Protein AF-A0A9D1UUI0-F1 (afdb_monomer_lite)

Organism: NCBI:txid2838701

Foldseek 3Di:
DDDPPPPQPDPDDDDDPVLLVLLCVLQQVLQLLLVLLQVPLVVLVCCLVVCVVVVPSLQSVLVSLLVLVVSLVVLQVSLVSSPGDFDDDDDPDADDDPVSSNVSVVDVLSVLSSCCSHPPSNVLSVVLNCCLVVLLCLLVVLQCCLPCVVVDDPPDCPPLNVVCCVVPPDDDPPDPVVSSVSSSVVSNVRSNVSVVCNSVSSVVSSVSSSVSSCVRSHDDPPVVPDDPPPPPDDDPPQDDRVCNPVSVPDPPLNVQLSVLLVLLVVLQVPQQCCCCPQLVQPNVLSNVLSNLLSVLSNCCSPPVVVSLVSLLVSLLSSLLRSLPGPNLVPAQPPDGPSSLVSLLSSLLSCLQPHDLVSSVCSNVRSLVSSVVSNVVSCVVDVDDDPVSVVSNVVSSVVSVVSNVVSNVVNVVVVVVVVVVVVVVVVVVVVVVVVVVVVVVVVVVVVLVVLLVVLVVLLVCLVCVPVVDPPDDPVVNVVSVVSNVVSVVVNVVVVVVVVVVVVVVQVPDDDDDPDDDPVCVVVVVVVVVVVVDDDDDDDFDDPPVGDGDDPPDDDDDDDDDDDDD

Secondary structure (DSSP, 8-state):
------TT---PPP--HHHHHHHHHHHHHHHHHHHHHHHHHHHHHHHHHHTGGGSHHHHHHHHHHHHHHHHHHHHHHHHHHHTPPPPP--PPPP-SSHHHHHGGGG-HHHHHHHHIIIIIHHHHHHHHHHHHHHHHHHHHHHHTHHHHGGGS-TT---HHHHHHHHHHTS---SSHHHHHHHHHHHHHHHHHHHHHHHHHHHHHHHHHHHHHHHHHHPPP-GGGSS-TT-TTS--------S-HHHHHS-TTHHHHHHHHHHHHHHHHHHHHHIIIIIS---HHHHHHHHHHHHHHHHHHHH-HHHHHHHHHHHHHHHHHHHTT-TTTTTS--SS-HHHHHHHHHHHHHHHHHS-HHHHHHHHHHHHHHHHHHHHHHHHH-TT--GGGGGHHHHHHHHHHHHHHHHHHHHHHHHHHHHHHHHHHHHHHHHHHHHHHHHHHHHHHHHHHHHHHHHHHHHHHHHHHHHHSTT--HHHHHHHHHHHHHHHHHHHHHHHHHHHHHHHHHTTS---SPPPPGGGHHHHHHHHHHTT--------PPPTT-PPP-------PPP------

Sequence (564 aa):
MVNMSLRGVRKVPRFGLARLGRDYAYVLPGLFISLFAFLVLVPMTVLSIGTFVVWIGVLLLPITLRIASGFAQVSRARLRGWGVQLPAASYEPFQSGVMGFIRPMSEPRRWLDLVFETLVAFPLRLFTFVVAVAWPAGAFGGITYWFWGIFVPDGDVGLTGLILEAFRGGSAPDTASRAFLLEAGFQFVVGLLLLVTLPMVMRGLAVLDAAATSAALGGRDDSAESSPRDATAGEPDAFAGPFPGLAQSQPGEGWAWILASFAAVVTIAVSWPVLAVLYGVPGTFAMCLALGSAAALVLVVRWPYVGVGVQTVTAVATTLLTAGSPSLWWLPWPWPVMTLIVHAMIVALVALRCSWPQAIVAWAVPLAGVQLASFLATAMSADLDPELRSSEIVSPAVTVGVLVAGLAVRQMIRNKGALREERRTSAQLSAQRQELEERNRIARELHDVVAHSMSVIGVQATTAKYRLPDMAPEVESEFESVAGSSRQALTEMRSLLALLRSAEEDRGAPLVPQPTLADIPALLEATRQSGARIGLRWTPRDEHGDPTWDAEDISVPAATGLTA

Radius of gyration: 41.25 Å; chains: 1; bounding box: 99×90×129 Å

InterPro domains:
  IPR011712 Signal transduction histidine kinase, subgroup 3, dimerisation and phosphoacceptor domain [PF07730] (438-504)
  IPR025828 Putative sensor domain [PF13796] (26-215)
  IPR050482 Sensor Histidine Kinase Two-Component System [PTHR24421] (256-538)

Structure (mmCIF, N/CA/C/O backbone):
data_AF-A0A9D1UUI0-F1
#
_entry.id   AF-A0A9D1UUI0-F1
#
loop_
_atom_site.group_PDB
_atom_site.id
_atom_site.type_symbol
_atom_site.label_atom_id
_atom_site.label_alt_id
_atom_site.label_comp_id
_atom_site.label_asym_id
_atom_site.label_entity_id
_atom_site.label_seq_id
_atom_site.pdbx_PDB_ins_code
_atom_site.Cartn_x
_atom_site.Cartn_y
_atom_site.Cartn_z
_atom_site.occupancy
_atom_site.B_iso_or_equiv
_atom_site.auth_seq_id
_atom_site.auth_comp_id
_atom_site.auth_asym_id
_atom_site.auth_atom_id
_atom_site.pdbx_PDB_model_num
ATOM 1 N N . MET A 1 1 ? -34.165 -14.601 -10.262 1.00 29.86 1 MET A N 1
ATOM 2 C CA . MET A 1 1 ? -34.421 -14.807 -8.820 1.00 29.86 1 MET A CA 1
ATOM 3 C C . MET A 1 1 ? -33.571 -15.975 -8.342 1.00 29.86 1 MET A C 1
ATOM 5 O O . MET A 1 1 ? -33.967 -17.113 -8.518 1.00 29.86 1 MET A O 1
ATOM 9 N N . VAL A 1 2 ? -32.387 -15.703 -7.794 1.00 26.06 2 VAL A N 1
ATOM 10 C CA . VAL A 1 2 ? -31.604 -16.671 -7.009 1.00 26.06 2 VAL A CA 1
ATOM 11 C C . VAL A 1 2 ? -31.207 -15.917 -5.748 1.00 26.06 2 VAL A C 1
ATOM 13 O O . VAL A 1 2 ? -30.451 -14.950 -5.796 1.00 26.06 2 VAL A O 1
ATOM 16 N N . ASN A 1 3 ? -31.861 -16.270 -4.646 1.00 25.88 3 ASN A N 1
ATOM 17 C CA . ASN A 1 3 ? -31.802 -15.574 -3.369 1.00 25.88 3 ASN A CA 1
ATOM 18 C C . ASN A 1 3 ? -30.601 -16.104 -2.573 1.00 25.88 3 ASN A C 1
ATOM 20 O O . ASN A 1 3 ? -30.735 -17.009 -1.753 1.00 25.88 3 ASN A O 1
ATOM 24 N N . MET A 1 4 ? -29.405 -15.585 -2.859 1.00 32.00 4 MET A N 1
ATOM 25 C CA . MET A 1 4 ? -28.205 -15.892 -2.081 1.00 32.00 4 MET A CA 1
ATOM 26 C C . MET A 1 4 ? -28.227 -15.025 -0.816 1.00 32.00 4 MET A C 1
ATOM 28 O O . MET A 1 4 ? -27.808 -13.868 -0.808 1.00 32.00 4 MET A O 1
ATOM 32 N N . SER A 1 5 ? -28.816 -15.574 0.246 1.00 29.80 5 SER A N 1
ATOM 33 C CA . SER A 1 5 ? -28.944 -14.948 1.563 1.00 29.80 5 SER A CA 1
ATOM 34 C C . SER A 1 5 ? -27.571 -14.804 2.237 1.00 29.80 5 SER A C 1
ATOM 36 O O . SER A 1 5 ? -27.207 -15.591 3.110 1.00 29.80 5 SER A O 1
ATOM 38 N N . LEU A 1 6 ? -26.822 -13.763 1.870 1.00 38.12 6 LEU A N 1
ATOM 39 C CA . LEU A 1 6 ? -25.695 -13.233 2.642 1.00 38.12 6 LEU A CA 1
ATOM 40 C C . LEU A 1 6 ? -26.227 -12.611 3.948 1.00 38.12 6 LEU A C 1
ATOM 42 O O . LEU A 1 6 ? -26.378 -11.391 4.061 1.00 38.12 6 LEU A O 1
ATOM 46 N N . ARG A 1 7 ? -26.549 -13.448 4.944 1.00 35.88 7 ARG A N 1
ATOM 47 C CA . ARG A 1 7 ? -26.825 -12.992 6.316 1.00 35.88 7 ARG A CA 1
ATOM 48 C C . ARG A 1 7 ? -25.546 -12.351 6.857 1.00 35.88 7 ARG A C 1
ATOM 50 O O . ARG A 1 7 ? -24.565 -13.038 7.088 1.00 35.88 7 ARG A O 1
ATOM 57 N N . GLY A 1 8 ? -25.548 -11.025 6.994 1.00 35.09 8 GLY A N 1
ATOM 58 C CA . GLY A 1 8 ? -24.443 -10.257 7.584 1.00 35.09 8 GLY A CA 1
ATOM 59 C C . GLY A 1 8 ? -24.035 -9.013 6.794 1.00 35.09 8 GLY A C 1
ATOM 60 O O . GLY A 1 8 ? -23.506 -8.062 7.370 1.00 35.09 8 GLY A O 1
ATOM 61 N N . VAL A 1 9 ? -24.349 -8.939 5.497 1.00 41.06 9 VAL A N 1
ATOM 62 C CA . VAL A 1 9 ? -24.089 -7.725 4.710 1.00 41.06 9 VAL A CA 1
ATOM 63 C C . VAL A 1 9 ? -25.246 -6.753 4.941 1.00 41.06 9 VAL A C 1
ATOM 65 O O . VAL A 1 9 ? -26.259 -6.799 4.243 1.00 41.06 9 VAL A O 1
ATOM 68 N N . ARG A 1 10 ? -25.128 -5.876 5.953 1.00 34.94 10 ARG A N 1
ATOM 69 C CA . ARG A 1 10 ? -26.050 -4.733 6.126 1.00 34.94 10 ARG A CA 1
ATOM 70 C C . ARG A 1 10 ? -26.244 -4.062 4.768 1.00 34.94 10 ARG A C 1
ATOM 72 O O . ARG A 1 10 ? -25.250 -3.804 4.094 1.00 34.94 10 ARG A O 1
ATOM 79 N N . LYS A 1 11 ? -27.498 -3.771 4.384 1.00 41.91 11 LYS A N 1
ATOM 80 C CA . LYS A 1 11 ? -27.848 -3.044 3.148 1.00 41.91 11 LYS A CA 1
ATOM 81 C C . LYS A 1 11 ? -26.908 -1.852 2.983 1.00 41.91 11 LYS A C 1
ATOM 83 O O . LYS A 1 11 ? -26.991 -0.872 3.717 1.00 41.91 11 LYS A O 1
ATOM 88 N N . VAL A 1 12 ? -25.967 -1.981 2.055 1.00 46.03 12 VAL A N 1
ATOM 89 C CA . VAL A 1 12 ? -24.895 -1.012 1.866 1.00 46.03 12 VAL A CA 1
ATOM 90 C C . VAL A 1 12 ? -25.478 0.182 1.094 1.00 46.03 12 VAL A C 1
ATOM 92 O O . VAL A 1 12 ? -25.930 -0.018 -0.032 1.00 46.03 12 VAL A O 1
ATOM 95 N N . PRO A 1 13 ? -25.514 1.413 1.651 1.00 42.72 13 PRO A N 1
ATOM 96 C CA . PRO A 1 13 ? -26.174 2.538 0.984 1.00 42.72 13 PRO A CA 1
ATOM 97 C C . PRO A 1 13 ? -25.477 2.950 -0.323 1.00 42.72 13 PRO A C 1
ATOM 99 O O . PRO A 1 13 ? -24.299 2.656 -0.527 1.00 42.72 13 PRO A O 1
ATOM 102 N N . ARG A 1 14 ? -26.240 3.595 -1.211 1.00 53.31 14 ARG A N 1
ATOM 103 C CA . ARG A 1 14 ? -25.897 3.948 -2.599 1.00 53.31 14 ARG A CA 1
ATOM 104 C C . ARG A 1 14 ? -24.748 4.969 -2.710 1.00 53.31 14 ARG A C 1
ATOM 106 O O . ARG A 1 14 ? -24.559 5.779 -1.814 1.00 53.31 14 ARG A O 1
ATOM 113 N N . PHE A 1 15 ? -24.004 4.841 -3.816 1.00 54.84 15 PHE A N 1
ATOM 114 C CA . PHE A 1 15 ? -23.035 5.740 -4.475 1.00 54.84 15 PHE A CA 1
ATOM 115 C C . PHE A 1 15 ? -22.454 6.946 -3.700 1.00 54.84 15 PHE A C 1
ATOM 117 O O . PHE A 1 15 ? -23.175 7.817 -3.231 1.00 54.84 15 PHE A O 1
ATOM 124 N N . GLY A 1 16 ? -21.116 7.053 -3.676 1.00 59.81 16 GLY A N 1
ATOM 125 C CA . GLY A 1 16 ? -20.399 8.263 -3.247 1.00 59.81 16 GLY A CA 1
ATOM 126 C C . GLY A 1 16 ? -18.888 8.198 -3.515 1.00 59.81 16 GLY A C 1
ATOM 127 O O . GLY A 1 16 ? -18.269 7.153 -3.313 1.00 59.81 16 GLY A O 1
ATOM 128 N N . LEU A 1 17 ? -18.278 9.318 -3.925 1.00 64.31 17 LEU A N 1
ATOM 129 C CA . LEU A 1 17 ? -16.835 9.449 -4.226 1.00 64.31 17 LEU A CA 1
ATOM 130 C C . LEU A 1 17 ? -15.926 8.980 -3.073 1.00 64.31 17 LEU A C 1
ATOM 132 O O . LEU A 1 17 ? -14.896 8.349 -3.296 1.00 64.31 17 LEU A O 1
ATOM 136 N N . ALA A 1 18 ? -16.348 9.195 -1.823 1.00 65.88 18 ALA A N 1
ATOM 137 C CA . ALA A 1 18 ? -15.621 8.737 -0.637 1.00 65.88 18 ALA A CA 1
ATOM 138 C C . ALA A 1 18 ? -15.535 7.199 -0.514 1.00 65.88 18 ALA A C 1
ATOM 140 O O . ALA A 1 18 ? -14.650 6.681 0.169 1.00 65.88 18 ALA A O 1
ATOM 141 N N . ARG A 1 19 ? -16.442 6.454 -1.160 1.00 76.44 19 ARG A N 1
ATOM 142 C CA . ARG A 1 19 ? -16.416 4.983 -1.201 1.00 76.44 19 ARG A CA 1
ATOM 143 C C . ARG A 1 19 ? -15.591 4.434 -2.345 1.00 76.44 19 ARG A C 1
ATOM 145 O O . ARG A 1 19 ? -14.939 3.420 -2.136 1.00 76.44 19 ARG A O 1
ATOM 152 N N . LEU A 1 20 ? -15.555 5.130 -3.481 1.00 83.94 20 LEU A N 1
ATOM 153 C CA . LEU A 1 20 ? -14.678 4.779 -4.597 1.00 83.94 20 LEU A CA 1
ATOM 154 C C . LEU A 1 20 ? -13.231 4.615 -4.106 1.00 83.94 20 LEU A C 1
ATOM 156 O O . LEU A 1 20 ? -12.607 3.587 -4.339 1.00 83.94 20 LEU A O 1
ATOM 160 N N . GLY A 1 21 ? -12.741 5.577 -3.316 1.00 82.88 21 GLY A N 1
ATOM 161 C CA . GLY A 1 21 ? -11.404 5.503 -2.722 1.00 82.88 21 GLY A CA 1
ATOM 162 C C . GLY A 1 21 ? -11.199 4.306 -1.783 1.00 82.88 21 GLY A C 1
ATOM 163 O O . GLY A 1 21 ? -10.096 3.774 -1.706 1.00 82.88 21 GLY A O 1
ATOM 164 N N . ARG A 1 22 ? -12.250 3.840 -1.093 1.00 84.62 22 ARG A N 1
ATOM 165 C CA . ARG A 1 22 ? -12.187 2.653 -0.225 1.00 84.62 22 ARG A CA 1
ATOM 166 C C . ARG A 1 22 ? -12.160 1.355 -1.032 1.00 84.62 22 ARG A C 1
ATOM 168 O O . ARG A 1 22 ? -11.418 0.449 -0.669 1.00 84.62 22 ARG A O 1
ATOM 175 N N . ASP A 1 23 ? -12.941 1.276 -2.106 1.00 86.88 23 ASP A N 1
ATOM 176 C CA . ASP A 1 23 ? -12.961 0.116 -3.001 1.00 86.88 23 ASP A CA 1
ATOM 177 C C . ASP A 1 23 ? -11.605 -0.016 -3.730 1.00 86.88 23 ASP A C 1
ATOM 179 O O . ASP A 1 23 ? -11.028 -1.100 -3.763 1.00 86.88 23 ASP A O 1
ATOM 183 N N . TYR A 1 24 ? -11.007 1.098 -4.171 1.00 88.12 24 TYR A N 1
ATOM 184 C CA . TYR A 1 24 ? -9.636 1.123 -4.705 1.00 88.12 24 TYR A CA 1
ATOM 185 C C . TYR A 1 24 ? -8.575 0.701 -3.688 1.00 88.12 24 TYR A C 1
ATOM 187 O O . TYR A 1 24 ? -7.716 -0.125 -4.000 1.00 88.12 24 TYR A O 1
ATOM 195 N N . ALA A 1 25 ? -8.643 1.241 -2.467 1.00 85.62 25 ALA A N 1
ATOM 196 C CA . ALA A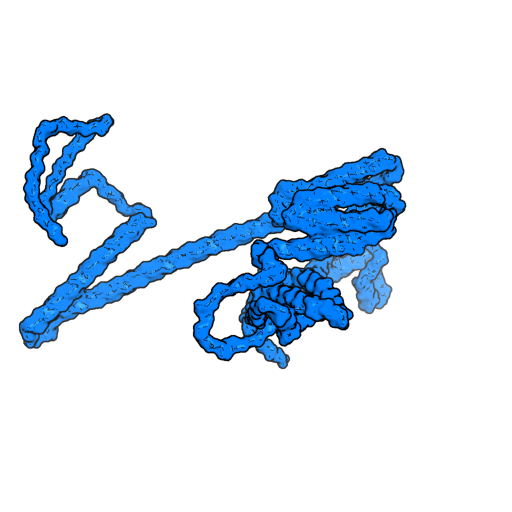 1 25 ? -7.713 0.890 -1.395 1.00 85.62 25 ALA A CA 1
ATOM 197 C C . ALA A 1 25 ? -7.788 -0.597 -1.011 1.00 85.62 25 ALA A C 1
ATOM 199 O O . ALA A 1 25 ? -6.822 -1.140 -0.481 1.00 85.62 25 ALA A O 1
ATOM 200 N N . TYR A 1 26 ? -8.917 -1.258 -1.278 1.00 89.31 26 TYR A N 1
ATOM 201 C CA . TYR A 1 26 ? -9.083 -2.689 -1.062 1.00 89.31 26 TYR A CA 1
ATOM 202 C C . TYR A 1 26 ? -8.574 -3.538 -2.238 1.00 89.31 26 TYR A C 1
ATOM 204 O O . TYR A 1 26 ? -7.864 -4.516 -1.993 1.00 89.31 26 TYR A O 1
ATOM 212 N N . VAL A 1 27 ? -8.904 -3.180 -3.487 1.00 90.19 27 VAL A N 1
ATOM 213 C CA . VAL A 1 27 ? -8.603 -3.988 -4.688 1.00 90.19 27 VAL A CA 1
ATOM 214 C C . VAL A 1 27 ? -7.133 -3.892 -5.110 1.00 90.19 27 VAL A C 1
ATOM 216 O O . VAL A 1 27 ? -6.502 -4.922 -5.337 1.00 90.19 27 VAL A O 1
ATOM 219 N N . LEU A 1 28 ? -6.552 -2.685 -5.171 1.00 90.50 28 LEU A N 1
ATOM 220 C CA . LEU A 1 28 ? -5.203 -2.484 -5.731 1.00 90.50 28 LEU A CA 1
ATOM 221 C C . LEU A 1 28 ? -4.092 -3.265 -5.007 1.00 90.50 28 LEU A C 1
ATOM 223 O O . LEU A 1 28 ? -3.273 -3.881 -5.688 1.00 90.50 28 LEU A O 1
ATOM 227 N N . PRO A 1 29 ? -4.046 -3.315 -3.660 1.00 89.94 29 PRO A N 1
ATOM 228 C CA . PRO A 1 29 ? -3.023 -4.094 -2.964 1.00 89.94 29 PRO A CA 1
ATOM 229 C C . PRO A 1 29 ? -3.180 -5.604 -3.168 1.00 89.94 29 PRO A C 1
ATOM 231 O O . PRO A 1 29 ? -2.232 -6.350 -2.933 1.00 89.94 29 PRO A O 1
ATOM 234 N N . GLY A 1 30 ? -4.370 -6.062 -3.577 1.00 88.31 30 GLY A N 1
ATOM 235 C CA . GLY A 1 30 ? -4.701 -7.476 -3.701 1.00 88.31 30 GLY A CA 1
ATOM 236 C C . GLY A 1 30 ? -3.729 -8.223 -4.602 1.00 88.31 30 GLY A C 1
ATOM 237 O O . GLY A 1 30 ? -3.164 -9.222 -4.156 1.00 88.31 30 GLY A O 1
ATOM 238 N N . LEU A 1 31 ? -3.482 -7.711 -5.814 1.00 92.62 31 LEU A N 1
ATOM 239 C CA . LEU A 1 31 ? -2.587 -8.357 -6.777 1.00 92.62 31 LEU A CA 1
ATOM 240 C C . LEU A 1 31 ? -1.195 -8.577 -6.191 1.00 92.62 31 LEU A C 1
ATOM 242 O O . LEU A 1 31 ? -0.689 -9.690 -6.257 1.00 92.62 31 LEU A O 1
ATOM 246 N N . PHE A 1 32 ? -0.591 -7.550 -5.595 1.00 91.19 32 PHE A N 1
ATOM 247 C CA . PHE A 1 32 ? 0.775 -7.643 -5.078 1.00 91.19 32 PHE A CA 1
ATOM 248 C C . PHE A 1 32 ? 0.900 -8.690 -3.971 1.00 91.19 32 PHE A C 1
ATOM 250 O O . PHE A 1 32 ? 1.860 -9.457 -3.949 1.00 91.19 32 PHE A O 1
ATOM 257 N N . ILE A 1 33 ? -0.103 -8.777 -3.095 1.00 86.00 33 ILE A N 1
ATOM 258 C CA . ILE A 1 33 ? -0.140 -9.782 -2.027 1.00 86.00 33 ILE A CA 1
ATOM 259 C C . ILE A 1 33 ? -0.269 -11.177 -2.620 1.00 86.00 33 ILE A C 1
ATOM 261 O O . ILE A 1 33 ? 0.495 -12.058 -2.247 1.00 86.00 33 ILE A O 1
ATOM 265 N N . SER A 1 34 ? -1.209 -11.386 -3.546 1.00 89.00 34 SER A N 1
ATOM 266 C CA . SER A 1 34 ? -1.398 -12.706 -4.151 1.00 89.00 34 SER A CA 1
ATOM 267 C C . SER A 1 34 ? -0.258 -13.111 -5.066 1.00 89.00 34 SER A C 1
ATOM 269 O O . SER A 1 34 ? 0.048 -14.287 -5.146 1.00 89.00 34 SER A O 1
ATOM 271 N N . LEU A 1 35 ? 0.383 -12.164 -5.749 1.00 89.81 35 LEU A N 1
ATOM 272 C CA . LEU A 1 35 ? 1.549 -12.432 -6.580 1.00 89.81 35 LEU A CA 1
ATOM 273 C C . LEU A 1 35 ? 2.723 -12.865 -5.702 1.00 89.81 35 LEU A C 1
ATOM 275 O O . LEU A 1 35 ? 3.383 -13.849 -6.011 1.00 89.81 35 LEU A O 1
ATOM 279 N N . PHE A 1 36 ? 2.953 -12.179 -4.580 1.00 87.06 36 PHE A N 1
ATOM 280 C CA . PHE A 1 36 ? 3.985 -12.576 -3.627 1.00 87.06 36 PHE A CA 1
ATOM 281 C C . PHE A 1 36 ? 3.660 -13.922 -2.964 1.00 87.06 36 PHE A C 1
ATOM 283 O O . PHE A 1 36 ? 4.523 -14.794 -2.896 1.00 87.06 36 PHE A O 1
ATOM 290 N N . ALA A 1 37 ? 2.406 -14.129 -2.550 1.00 85.06 37 ALA A N 1
ATOM 291 C CA . ALA A 1 37 ? 1.940 -15.416 -2.048 1.00 85.06 37 ALA A CA 1
ATOM 292 C C . ALA A 1 37 ? 2.158 -16.521 -3.089 1.00 85.06 37 ALA A C 1
ATOM 294 O O . ALA A 1 37 ? 2.726 -17.551 -2.758 1.00 85.06 37 ALA A O 1
ATOM 295 N N . PHE A 1 38 ? 1.809 -16.291 -4.355 1.00 87.44 38 PHE A N 1
ATOM 296 C CA . PHE A 1 38 ? 2.015 -17.233 -5.453 1.00 87.44 38 PHE A CA 1
ATOM 297 C C . PHE A 1 38 ? 3.500 -17.559 -5.662 1.00 87.44 38 PHE A C 1
ATOM 299 O O . PHE A 1 38 ? 3.877 -18.729 -5.672 1.00 87.44 38 PHE A O 1
ATOM 306 N N . LEU A 1 39 ? 4.357 -16.537 -5.753 1.00 89.50 39 LEU A N 1
ATOM 307 C CA . LEU A 1 39 ? 5.802 -16.688 -5.957 1.00 89.50 39 LEU A CA 1
ATOM 308 C C . LEU A 1 39 ? 6.510 -17.407 -4.804 1.00 89.50 39 LEU A C 1
ATOM 310 O O . LEU A 1 39 ? 7.542 -18.028 -5.030 1.00 89.50 39 LEU A O 1
ATOM 314 N N . VAL A 1 40 ? 5.988 -17.335 -3.579 1.00 85.75 40 VAL A N 1
ATOM 315 C CA . VAL A 1 40 ? 6.554 -18.047 -2.423 1.00 85.75 40 VAL A CA 1
ATOM 316 C C . VAL A 1 40 ? 5.939 -19.437 -2.281 1.00 85.75 40 VAL A C 1
ATOM 318 O O . VAL A 1 40 ? 6.652 -20.436 -2.175 1.00 85.75 40 VAL A O 1
ATOM 321 N N . LEU A 1 41 ? 4.610 -19.518 -2.277 1.00 90.50 41 LEU A N 1
ATOM 322 C CA . LEU A 1 41 ? 3.875 -20.738 -1.969 1.00 90.50 41 LEU A CA 1
ATOM 323 C C . LEU A 1 41 ? 3.979 -21.765 -3.084 1.00 90.50 41 LEU A C 1
ATOM 325 O O . LEU A 1 41 ? 4.129 -22.938 -2.764 1.00 90.50 41 LEU A O 1
ATOM 329 N N . VAL A 1 42 ? 3.937 -21.377 -4.363 1.00 89.19 42 VAL A N 1
ATOM 330 C CA . VAL A 1 42 ? 4.006 -22.355 -5.459 1.00 89.19 42 VAL A CA 1
ATOM 331 C C . VAL A 1 42 ? 5.363 -23.064 -5.473 1.00 89.19 42 VAL A C 1
ATOM 333 O O . VAL A 1 42 ? 5.360 -24.292 -5.368 1.00 89.19 42 VAL A O 1
ATOM 336 N N . PRO A 1 43 ? 6.521 -22.371 -5.485 1.00 87.50 43 PRO A N 1
ATOM 337 C CA . PRO A 1 43 ? 7.813 -23.050 -5.430 1.00 87.50 43 PRO A CA 1
ATOM 338 C C . PRO A 1 43 ? 8.007 -23.849 -4.146 1.00 87.50 43 PRO A C 1
ATOM 340 O O . PRO A 1 43 ? 8.487 -24.974 -4.215 1.00 87.50 43 PRO A O 1
ATOM 343 N N . MET A 1 44 ? 7.598 -23.325 -2.982 1.00 84.75 44 MET A N 1
ATOM 344 C CA . MET A 1 44 ? 7.698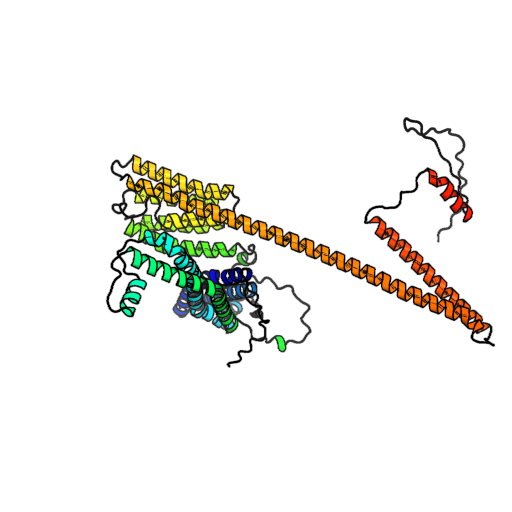 -24.083 -1.731 1.00 84.75 44 MET A CA 1
ATOM 345 C C . MET A 1 44 ? 6.818 -25.333 -1.731 1.00 84.75 44 MET A C 1
ATOM 347 O O . MET A 1 44 ? 7.249 -26.365 -1.231 1.00 84.75 44 MET A O 1
ATOM 351 N N . THR A 1 45 ? 5.616 -25.267 -2.301 1.00 88.31 45 THR A N 1
ATOM 352 C CA . THR A 1 45 ? 4.709 -26.419 -2.399 1.00 88.31 45 THR A CA 1
ATOM 353 C C . THR A 1 45 ? 5.277 -27.460 -3.353 1.00 88.31 45 THR A C 1
ATOM 355 O O . THR A 1 45 ? 5.352 -28.633 -2.998 1.00 88.31 45 THR A O 1
ATOM 358 N N . VAL A 1 46 ? 5.755 -27.040 -4.528 1.00 87.94 46 VAL A N 1
ATOM 359 C CA . VAL A 1 46 ? 6.402 -27.933 -5.500 1.00 87.94 46 VAL A CA 1
ATOM 360 C C . VAL A 1 46 ? 7.658 -28.567 -4.902 1.00 87.94 46 VAL A C 1
ATOM 362 O O . VAL A 1 46 ? 7.829 -29.779 -4.998 1.00 87.94 46 VAL A O 1
ATOM 365 N N . LEU A 1 47 ? 8.505 -27.783 -4.230 1.00 85.56 47 LEU A N 1
ATOM 366 C CA . LEU A 1 47 ? 9.710 -28.273 -3.562 1.00 85.56 47 LEU A CA 1
ATOM 367 C C . LEU A 1 47 ? 9.363 -29.239 -2.426 1.00 85.56 47 LEU A C 1
ATOM 369 O O . LEU A 1 47 ? 9.989 -30.287 -2.299 1.00 85.56 47 LEU A O 1
ATOM 373 N N . SER A 1 48 ? 8.357 -28.913 -1.617 1.00 87.69 48 SER A N 1
ATOM 374 C CA . SER A 1 48 ? 7.906 -29.747 -0.506 1.00 87.69 48 SER A CA 1
ATOM 375 C C . SER A 1 48 ? 7.363 -31.092 -0.988 1.00 87.69 48 SER A C 1
ATOM 377 O O . SER A 1 48 ? 7.769 -32.130 -0.470 1.00 87.69 48 SER A O 1
ATOM 379 N N . ILE A 1 49 ? 6.503 -31.094 -2.007 1.00 82.69 49 ILE A N 1
ATOM 380 C CA . ILE A 1 49 ? 5.946 -32.322 -2.584 1.00 82.69 49 ILE A CA 1
ATOM 381 C C . ILE A 1 49 ? 7.047 -33.115 -3.303 1.00 82.69 49 ILE A C 1
ATOM 383 O O . ILE A 1 49 ? 7.175 -34.320 -3.101 1.00 82.69 49 ILE A O 1
ATOM 387 N N . GLY A 1 50 ? 7.890 -32.445 -4.093 1.00 84.38 50 GLY A N 1
ATOM 388 C CA . GLY A 1 50 ? 8.957 -33.082 -4.868 1.00 84.38 50 GLY A CA 1
ATOM 389 C C . GLY A 1 50 ? 10.062 -33.701 -4.008 1.00 84.38 50 GLY A C 1
ATOM 390 O O . GLY A 1 50 ? 10.618 -34.734 -4.367 1.00 84.38 50 GLY A O 1
ATOM 391 N N . THR A 1 51 ? 10.354 -33.119 -2.842 1.00 87.81 51 THR A N 1
ATOM 392 C CA . THR A 1 51 ? 11.374 -33.628 -1.904 1.00 87.81 51 THR A CA 1
ATOM 393 C C . THR A 1 51 ? 10.790 -34.480 -0.777 1.00 87.81 51 THR A C 1
ATOM 395 O O . THR A 1 51 ? 11.494 -34.820 0.177 1.00 87.81 51 THR A O 1
ATOM 398 N N . PHE A 1 52 ? 9.515 -34.869 -0.873 1.00 85.12 52 PHE A N 1
ATOM 399 C CA . PHE A 1 52 ? 8.859 -35.702 0.135 1.00 85.12 52 PHE A CA 1
ATOM 400 C C . PHE A 1 52 ? 9.532 -37.077 0.275 1.00 85.12 52 PHE A C 1
ATOM 402 O O . PHE A 1 52 ? 9.716 -37.561 1.388 1.00 85.12 52 PHE A O 1
ATOM 409 N N . VAL A 1 53 ? 9.996 -37.653 -0.843 1.00 79.19 53 VAL A N 1
ATOM 410 C CA . VAL A 1 53 ? 10.674 -38.965 -0.904 1.00 79.19 53 VAL A CA 1
ATOM 411 C C . VAL A 1 53 ? 11.964 -39.002 -0.075 1.00 79.19 53 VAL A C 1
ATOM 413 O O . VAL A 1 53 ? 12.285 -40.021 0.528 1.00 79.19 53 VAL A O 1
ATOM 416 N N . VAL A 1 54 ? 12.690 -37.883 -0.006 1.00 84.88 54 VAL A N 1
ATOM 417 C CA . VAL A 1 54 ? 13.949 -37.755 0.751 1.00 84.88 54 VAL A CA 1
ATOM 418 C C . VAL A 1 54 ? 13.736 -37.173 2.153 1.00 84.88 54 VAL A C 1
ATOM 420 O O . VAL A 1 54 ? 14.679 -36.677 2.760 1.00 84.88 54 VAL A O 1
ATOM 423 N N . TRP A 1 55 ? 12.501 -37.198 2.669 1.00 82.62 55 TRP A N 1
ATOM 424 C CA . TRP A 1 55 ? 12.087 -36.677 3.983 1.00 82.62 55 TRP A CA 1
ATOM 425 C C . TRP A 1 55 ? 12.270 -35.164 4.209 1.00 82.62 55 TRP A C 1
ATOM 427 O O . TRP A 1 55 ? 11.657 -34.608 5.120 1.00 82.62 55 TRP A O 1
ATOM 437 N N . ILE A 1 56 ? 13.008 -34.458 3.347 1.00 78.44 56 ILE A N 1
ATOM 438 C CA . ILE A 1 56 ? 13.122 -32.989 3.354 1.00 78.44 56 ILE A CA 1
ATOM 439 C C . ILE A 1 56 ? 11.735 -32.353 3.193 1.00 78.44 56 ILE A C 1
ATOM 441 O O . ILE A 1 56 ? 11.382 -31.423 3.920 1.00 78.44 56 ILE A O 1
ATOM 445 N N . GLY A 1 57 ? 10.911 -32.903 2.301 1.00 77.56 57 GLY A N 1
ATOM 446 C CA . GLY A 1 57 ? 9.558 -32.421 2.049 1.00 77.56 57 GLY A CA 1
ATOM 447 C C . GLY A 1 57 ? 8.635 -32.505 3.264 1.00 77.56 57 GLY A C 1
ATOM 448 O O . GLY A 1 57 ? 7.819 -31.606 3.459 1.00 77.56 57 GLY A O 1
ATOM 449 N N . VAL A 1 58 ? 8.819 -33.516 4.125 1.00 84.88 58 VAL A N 1
ATOM 450 C CA . VAL A 1 58 ? 8.064 -33.691 5.382 1.00 84.88 58 VAL A CA 1
ATOM 451 C C . VAL A 1 58 ? 8.380 -32.569 6.374 1.00 84.88 58 VAL A C 1
ATOM 453 O O . VAL A 1 58 ? 7.501 -32.130 7.112 1.00 84.88 58 VAL A O 1
ATOM 456 N N . LEU A 1 59 ? 9.609 -32.047 6.367 1.00 84.38 59 LEU A N 1
ATOM 457 C CA . LEU A 1 59 ? 9.981 -30.899 7.194 1.00 84.38 59 LEU A CA 1
ATOM 458 C C . LEU A 1 59 ? 9.543 -29.562 6.572 1.00 84.38 59 LEU A C 1
ATOM 460 O O . LEU A 1 59 ? 9.246 -28.604 7.286 1.00 84.38 59 LEU A O 1
ATOM 464 N N . LEU A 1 60 ? 9.494 -29.493 5.241 1.00 84.19 60 LEU A N 1
ATOM 465 C CA . LEU A 1 60 ? 9.205 -28.268 4.493 1.00 84.19 60 LEU A CA 1
ATOM 466 C C . LEU A 1 60 ? 7.696 -27.979 4.405 1.00 84.19 60 LEU A C 1
ATOM 468 O O . LEU A 1 60 ? 7.286 -26.827 4.533 1.00 84.19 60 LEU A O 1
ATOM 472 N N . LEU A 1 61 ? 6.856 -29.014 4.293 1.00 86.00 61 LEU A N 1
ATOM 473 C CA . LEU A 1 61 ? 5.401 -28.885 4.136 1.00 86.00 61 LEU A CA 1
ATOM 474 C C . LEU A 1 61 ? 4.710 -28.125 5.290 1.00 86.00 61 LEU A C 1
ATOM 476 O O . LEU A 1 61 ? 3.901 -27.238 5.010 1.00 86.00 61 LEU A O 1
ATOM 480 N N . PRO A 1 62 ? 5.019 -28.368 6.585 1.00 85.00 62 PRO A N 1
ATOM 481 C CA . PRO A 1 62 ? 4.418 -27.614 7.684 1.00 85.00 62 PRO A CA 1
ATOM 482 C C . PRO A 1 62 ? 4.810 -26.137 7.648 1.00 85.00 62 PRO A C 1
ATOM 484 O O . PRO A 1 62 ? 4.015 -25.281 8.034 1.00 85.00 62 PRO A O 1
ATOM 487 N N . ILE A 1 63 ? 6.021 -25.824 7.170 1.00 82.75 63 ILE A N 1
ATOM 488 C CA . ILE A 1 63 ? 6.497 -24.448 6.988 1.00 82.75 63 ILE A CA 1
ATOM 489 C C . ILE A 1 63 ? 5.704 -23.780 5.861 1.00 82.75 63 ILE A C 1
ATOM 491 O O . ILE A 1 63 ? 5.193 -22.677 6.054 1.00 82.75 63 ILE A O 1
ATOM 495 N N . THR A 1 64 ? 5.515 -24.462 4.729 1.00 85.50 64 THR A N 1
ATOM 496 C CA . THR A 1 64 ? 4.691 -23.971 3.614 1.00 85.50 64 THR A CA 1
ATOM 497 C C . THR A 1 64 ? 3.253 -23.695 4.053 1.00 85.50 64 THR A C 1
ATOM 499 O O . THR A 1 64 ? 2.736 -22.607 3.803 1.00 85.50 64 THR A O 1
ATOM 502 N N . LEU A 1 65 ? 2.627 -24.620 4.789 1.00 85.06 65 LEU A N 1
ATOM 503 C CA . LEU A 1 65 ? 1.268 -24.451 5.317 1.00 85.06 65 LEU A CA 1
ATOM 504 C C . LEU A 1 65 ? 1.167 -23.294 6.328 1.00 85.06 65 LEU A C 1
ATOM 506 O O . LEU A 1 65 ? 0.158 -22.585 6.356 1.00 85.06 65 LEU A O 1
ATOM 510 N N . ARG A 1 66 ? 2.209 -23.050 7.138 1.00 84.62 66 ARG A N 1
ATOM 511 C CA . ARG A 1 66 ? 2.279 -21.876 8.034 1.00 84.62 66 ARG A CA 1
ATOM 512 C C . ARG A 1 66 ? 2.335 -20.572 7.250 1.00 84.62 66 ARG A C 1
ATOM 514 O O . ARG A 1 66 ? 1.608 -19.638 7.578 1.00 84.62 66 ARG A O 1
ATOM 521 N N . ILE A 1 67 ? 3.184 -20.512 6.227 1.00 79.69 67 ILE A N 1
ATOM 522 C CA . ILE A 1 67 ? 3.318 -19.329 5.373 1.00 79.69 67 ILE A CA 1
ATOM 523 C C . ILE A 1 67 ? 1.993 -19.063 4.643 1.00 79.69 67 ILE A C 1
ATOM 525 O O . ILE A 1 67 ? 1.524 -17.926 4.633 1.00 79.69 67 ILE A O 1
ATOM 529 N N . ALA A 1 68 ? 1.335 -20.109 4.132 1.00 84.38 68 ALA A N 1
ATOM 530 C CA . ALA A 1 68 ? 0.023 -20.009 3.492 1.00 84.38 68 ALA A CA 1
ATOM 531 C C . ALA A 1 68 ? -1.051 -19.460 4.438 1.00 84.38 68 ALA A C 1
ATOM 533 O O . ALA A 1 68 ? -1.763 -18.518 4.093 1.00 84.38 68 ALA A O 1
ATOM 534 N N . SER A 1 69 ? -1.109 -19.983 5.666 1.00 85.44 69 SER A N 1
ATOM 535 C CA . SER A 1 69 ? -2.036 -19.502 6.699 1.00 85.44 69 SER A CA 1
ATOM 536 C C . SER A 1 69 ? -1.780 -18.026 7.043 1.00 85.44 69 SER A C 1
ATOM 538 O O . SER A 1 69 ? -2.719 -17.263 7.269 1.00 85.44 69 SER A O 1
ATOM 540 N N . GLY A 1 70 ? -0.515 -17.591 7.035 1.00 81.25 70 GLY A N 1
ATOM 541 C CA . GLY A 1 70 ? -0.138 -16.185 7.199 1.00 81.25 70 GLY A CA 1
ATOM 542 C C . GLY A 1 70 ? -0.694 -15.291 6.085 1.00 81.25 70 GLY A C 1
ATOM 543 O O . GLY A 1 70 ? -1.300 -14.258 6.372 1.00 81.25 70 GLY A O 1
ATOM 544 N N . PHE A 1 71 ? -0.570 -15.704 4.820 1.00 84.06 71 PHE A N 1
ATOM 545 C CA . PHE A 1 71 ? -1.164 -14.977 3.691 1.00 84.06 71 PHE A CA 1
ATOM 546 C C . PHE A 1 71 ? -2.691 -14.925 3.763 1.00 84.06 71 PHE A C 1
ATOM 548 O O . PHE A 1 71 ? -3.274 -13.851 3.593 1.00 84.06 71 PHE A O 1
ATOM 555 N N . ALA A 1 72 ? -3.334 -16.032 4.136 1.00 82.94 72 ALA A N 1
ATOM 556 C CA . ALA A 1 72 ? -4.776 -16.070 4.355 1.00 82.94 72 ALA A CA 1
ATOM 557 C C . ALA A 1 72 ? -5.219 -15.086 5.456 1.00 82.94 72 ALA A C 1
ATOM 559 O O . ALA A 1 72 ? -6.236 -14.400 5.314 1.00 82.94 72 ALA A O 1
ATOM 560 N N . GLN A 1 73 ? -4.445 -14.932 6.535 1.00 84.38 73 GLN A N 1
ATOM 561 C CA . GLN A 1 73 ? -4.721 -13.923 7.565 1.00 84.38 73 GLN A CA 1
ATOM 562 C C . GLN A 1 73 ? -4.603 -12.490 7.033 1.00 84.38 73 GLN A C 1
ATOM 564 O O . GLN A 1 73 ? -5.453 -11.658 7.365 1.00 84.38 73 GLN A O 1
ATOM 569 N N . VAL A 1 74 ? -3.613 -12.203 6.183 1.00 83.56 74 VAL A N 1
ATOM 570 C CA . VAL A 1 74 ? -3.473 -10.901 5.505 1.00 83.56 74 VAL A CA 1
ATOM 571 C C . VAL A 1 74 ? -4.683 -10.628 4.603 1.00 83.56 74 VAL A C 1
ATOM 573 O O . VAL A 1 74 ? -5.256 -9.535 4.649 1.00 83.56 74 VAL A O 1
ATOM 576 N N . SER A 1 75 ? -5.143 -11.630 3.851 1.00 83.69 75 SER A N 1
ATOM 577 C CA . SER A 1 75 ? -6.359 -11.558 3.031 1.00 83.69 75 SER A CA 1
ATOM 578 C C . SER A 1 75 ? -7.616 -11.279 3.871 1.00 83.69 75 SER A C 1
ATOM 580 O O . SER A 1 75 ? -8.401 -10.385 3.538 1.00 83.69 75 SER A O 1
ATOM 582 N N . ARG A 1 76 ? -7.777 -11.946 5.023 1.00 81.88 76 ARG A N 1
ATOM 583 C CA . ARG A 1 76 ? -8.868 -11.669 5.980 1.00 81.88 76 ARG A CA 1
ATOM 584 C C . ARG A 1 76 ? -8.747 -10.281 6.619 1.00 81.88 76 ARG A C 1
ATOM 586 O O . ARG A 1 76 ? -9.758 -9.625 6.860 1.00 81.88 76 ARG A O 1
ATOM 593 N N . ALA A 1 77 ? -7.535 -9.818 6.924 1.00 82.31 77 ALA A N 1
ATOM 594 C CA . ALA A 1 77 ? -7.294 -8.491 7.497 1.00 82.31 77 ALA A CA 1
ATOM 595 C C . ALA A 1 77 ? -7.662 -7.372 6.510 1.00 82.31 77 ALA A C 1
ATOM 597 O O . ALA A 1 77 ? -8.315 -6.403 6.900 1.00 82.31 77 ALA A O 1
ATOM 598 N N . ARG A 1 78 ? -7.341 -7.543 5.220 1.00 87.38 78 ARG A N 1
ATOM 599 C CA . ARG A 1 78 ? -7.810 -6.649 4.149 1.00 87.38 78 ARG A CA 1
ATOM 600 C C . ARG A 1 78 ? -9.328 -6.562 4.104 1.00 87.38 78 ARG A C 1
ATOM 602 O O . ARG A 1 78 ? -9.880 -5.465 4.038 1.00 87.38 78 ARG A O 1
ATOM 609 N N . LEU A 1 79 ? -9.998 -7.710 4.168 1.00 81.19 79 LEU A N 1
ATOM 610 C CA . LEU A 1 79 ? -11.454 -7.765 4.122 1.00 81.19 79 LEU A CA 1
ATOM 611 C C . LEU A 1 79 ? -12.101 -7.080 5.344 1.00 81.19 79 LEU A C 1
ATOM 613 O O . LEU A 1 79 ? -13.057 -6.314 5.190 1.00 81.19 79 LEU A O 1
ATOM 617 N N . ARG A 1 80 ? -11.510 -7.251 6.536 1.00 81.00 80 ARG A N 1
ATOM 618 C CA . ARG A 1 80 ? -11.884 -6.509 7.755 1.00 81.00 80 ARG A CA 1
ATOM 619 C C . ARG A 1 80 ? -11.715 -5.000 7.581 1.00 81.00 80 ARG A C 1
ATOM 621 O O . ARG A 1 80 ? -12.621 -4.246 7.928 1.00 81.00 80 ARG A O 1
ATOM 628 N N . GLY A 1 81 ? -10.605 -4.562 6.983 1.00 75.44 81 GLY A N 1
ATOM 629 C CA . GLY A 1 81 ? -10.350 -3.153 6.664 1.00 75.44 81 GLY A CA 1
ATOM 630 C C . GLY A 1 81 ? -11.361 -2.540 5.684 1.00 75.44 81 GLY A C 1
ATOM 631 O O . GLY A 1 81 ? -11.650 -1.346 5.765 1.00 75.44 81 GLY A O 1
ATOM 632 N N . TRP A 1 82 ? -11.949 -3.346 4.796 1.00 80.31 82 TRP A N 1
ATOM 633 C CA . TRP A 1 82 ? -13.014 -2.910 3.884 1.00 80.31 82 TRP A CA 1
ATOM 634 C C . TRP A 1 82 ? -14.394 -2.806 4.563 1.00 80.31 82 TRP A C 1
ATOM 636 O O . TRP A 1 82 ? -15.248 -2.034 4.114 1.00 80.31 82 TRP A O 1
ATOM 646 N N . GLY A 1 83 ? -14.591 -3.506 5.686 1.00 72.12 83 GLY A N 1
ATOM 647 C CA . GLY A 1 83 ? -15.795 -3.431 6.521 1.00 72.12 83 GLY A CA 1
ATOM 648 C C . GLY A 1 83 ? -16.601 -4.728 6.615 1.00 72.12 83 GLY A C 1
ATOM 649 O O . GLY A 1 83 ? -17.725 -4.692 7.113 1.00 72.12 83 GLY A O 1
ATOM 650 N N . VAL A 1 84 ? -16.060 -5.859 6.149 1.00 71.00 84 VAL A N 1
ATOM 651 C CA . VAL A 1 84 ? -16.667 -7.186 6.328 1.00 71.00 84 VAL A CA 1
ATOM 652 C C . VAL A 1 84 ? -15.943 -7.907 7.461 1.00 71.00 84 VAL A C 1
ATOM 654 O O . VAL A 1 84 ? -14.745 -8.177 7.381 1.00 71.00 84 VAL A O 1
ATOM 657 N N . GLN A 1 85 ? -16.671 -8.205 8.535 1.00 70.81 85 GLN A N 1
ATOM 658 C CA . GLN A 1 85 ? -16.165 -9.021 9.633 1.00 70.81 85 GLN A CA 1
ATOM 659 C C . GLN A 1 85 ? -16.369 -10.495 9.278 1.00 70.81 85 GLN A C 1
ATOM 661 O O . GLN A 1 85 ? -17.491 -10.921 9.024 1.00 70.81 85 GLN A O 1
ATOM 666 N N . LEU A 1 86 ? -15.274 -11.253 9.226 1.00 62.66 86 LEU A N 1
ATOM 667 C CA . LEU A 1 86 ? -15.305 -12.712 9.166 1.00 62.66 86 LEU A CA 1
ATOM 668 C C . LEU A 1 86 ? -15.053 -13.258 10.576 1.00 62.66 86 LEU A C 1
ATOM 670 O O . LEU A 1 86 ? -14.161 -12.720 11.245 1.00 62.66 86 LEU A O 1
ATOM 674 N N . PRO A 1 87 ? -15.756 -14.322 11.007 1.00 57.28 87 PRO A N 1
ATOM 675 C CA . PRO A 1 87 ? -15.382 -15.077 12.197 1.00 57.28 87 PRO A CA 1
ATOM 676 C C . PRO A 1 87 ? -13.905 -15.470 12.110 1.00 57.28 87 PRO A C 1
ATOM 678 O O . PRO A 1 87 ? -13.435 -15.924 11.058 1.00 57.28 87 PRO A O 1
ATOM 681 N N . ALA A 1 88 ? -13.150 -15.235 13.185 1.00 56.56 88 ALA A N 1
ATOM 682 C CA . ALA A 1 88 ? -11.744 -15.603 13.223 1.00 56.56 88 ALA A CA 1
ATOM 683 C C . ALA A 1 88 ? -11.621 -17.115 13.002 1.00 56.56 88 ALA A C 1
ATOM 685 O O . ALA A 1 88 ? -12.355 -17.905 13.591 1.00 56.56 88 ALA A O 1
ATOM 686 N N . ALA A 1 89 ? -10.706 -17.526 12.126 1.00 58.03 89 ALA A N 1
ATOM 687 C CA . ALA A 1 89 ? -10.385 -18.933 12.012 1.00 58.03 89 ALA A CA 1
ATOM 688 C C . ALA A 1 89 ? -9.707 -19.380 13.308 1.00 58.03 89 ALA A C 1
ATOM 690 O O . ALA A 1 89 ? -8.589 -18.947 13.582 1.00 58.03 89 ALA A O 1
ATOM 691 N N . SER A 1 90 ? -10.384 -20.207 14.106 1.00 53.72 90 SER A N 1
ATOM 692 C CA . SER A 1 90 ? -9.745 -20.940 15.190 1.00 53.72 90 SER A CA 1
ATOM 693 C C . SER A 1 90 ? -8.739 -21.904 14.567 1.00 53.72 90 SER A C 1
ATOM 695 O O . SER A 1 90 ? -9.114 -22.812 13.823 1.00 53.72 90 SER A O 1
ATOM 697 N N . TYR A 1 91 ? -7.462 -21.652 14.827 1.00 64.19 91 TYR A N 1
ATOM 698 C CA . TYR A 1 91 ? -6.394 -22.621 14.629 1.00 64.19 91 TYR A CA 1
ATOM 699 C C . TYR A 1 91 ? -6.089 -23.212 16.000 1.00 64.19 91 TYR A C 1
ATOM 701 O O . TYR A 1 91 ? -6.043 -22.465 16.981 1.00 64.19 91 TYR A O 1
ATOM 709 N N . GLU A 1 92 ? -5.873 -24.521 16.096 1.00 55.66 92 GLU A N 1
ATOM 710 C CA . GLU A 1 92 ? -5.434 -25.084 17.373 1.00 55.66 92 GLU A CA 1
ATOM 711 C C . GLU A 1 92 ? -4.078 -24.471 17.786 1.00 55.66 92 GLU A C 1
ATOM 713 O O . GLU A 1 92 ? -3.158 -24.388 16.955 1.00 55.66 92 GLU A O 1
ATOM 718 N N . PRO A 1 93 ? -3.937 -24.020 19.049 1.00 54.09 93 PRO A N 1
ATOM 719 C CA . PRO A 1 93 ? -2.705 -23.419 19.537 1.00 54.09 93 PRO A CA 1
ATOM 720 C C . PRO A 1 93 ? -1.550 -24.425 19.501 1.00 54.09 93 PRO A C 1
ATOM 722 O O . PRO A 1 93 ? -1.719 -25.635 19.665 1.00 54.09 93 PRO A O 1
ATOM 725 N N . PHE A 1 94 ? -0.348 -23.909 19.253 1.00 54.62 94 PHE A N 1
ATOM 726 C CA . PHE A 1 94 ? 0.844 -24.728 19.069 1.00 54.62 94 PHE A CA 1
ATOM 727 C C . PHE A 1 94 ? 1.244 -25.450 20.362 1.00 54.62 94 PHE A C 1
ATOM 729 O O . PHE A 1 94 ? 1.298 -24.845 21.429 1.00 54.62 94 PHE A O 1
ATOM 736 N N . GLN A 1 95 ? 1.606 -26.728 20.241 1.00 55.66 95 GLN A N 1
ATOM 737 C CA . GLN A 1 95 ? 2.265 -27.490 21.302 1.00 55.66 95 GLN A CA 1
ATOM 738 C C . GLN A 1 95 ? 3.746 -27.662 20.945 1.00 55.66 95 GLN A C 1
ATOM 740 O O . GLN A 1 95 ? 4.077 -27.970 19.799 1.00 55.66 95 GLN A O 1
ATOM 745 N N . SER A 1 96 ? 4.647 -27.454 21.906 1.00 51.53 96 SER A N 1
ATOM 746 C CA . SER A 1 96 ? 6.082 -27.677 21.716 1.00 51.53 96 SER A CA 1
ATOM 747 C C . SER A 1 96 ? 6.387 -29.170 21.505 1.00 51.53 96 SER A C 1
ATOM 749 O O . SER A 1 96 ? 5.826 -30.034 22.173 1.00 51.53 96 SER A O 1
ATOM 751 N N . GLY A 1 97 ? 7.273 -29.483 20.549 1.00 64.56 97 GLY A N 1
ATOM 752 C CA . GLY A 1 97 ? 7.723 -30.850 20.248 1.00 64.56 97 GLY A CA 1
ATOM 753 C C . GLY A 1 97 ? 7.639 -31.237 18.765 1.00 64.56 97 GLY A C 1
ATOM 754 O O . GLY A 1 97 ? 7.028 -30.544 17.951 1.00 64.56 97 GLY A O 1
ATOM 755 N N . VAL A 1 98 ? 8.248 -32.377 18.412 1.00 61.69 98 VAL A N 1
ATOM 756 C CA . VAL A 1 98 ? 8.277 -32.917 17.034 1.00 61.69 98 VAL A CA 1
ATOM 757 C C . VAL A 1 98 ? 6.860 -33.180 16.511 1.00 61.69 98 VAL A C 1
ATOM 759 O O . VAL A 1 98 ? 6.539 -32.834 15.375 1.00 61.69 98 VAL A O 1
ATOM 762 N N . MET A 1 99 ? 5.974 -33.700 17.366 1.00 62.91 99 MET A N 1
ATOM 763 C CA . MET A 1 99 ? 4.582 -33.974 16.996 1.00 62.91 99 MET A CA 1
ATOM 764 C C . MET A 1 99 ? 3.775 -32.688 16.755 1.00 62.91 99 MET A C 1
ATOM 766 O O . MET A 1 99 ? 2.956 -32.628 15.839 1.00 62.91 99 MET A O 1
ATOM 770 N N . GLY A 1 100 ? 4.068 -31.617 17.502 1.00 66.38 100 GLY A N 1
ATOM 771 C CA . GLY A 1 100 ? 3.480 -30.294 17.281 1.00 66.38 100 GLY A CA 1
ATOM 772 C C . GLY A 1 100 ? 3.925 -29.640 15.968 1.00 66.38 100 GLY A C 1
ATOM 773 O O . GLY A 1 100 ? 3.174 -28.864 15.376 1.00 66.38 100 GLY A O 1
ATOM 774 N N . PHE A 1 101 ? 5.114 -29.983 15.459 1.00 67.69 101 PHE A N 1
ATOM 775 C CA . PHE A 1 101 ? 5.608 -29.491 14.171 1.00 67.69 101 PHE A CA 1
ATOM 776 C C . PHE A 1 101 ? 4.893 -30.124 12.967 1.00 67.69 101 PHE A C 1
ATOM 778 O O . PHE A 1 101 ? 4.685 -29.429 11.975 1.00 67.69 101 PHE A O 1
ATOM 785 N N . ILE A 1 102 ? 4.484 -31.395 13.060 1.00 72.62 102 ILE A N 1
ATOM 786 C CA . ILE A 1 102 ? 3.831 -32.148 11.969 1.00 72.62 102 ILE A CA 1
ATOM 787 C C . ILE A 1 102 ? 2.306 -31.945 11.957 1.00 72.62 102 ILE A C 1
ATOM 789 O O . ILE A 1 102 ? 1.688 -31.945 10.893 1.00 72.62 102 ILE A O 1
ATOM 793 N N . ARG A 1 103 ? 1.697 -31.665 13.115 1.00 73.06 103 ARG A N 1
ATOM 794 C CA . ARG A 1 103 ? 0.250 -31.422 13.286 1.00 73.06 103 ARG A CA 1
ATOM 795 C C . ARG A 1 103 ? -0.398 -30.418 12.302 1.00 73.06 103 ARG A C 1
ATOM 797 O O . ARG A 1 103 ? -1.540 -30.647 11.923 1.00 73.06 103 ARG A O 1
ATOM 804 N N . PRO A 1 104 ? 0.270 -29.356 11.797 1.00 70.81 104 PRO A N 1
ATOM 805 C CA . PRO A 1 104 ? -0.286 -28.503 10.740 1.00 70.81 104 PRO A CA 1
ATOM 806 C C . PRO A 1 104 ? -0.722 -29.252 9.473 1.00 70.81 104 PRO A C 1
ATOM 808 O O . PRO A 1 104 ? -1.604 -28.771 8.770 1.00 70.81 104 PRO A O 1
ATOM 811 N N . MET A 1 105 ? -0.124 -30.410 9.174 1.00 74.94 105 MET A N 1
ATOM 812 C CA . MET A 1 105 ? -0.502 -31.229 8.019 1.00 74.94 105 MET A CA 1
ATOM 813 C C . MET A 1 105 ? -1.874 -31.884 8.175 1.00 74.94 105 MET A C 1
ATOM 815 O O . MET A 1 105 ? -2.539 -32.120 7.169 1.00 74.94 105 MET A O 1
ATOM 819 N N . SER A 1 106 ? -2.298 -32.181 9.408 1.00 72.81 106 SER A N 1
ATOM 820 C CA . SER A 1 106 ? -3.572 -32.851 9.682 1.00 72.81 106 SER A CA 1
ATOM 821 C C . SER A 1 106 ? -4.756 -31.888 9.754 1.00 72.81 106 SER A C 1
ATOM 823 O O . SER A 1 106 ? -5.881 -32.339 9.927 1.00 72.81 106 SER A O 1
ATOM 825 N N . GLU A 1 107 ? -4.529 -30.577 9.637 1.00 74.38 107 GLU A N 1
ATOM 826 C CA . GLU A 1 107 ? -5.570 -29.555 9.743 1.00 74.38 107 GLU A CA 1
ATOM 827 C C . GLU A 1 107 ? -6.109 -29.186 8.343 1.00 74.38 107 GLU A C 1
ATOM 829 O O . GLU A 1 107 ? -5.426 -28.477 7.592 1.00 74.38 107 GLU A O 1
ATOM 834 N N . PRO A 1 108 ? -7.338 -29.605 7.963 1.00 71.56 108 PRO A N 1
ATOM 835 C CA . PRO A 1 108 ? -7.870 -29.399 6.607 1.00 71.56 108 PRO A CA 1
ATOM 836 C C . PRO A 1 108 ? -7.956 -27.922 6.208 1.00 71.56 108 PRO A C 1
ATOM 838 O O . PRO A 1 108 ? -7.870 -27.560 5.036 1.00 71.56 108 PRO A O 1
ATOM 841 N N . ARG A 1 109 ? -8.091 -27.040 7.201 1.00 73.94 109 ARG A N 1
ATOM 842 C CA . ARG A 1 109 ? -8.232 -25.600 6.998 1.00 73.94 109 ARG A CA 1
ATOM 843 C C . ARG A 1 109 ? -6.966 -24.942 6.450 1.00 73.94 109 ARG A C 1
ATOM 845 O O . ARG A 1 109 ? -7.067 -24.053 5.611 1.00 73.94 109 ARG A O 1
ATOM 852 N N . ARG A 1 110 ? -5.779 -25.406 6.855 1.00 78.19 110 ARG A N 1
ATOM 853 C CA . ARG A 1 110 ? -4.500 -24.873 6.345 1.00 78.19 110 ARG A CA 1
ATOM 854 C C . ARG A 1 110 ? -4.256 -25.258 4.889 1.00 78.19 110 ARG A C 1
ATOM 856 O O . ARG A 1 110 ? -3.647 -24.495 4.145 1.00 78.19 110 ARG A O 1
ATOM 863 N N . TRP A 1 111 ? -4.759 -26.421 4.476 1.00 76.38 111 TRP A N 1
ATOM 864 C CA . TRP A 1 111 ? -4.753 -26.838 3.075 1.00 76.38 111 TRP A CA 1
ATOM 865 C C . TRP A 1 111 ? -5.668 -25.962 2.222 1.00 76.38 111 TRP A C 1
ATOM 867 O O . TRP A 1 111 ? -5.282 -25.576 1.123 1.00 76.38 111 TRP A O 1
ATOM 877 N N . LEU A 1 112 ? -6.840 -25.588 2.742 1.00 75.56 112 LEU A N 1
ATOM 878 C CA . LEU A 1 112 ? -7.738 -24.650 2.068 1.00 75.56 112 LEU A CA 1
ATOM 879 C C . LEU A 1 112 ? -7.073 -23.273 1.907 1.00 75.56 112 LEU A C 1
ATOM 881 O O . LEU A 1 112 ? -7.064 -22.733 0.802 1.00 75.56 112 LEU A O 1
ATOM 885 N N . ASP A 1 113 ? -6.441 -22.752 2.964 1.00 82.12 113 ASP A N 1
ATOM 886 C CA . ASP A 1 113 ? -5.679 -21.495 2.914 1.00 82.12 113 ASP A CA 1
ATOM 887 C C . ASP A 1 113 ? -4.596 -21.538 1.810 1.00 82.12 113 ASP A C 1
ATOM 889 O O . ASP A 1 113 ? -4.475 -20.602 1.016 1.00 82.12 113 ASP A O 1
ATOM 893 N N . LEU A 1 114 ? -3.852 -22.648 1.705 1.00 82.56 114 LEU A N 1
ATOM 894 C CA . LEU A 1 114 ? -2.846 -22.862 0.658 1.00 82.56 114 LEU A CA 1
ATOM 895 C C . LEU A 1 114 ? -3.457 -22.891 -0.748 1.00 82.56 114 LEU A C 1
ATOM 897 O O . LEU A 1 114 ? -2.969 -22.199 -1.643 1.00 82.56 114 LEU A O 1
ATOM 901 N N . VAL A 1 115 ? -4.514 -23.678 -0.950 1.00 75.00 115 VAL A N 1
ATOM 902 C CA . VAL A 1 115 ? -5.192 -23.826 -2.248 1.00 75.00 115 VAL A CA 1
ATOM 903 C C . VAL A 1 115 ? -5.779 -22.497 -2.711 1.00 75.00 115 VAL A C 1
ATOM 905 O O . VAL A 1 115 ? -5.620 -22.122 -3.872 1.00 75.00 115 VAL A O 1
ATOM 908 N N . PHE A 1 116 ? -6.422 -21.755 -1.811 1.00 79.56 116 PHE A N 1
ATOM 909 C CA . PHE A 1 116 ? -6.990 -20.456 -2.141 1.00 79.56 116 PHE A CA 1
ATOM 910 C C . PHE A 1 116 ? -5.905 -19.459 -2.554 1.00 79.56 116 PHE A C 1
ATOM 912 O O . PHE A 1 116 ? -6.014 -18.868 -3.628 1.00 79.56 116 PHE A O 1
ATOM 919 N N . GLU A 1 117 ? -4.853 -19.285 -1.749 1.00 87.19 117 GLU A N 1
ATOM 920 C CA . GLU A 1 117 ? -3.814 -18.286 -2.040 1.00 87.19 117 GLU A CA 1
ATOM 921 C C . GLU A 1 117 ? -2.987 -18.632 -3.291 1.00 87.19 117 GLU A C 1
ATOM 923 O O . GLU A 1 117 ? -2.548 -17.727 -4.000 1.00 87.19 117 GLU A O 1
ATOM 928 N N . THR A 1 118 ? -2.811 -19.919 -3.611 1.00 81.31 118 THR A N 1
ATOM 929 C CA . THR A 1 118 ? -2.043 -20.355 -4.793 1.00 81.31 118 THR A CA 1
ATOM 930 C C . THR A 1 118 ? -2.866 -20.414 -6.078 1.00 81.31 118 THR A C 1
ATOM 932 O O . THR A 1 118 ? -2.402 -19.937 -7.111 1.00 81.31 118 THR A O 1
ATOM 935 N N . LEU A 1 119 ? -4.073 -20.985 -6.053 1.00 73.94 119 LEU A N 1
ATOM 936 C CA . LEU A 1 119 ? -4.842 -21.258 -7.275 1.00 73.94 119 LEU A CA 1
ATOM 937 C C . LEU A 1 119 ? -5.903 -20.201 -7.576 1.00 73.94 119 LEU A C 1
ATOM 939 O O . LEU A 1 119 ? -6.189 -19.939 -8.742 1.00 73.94 119 LEU A O 1
ATOM 943 N N . VAL A 1 120 ? -6.499 -19.594 -6.548 1.00 75.94 120 VAL A N 1
ATOM 944 C CA . VAL A 1 120 ? -7.681 -18.733 -6.715 1.00 75.94 120 VAL A CA 1
ATOM 945 C C . VAL A 1 120 ? -7.321 -17.260 -6.584 1.00 75.94 120 VAL A C 1
ATOM 947 O O . VAL A 1 120 ? -7.696 -16.455 -7.435 1.00 75.94 120 VAL A O 1
ATOM 950 N N . ALA A 1 121 ? -6.573 -16.893 -5.544 1.00 84.56 121 ALA A N 1
ATOM 951 C CA . ALA A 1 121 ? -6.309 -15.504 -5.200 1.00 84.56 121 ALA A CA 1
ATOM 952 C C . ALA A 1 121 ? -5.527 -14.775 -6.296 1.00 84.56 121 ALA A C 1
ATOM 954 O O . ALA A 1 121 ? -5.876 -13.646 -6.628 1.00 84.56 121 ALA A O 1
ATOM 955 N N . PHE A 1 122 ? -4.499 -15.403 -6.874 1.00 88.50 122 PHE A N 1
ATOM 956 C CA . PHE A 1 122 ? -3.661 -14.754 -7.883 1.00 88.50 122 PHE A CA 1
ATOM 957 C C . PHE A 1 122 ? -4.411 -14.437 -9.189 1.00 88.50 122 PHE A C 1
ATOM 959 O O . PHE A 1 122 ? -4.466 -13.254 -9.533 1.00 88.50 122 PHE A O 1
ATOM 966 N N . PRO A 1 123 ? -5.055 -15.397 -9.887 1.00 79.56 123 PRO A N 1
ATOM 967 C CA . PRO A 1 123 ? -5.804 -15.087 -11.108 1.00 79.56 123 PRO A CA 1
ATOM 968 C C . PRO A 1 123 ? -6.950 -14.105 -10.860 1.00 79.56 123 PRO A C 1
ATOM 970 O O . PRO A 1 123 ? -7.147 -13.166 -11.631 1.00 79.56 123 PRO A O 1
ATOM 973 N N . LEU A 1 124 ? -7.671 -14.284 -9.747 1.00 83.50 124 LEU A N 1
ATOM 974 C CA . LEU A 1 124 ? -8.763 -13.402 -9.352 1.00 83.50 124 LEU A CA 1
ATOM 975 C C . LEU A 1 124 ? -8.274 -11.966 -9.175 1.00 83.50 124 LEU A C 1
ATOM 977 O O . LEU A 1 124 ? -8.832 -11.031 -9.749 1.00 83.50 124 LEU A O 1
ATOM 981 N N . ARG A 1 125 ? -7.211 -11.779 -8.392 1.00 92.94 125 ARG A N 1
ATOM 982 C CA . ARG A 1 125 ? -6.717 -10.445 -8.058 1.00 92.94 125 ARG A CA 1
ATOM 983 C C . ARG A 1 125 ? -5.983 -9.801 -9.222 1.00 92.94 125 ARG A C 1
ATOM 985 O O . ARG A 1 125 ? -6.099 -8.590 -9.374 1.00 92.94 125 ARG A O 1
ATOM 992 N N . LEU A 1 126 ? -5.335 -10.583 -10.085 1.00 91.31 126 LEU A N 1
ATOM 993 C CA . LEU A 1 126 ? -4.821 -10.123 -11.376 1.00 91.31 126 LEU A CA 1
ATOM 994 C C . LEU A 1 126 ? -5.943 -9.562 -12.243 1.00 91.31 126 LEU A C 1
ATOM 996 O O . LEU A 1 126 ? -5.851 -8.415 -12.673 1.00 91.31 126 LEU A O 1
ATOM 1000 N N . PHE A 1 127 ? -7.031 -10.312 -12.421 1.00 85.62 127 PHE A N 1
ATOM 1001 C CA . PHE A 1 127 ? -8.197 -9.835 -13.158 1.00 85.62 127 PHE A CA 1
ATOM 1002 C C . PHE A 1 127 ? -8.760 -8.546 -12.546 1.00 85.62 127 PHE A C 1
ATOM 1004 O O . PHE A 1 127 ? -8.904 -7.540 -13.241 1.00 85.62 127 PHE A O 1
ATOM 1011 N N . THR A 1 128 ? -9.014 -8.527 -11.232 1.00 87.56 128 THR A N 1
ATOM 1012 C CA . THR A 1 128 ? -9.566 -7.326 -10.584 1.00 87.56 128 THR A CA 1
ATOM 1013 C C . THR A 1 128 ? -8.627 -6.124 -10.659 1.00 87.56 128 THR A C 1
ATOM 1015 O O . THR A 1 128 ? -9.100 -5.003 -10.815 1.00 87.56 128 THR A O 1
ATOM 1018 N N . PHE A 1 129 ? -7.312 -6.332 -10.592 1.00 94.88 129 PHE A N 1
ATOM 1019 C CA . PHE A 1 129 ? -6.322 -5.267 -10.699 1.00 94.88 129 PHE A CA 1
ATOM 1020 C C . PHE A 1 129 ? -6.268 -4.694 -12.111 1.00 94.88 129 PHE A C 1
ATOM 1022 O O . PHE A 1 129 ? -6.326 -3.476 -12.270 1.00 94.88 129 PHE A O 1
ATOM 1029 N N . VAL A 1 130 ? -6.206 -5.559 -13.129 1.00 89.88 130 VAL A N 1
ATOM 1030 C CA . VAL A 1 130 ? -6.189 -5.140 -14.535 1.00 89.88 130 VAL A CA 1
ATOM 1031 C C . VAL A 1 130 ? -7.416 -4.288 -14.834 1.00 89.88 130 VAL A C 1
ATOM 1033 O O . VAL A 1 130 ? -7.269 -3.182 -15.342 1.00 89.88 130 VAL A O 1
ATOM 1036 N N . VAL A 1 131 ? -8.611 -4.736 -14.437 1.00 85.75 131 VAL A N 1
ATOM 1037 C CA . VAL A 1 131 ? -9.840 -3.955 -14.645 1.00 85.75 131 VAL A CA 1
ATOM 1038 C C . VAL A 1 131 ? -9.813 -2.657 -13.829 1.00 85.75 131 VAL A C 1
ATOM 1040 O O . VAL A 1 131 ? -10.153 -1.603 -14.361 1.00 85.75 131 VAL A O 1
ATOM 1043 N N . ALA A 1 132 ? -9.358 -2.691 -12.572 1.00 92.81 132 ALA A N 1
ATOM 1044 C CA . ALA A 1 132 ? -9.292 -1.507 -11.713 1.00 92.81 132 ALA A CA 1
ATOM 1045 C C . ALA A 1 132 ? -8.353 -0.410 -12.238 1.00 92.81 132 ALA A C 1
ATOM 1047 O O . ALA A 1 132 ? -8.617 0.770 -11.996 1.00 92.81 132 ALA A O 1
ATOM 1048 N N . VAL A 1 133 ? -7.277 -0.785 -12.938 1.00 93.06 133 VAL A N 1
ATOM 1049 C CA . VAL A 1 133 ? -6.327 0.143 -13.574 1.00 93.06 133 VAL A CA 1
ATOM 1050 C C . VAL A 1 133 ? -6.805 0.564 -14.964 1.00 93.06 133 VAL A C 1
ATOM 1052 O O . VAL A 1 133 ? -6.751 1.748 -15.292 1.00 93.06 133 VAL A O 1
ATOM 1055 N N . ALA A 1 134 ? -7.322 -0.372 -15.762 1.00 85.62 134 ALA A N 1
ATOM 1056 C CA . ALA A 1 134 ? -7.771 -0.107 -17.125 1.00 85.62 134 ALA A CA 1
ATOM 1057 C C . ALA A 1 134 ? -8.973 0.845 -17.173 1.00 85.62 134 ALA A C 1
ATOM 1059 O O . ALA A 1 134 ? -9.030 1.705 -18.045 1.00 85.62 134 ALA A O 1
ATOM 1060 N N . TRP A 1 135 ? -9.911 0.741 -16.225 1.00 92.38 135 TRP A N 1
ATOM 1061 C CA . TRP A 1 135 ? -11.107 1.589 -16.209 1.00 92.38 135 TRP A CA 1
ATOM 1062 C C . TRP A 1 135 ? -10.805 3.090 -16.094 1.00 92.38 135 TRP A C 1
ATOM 1064 O O . TRP A 1 135 ? -11.233 3.843 -16.968 1.00 92.38 135 TRP A O 1
ATOM 1074 N N . PRO A 1 136 ? -10.065 3.569 -15.073 1.00 92.56 136 PRO A N 1
ATOM 1075 C CA . PRO A 1 136 ? -9.717 4.980 -14.978 1.00 92.56 136 PRO A CA 1
ATOM 1076 C C . PRO A 1 136 ? -8.759 5.394 -16.099 1.00 92.56 136 PRO A C 1
ATOM 1078 O O . PRO A 1 136 ? -8.925 6.482 -16.639 1.00 92.56 136 PRO A O 1
ATOM 1081 N N . ALA A 1 137 ? -7.807 4.538 -16.493 1.00 88.00 137 ALA A N 1
ATOM 1082 C CA . ALA A 1 137 ? -6.894 4.836 -17.595 1.00 88.00 137 ALA A CA 1
ATOM 1083 C C . ALA A 1 137 ? -7.646 5.061 -18.915 1.00 88.00 137 ALA A C 1
ATOM 1085 O O . ALA A 1 137 ? -7.372 6.037 -19.601 1.00 88.00 137 ALA A O 1
ATOM 1086 N N . GLY A 1 138 ? -8.636 4.223 -19.235 1.00 82.38 138 GLY A N 1
ATOM 1087 C CA . GLY A 1 138 ? -9.496 4.388 -20.407 1.00 82.38 138 GLY A CA 1
ATOM 1088 C C . GLY A 1 138 ? -10.479 5.553 -20.273 1.00 82.38 138 GLY A C 1
ATOM 1089 O O . GLY A 1 138 ? -10.736 6.243 -21.253 1.00 82.38 138 GLY A O 1
ATOM 1090 N N . ALA A 1 139 ? -10.989 5.822 -19.067 1.00 90.19 139 ALA A N 1
ATOM 1091 C CA . ALA A 1 139 ? -11.870 6.960 -18.812 1.00 90.19 139 ALA A CA 1
ATOM 1092 C C . ALA A 1 139 ? -11.159 8.297 -19.062 1.00 90.19 139 ALA A C 1
ATOM 1094 O O . ALA A 1 139 ? -11.612 9.096 -19.879 1.00 90.19 139 ALA A O 1
ATOM 1095 N N . PHE A 1 140 ? -10.023 8.524 -18.395 1.00 88.88 140 PHE A N 1
ATOM 1096 C CA . PHE A 1 140 ? -9.209 9.718 -18.624 1.00 88.88 140 PHE A CA 1
ATOM 1097 C C . PHE A 1 140 ? -8.653 9.715 -20.047 1.00 88.88 140 PHE A C 1
ATOM 1099 O O . PHE A 1 140 ? -8.800 10.711 -20.741 1.00 88.88 140 PHE A O 1
ATOM 1106 N N . GLY A 1 141 ? -8.155 8.558 -20.492 1.00 83.19 141 GLY A N 1
ATOM 1107 C CA . GLY A 1 141 ? -7.713 8.257 -21.850 1.00 83.19 141 GLY A CA 1
ATOM 1108 C C . GLY A 1 141 ? -8.617 8.818 -22.936 1.00 83.19 141 GLY A C 1
ATOM 1109 O O . GLY A 1 141 ? -8.213 9.656 -23.736 1.00 83.19 141 GLY A O 1
ATOM 1110 N N . GLY A 1 142 ? -9.865 8.362 -22.935 1.00 84.94 142 GLY A N 1
ATOM 1111 C CA . GLY A 1 142 ? -10.853 8.755 -23.927 1.00 84.94 142 GLY A CA 1
ATOM 1112 C C . GLY A 1 142 ? -11.277 10.218 -23.801 1.00 84.94 142 GLY A C 1
ATOM 1113 O O . GLY A 1 142 ? -11.390 10.914 -24.807 1.00 84.94 142 GLY A O 1
ATOM 1114 N N . ILE A 1 143 ? -11.450 10.724 -22.572 1.00 90.56 143 ILE A N 1
ATOM 1115 C CA . ILE A 1 143 ? -11.888 12.110 -22.331 1.00 90.56 143 ILE A CA 1
ATOM 1116 C C . ILE A 1 143 ? -10.846 13.129 -22.805 1.00 90.56 143 ILE A C 1
ATOM 1118 O O . ILE A 1 143 ? -11.222 14.197 -23.283 1.00 90.56 143 ILE A O 1
ATOM 1122 N N . THR A 1 144 ? -9.553 12.828 -22.683 1.00 89.50 144 THR A N 1
ATOM 1123 C CA . THR A 1 144 ? -8.464 13.732 -23.091 1.00 89.50 144 THR A CA 1
ATOM 1124 C C . THR A 1 144 ? -7.863 13.389 -24.452 1.00 89.50 144 THR A C 1
ATOM 1126 O O . THR A 1 144 ? -6.918 14.050 -24.881 1.00 89.50 144 THR A O 1
ATOM 1129 N N . TYR A 1 145 ? -8.420 12.409 -25.169 1.00 83.06 145 TYR A N 1
ATOM 1130 C CA . TYR A 1 145 ? -7.912 11.991 -26.476 1.00 83.06 145 TYR A CA 1
ATOM 1131 C C . TYR A 1 145 ? -7.917 13.130 -27.506 1.00 83.06 145 TYR A C 1
ATOM 1133 O O . TYR A 1 145 ? -6.968 13.266 -28.269 1.00 83.06 145 TYR A O 1
ATOM 1141 N N . TRP A 1 146 ? -8.928 14.005 -27.490 1.00 82.06 146 TRP A N 1
ATOM 1142 C CA . TRP A 1 146 ? -8.997 15.172 -28.385 1.00 82.06 146 TRP A CA 1
ATOM 1143 C C . TRP A 1 146 ? -7.778 16.104 -28.276 1.00 82.06 146 TRP A C 1
ATOM 1145 O O . TRP A 1 146 ? -7.486 16.835 -29.218 1.00 82.06 146 TRP A O 1
ATOM 1155 N N . PHE A 1 147 ? -7.084 16.087 -27.133 1.00 82.94 147 PHE A N 1
ATOM 1156 C CA . PHE A 1 147 ? -5.919 16.921 -26.868 1.00 82.94 147 PHE A CA 1
ATOM 1157 C C . PHE A 1 147 ? -4.614 16.250 -27.307 1.00 82.94 147 PHE A C 1
ATOM 1159 O O . PHE A 1 147 ? -3.812 16.884 -27.983 1.00 82.94 147 PHE A O 1
ATOM 1166 N N . TRP A 1 148 ? -4.383 14.982 -26.940 1.00 77.31 148 TRP A N 1
ATOM 1167 C CA . TRP A 1 148 ? -3.113 14.317 -27.268 1.00 77.31 148 TRP A CA 1
ATOM 1168 C C . TRP A 1 148 ? -3.129 13.533 -28.577 1.00 77.31 148 TRP A C 1
ATOM 1170 O O . TRP A 1 148 ? -2.066 13.199 -29.091 1.00 77.31 148 TRP A O 1
ATOM 1180 N N . GLY A 1 149 ? -4.310 13.210 -29.109 1.00 72.12 149 GLY A N 1
ATOM 1181 C CA . GLY A 1 149 ? -4.456 12.401 -30.319 1.00 72.12 149 GLY A CA 1
ATOM 1182 C C . GLY A 1 149 ? -3.799 13.059 -31.530 1.00 72.12 149 GLY A C 1
ATOM 1183 O O . GLY A 1 149 ? -3.334 12.364 -32.419 1.00 72.12 149 GLY A O 1
ATOM 1184 N N . ILE A 1 150 ? -3.671 14.389 -31.513 1.00 74.62 150 ILE A N 1
ATOM 1185 C CA . ILE A 1 150 ? -2.990 15.178 -32.547 1.00 74.62 150 ILE A CA 1
ATOM 1186 C C . ILE A 1 150 ? -1.482 14.895 -32.648 1.00 74.62 150 ILE A C 1
ATOM 1188 O O . ILE A 1 150 ? -0.863 15.215 -33.657 1.00 74.62 150 ILE A O 1
ATOM 1192 N N . PHE A 1 151 ? -0.878 14.322 -31.605 1.00 76.44 151 PHE A N 1
ATOM 1193 C CA . PHE A 1 151 ? 0.546 13.979 -31.576 1.00 76.44 151 PHE A CA 1
ATOM 1194 C C . PHE A 1 151 ? 0.805 12.510 -31.931 1.00 76.44 151 PHE A C 1
ATOM 1196 O O . PHE A 1 151 ? 1.959 12.083 -31.936 1.00 76.44 151 PHE A O 1
ATOM 1203 N N . VAL A 1 152 ? -0.248 11.728 -32.190 1.00 69.19 152 VAL A N 1
ATOM 1204 C CA . VAL A 1 152 ? -0.131 10.327 -32.602 1.00 69.19 152 VAL A CA 1
ATOM 1205 C C . VAL A 1 152 ? 0.103 10.300 -34.118 1.00 69.19 152 VAL A C 1
ATOM 1207 O O . VAL A 1 152 ? -0.722 10.841 -34.847 1.00 69.19 152 VAL A O 1
ATOM 1210 N N . PRO A 1 153 ? 1.214 9.720 -34.613 1.00 64.69 153 PRO A N 1
ATOM 1211 C CA . PRO A 1 153 ? 1.492 9.661 -36.048 1.00 64.69 153 PRO A CA 1
ATOM 1212 C C . PRO A 1 153 ? 0.390 8.912 -36.814 1.00 64.69 153 PRO A C 1
ATOM 1214 O O . PRO A 1 153 ? -0.042 7.851 -36.366 1.00 64.69 153 PRO A O 1
ATOM 1217 N N . ASP A 1 154 ? -0.005 9.423 -37.986 1.00 59.59 154 ASP A N 1
ATOM 1218 C CA . ASP A 1 154 ? -1.107 8.937 -38.850 1.00 59.59 154 ASP A CA 1
ATOM 1219 C C . ASP A 1 154 ? -0.876 7.540 -39.499 1.00 59.59 154 ASP A C 1
ATOM 1221 O O . ASP A 1 154 ? -1.306 7.280 -40.622 1.00 59.59 154 ASP A O 1
ATOM 1225 N N . GLY A 1 155 ? -0.162 6.626 -38.835 1.00 51.94 155 GLY A N 1
ATOM 1226 C CA . GLY A 1 155 ? 0.236 5.322 -39.382 1.00 51.94 155 GLY A CA 1
ATOM 1227 C C . GLY A 1 155 ? -0.640 4.134 -38.979 1.00 51.94 155 GLY A C 1
ATOM 1228 O O . GLY A 1 155 ? -0.709 3.162 -39.727 1.00 51.94 155 GLY A O 1
ATOM 1229 N N . ASP A 1 156 ? -1.326 4.204 -37.838 1.00 49.97 156 ASP A N 1
ATOM 1230 C CA . ASP A 1 156 ? -2.154 3.103 -37.347 1.00 49.97 156 ASP A CA 1
ATOM 1231 C C . ASP A 1 156 ? -3.631 3.460 -37.508 1.00 49.97 156 ASP A C 1
ATOM 1233 O O . ASP A 1 156 ? -4.181 4.277 -36.769 1.00 49.97 156 ASP A O 1
ATOM 1237 N N . VAL A 1 157 ? -4.302 2.814 -38.464 1.00 53.38 157 VAL A N 1
ATOM 1238 C CA . VAL A 1 157 ? -5.767 2.733 -38.481 1.00 53.38 157 VAL A CA 1
ATOM 1239 C C . VAL A 1 157 ? -6.207 2.063 -37.181 1.00 53.38 157 VAL A C 1
ATOM 1241 O O . VAL A 1 157 ? -6.218 0.839 -37.052 1.00 53.38 157 VAL A O 1
ATOM 1244 N N . GLY A 1 158 ? -6.531 2.884 -36.183 1.00 55.88 158 GLY A N 1
ATOM 1245 C CA . GLY A 1 158 ? -7.043 2.428 -34.902 1.00 55.88 158 GLY A CA 1
ATOM 1246 C C . GLY A 1 158 ? -8.337 1.627 -35.066 1.00 55.88 158 GLY A C 1
ATOM 1247 O O . GLY A 1 158 ? -8.994 1.640 -36.109 1.00 55.88 158 GLY A O 1
ATOM 1248 N N . LEU A 1 159 ? -8.753 0.955 -33.992 1.00 52.62 159 LEU A N 1
ATOM 1249 C CA . LEU A 1 159 ? -9.988 0.156 -33.912 1.00 52.62 159 LEU A CA 1
ATOM 1250 C C . LEU A 1 159 ? -11.229 0.934 -34.420 1.00 52.62 159 LEU A C 1
ATOM 1252 O O . LEU A 1 159 ? -12.162 0.359 -34.976 1.00 52.62 159 LEU A O 1
ATOM 1256 N N . THR A 1 160 ? -11.198 2.261 -34.296 1.00 54.25 160 THR A N 1
ATOM 1257 C CA . THR A 1 160 ? -12.185 3.220 -34.798 1.00 54.25 160 THR A CA 1
ATOM 1258 C C . THR A 1 160 ? -12.281 3.252 -36.327 1.00 54.25 160 THR A C 1
ATOM 1260 O O . THR A 1 160 ? -13.394 3.265 -36.851 1.00 54.25 160 THR A O 1
ATOM 1263 N N . GLY A 1 161 ? -11.151 3.198 -37.042 1.00 55.94 161 GLY A N 1
ATOM 1264 C CA . GLY A 1 161 ? -11.096 3.115 -38.506 1.00 55.94 161 GLY A CA 1
ATOM 1265 C C . GLY A 1 161 ? -11.721 1.822 -39.028 1.00 55.94 161 GLY A C 1
ATOM 1266 O O . GLY A 1 161 ? -12.591 1.874 -39.891 1.00 55.94 161 GLY A O 1
ATOM 1267 N N . LEU A 1 162 ? -11.395 0.687 -38.399 1.00 57.75 162 LEU A N 1
ATOM 1268 C CA . LEU A 1 162 ? -11.976 -0.630 -38.700 1.00 57.75 162 LEU A CA 1
ATOM 1269 C C . LEU A 1 162 ? -13.495 -0.691 -38.460 1.00 57.75 162 LEU A C 1
ATOM 1271 O O . LEU A 1 162 ? -14.230 -1.264 -39.263 1.00 57.75 162 LEU A O 1
ATOM 1275 N N . ILE A 1 163 ? -13.994 -0.092 -37.371 1.00 57.66 163 ILE A N 1
ATOM 1276 C CA . ILE A 1 163 ? -15.438 -0.042 -37.076 1.00 57.66 163 ILE A CA 1
ATOM 1277 C C . ILE A 1 163 ? -16.172 0.884 -38.057 1.00 57.66 163 ILE A C 1
ATOM 1279 O O . ILE A 1 163 ? -17.263 0.542 -38.515 1.00 57.66 163 ILE A O 1
ATOM 1283 N N . LEU A 1 164 ? -15.596 2.042 -38.396 1.00 56.38 164 LEU A N 1
ATOM 1284 C CA . LEU A 1 164 ? -16.164 2.970 -39.382 1.00 56.38 164 LEU A CA 1
ATOM 1285 C C . LEU A 1 164 ? -16.201 2.356 -40.786 1.00 56.38 164 LEU A C 1
ATOM 1287 O O . LEU A 1 164 ? -17.201 2.511 -41.487 1.00 56.38 164 LEU A O 1
ATOM 1291 N N . GLU A 1 165 ? -15.161 1.622 -41.171 1.00 58.53 165 GLU A N 1
ATOM 1292 C CA . GLU A 1 165 ? -15.069 0.912 -42.448 1.00 58.53 165 GLU A CA 1
ATOM 1293 C C . GLU A 1 165 ? -16.084 -0.242 -42.529 1.00 58.53 165 GLU A C 1
ATOM 1295 O O . GLU A 1 165 ? -16.784 -0.382 -43.536 1.00 58.53 165 GLU A O 1
ATOM 1300 N N . ALA A 1 166 ? -16.274 -0.978 -41.426 1.00 61.06 166 ALA A N 1
ATOM 1301 C CA . ALA A 1 166 ? -17.272 -2.043 -41.311 1.00 61.06 166 ALA A CA 1
ATOM 1302 C C . ALA A 1 166 ? -18.729 -1.537 -41.303 1.00 61.06 166 ALA A C 1
ATOM 1304 O O . ALA A 1 166 ? -19.611 -2.213 -41.831 1.00 61.06 166 ALA A O 1
ATOM 1305 N N . PHE A 1 167 ? -19.007 -0.358 -40.729 1.00 56.66 167 PHE A N 1
ATOM 1306 C CA . PHE A 1 167 ? -20.367 0.201 -40.667 1.00 56.66 167 PHE A CA 1
ATOM 1307 C C . PHE A 1 167 ? -20.780 1.014 -41.901 1.00 56.66 167 PHE A C 1
ATOM 1309 O O . PHE A 1 167 ? -21.981 1.192 -42.113 1.00 56.66 167 PHE A O 1
ATOM 1316 N N . ARG A 1 168 ? -19.839 1.547 -42.695 1.00 52.66 168 ARG A N 1
ATOM 1317 C CA . ARG A 1 168 ? -20.165 2.473 -43.802 1.00 52.66 168 ARG A CA 1
ATOM 1318 C C . ARG A 1 168 ? -19.842 2.004 -45.212 1.00 52.66 168 ARG A C 1
ATOM 1320 O O . ARG A 1 168 ? -20.127 2.758 -46.134 1.00 52.66 168 ARG A O 1
ATOM 1327 N N . GLY A 1 169 ? -19.326 0.794 -45.416 1.00 48.06 169 GLY A N 1
ATOM 1328 C CA . GLY A 1 169 ? -19.174 0.264 -46.774 1.00 48.06 169 GLY A CA 1
ATOM 1329 C C . GLY A 1 169 ? -18.324 1.168 -47.680 1.00 48.06 169 GLY A C 1
ATOM 1330 O O . GLY A 1 169 ? -18.774 1.572 -48.747 1.00 48.06 169 GLY A O 1
ATOM 1331 N N . GLY A 1 170 ? -17.098 1.484 -47.252 1.00 47.81 170 GLY A N 1
ATOM 1332 C CA . GLY A 1 170 ? -16.026 1.875 -48.177 1.00 47.81 170 GLY A CA 1
ATOM 1333 C C . GLY A 1 170 ? -15.828 3.357 -48.522 1.00 47.81 170 GLY A C 1
ATOM 1334 O O . GLY A 1 170 ? -15.044 3.632 -49.423 1.00 47.81 170 GLY A O 1
ATOM 1335 N N . SER A 1 171 ? -16.441 4.329 -47.840 1.00 50.47 171 SER A N 1
ATOM 1336 C CA . SER A 1 171 ? -16.081 5.749 -48.040 1.00 50.47 171 SER A CA 1
ATOM 1337 C C . SER A 1 171 ? -15.296 6.305 -46.847 1.00 50.47 171 SER A C 1
ATOM 1339 O O . SER A 1 171 ? -15.888 6.719 -45.842 1.00 50.47 171 SER A O 1
ATOM 1341 N N . ALA A 1 172 ? -13.964 6.311 -46.957 1.00 53.53 172 ALA A N 1
ATOM 1342 C CA . ALA A 1 172 ? -13.085 7.043 -46.048 1.00 53.53 172 ALA A CA 1
ATOM 1343 C C . ALA A 1 172 ? -13.413 8.554 -46.097 1.00 53.53 172 ALA A C 1
ATOM 1345 O O . ALA A 1 172 ? -13.804 9.057 -47.151 1.00 53.53 172 ALA A O 1
ATOM 1346 N N . PRO A 1 173 ? -13.302 9.310 -44.991 1.00 52.25 173 PRO A N 1
ATOM 1347 C CA . PRO A 1 173 ? -13.528 10.751 -45.025 1.00 52.25 173 PRO A CA 1
ATOM 1348 C C . PRO A 1 173 ? -12.464 11.427 -45.903 1.00 52.25 173 PRO A C 1
ATOM 1350 O O . PRO A 1 173 ? -11.283 11.339 -45.586 1.00 52.25 173 PRO A O 1
ATOM 1353 N N . ASP A 1 174 ? -12.870 12.169 -46.939 1.00 54.81 174 ASP A N 1
ATOM 1354 C CA . ASP A 1 174 ? -11.984 12.894 -47.881 1.00 54.81 174 ASP A CA 1
ATOM 1355 C C . ASP A 1 174 ? -11.089 13.988 -47.239 1.00 54.81 174 ASP A C 1
ATOM 1357 O O . ASP A 1 174 ? -10.464 14.793 -47.922 1.00 54.81 174 ASP A O 1
ATOM 1361 N N . THR A 1 175 ? -11.035 14.085 -45.908 1.00 59.62 175 THR A N 1
ATOM 1362 C CA . THR A 1 175 ? -10.221 15.054 -45.158 1.00 59.62 175 THR A CA 1
ATOM 1363 C C . THR A 1 175 ? -9.802 14.450 -43.816 1.00 59.62 175 THR A C 1
ATOM 1365 O O . THR A 1 175 ? -10.657 14.151 -42.980 1.00 59.62 175 THR A O 1
ATOM 1368 N N . ALA A 1 176 ? -8.490 14.318 -43.578 1.00 61.50 176 ALA A N 1
ATOM 1369 C CA . ALA A 1 176 ? -7.898 13.769 -42.346 1.00 61.50 176 ALA A CA 1
ATOM 1370 C C . ALA A 1 176 ? -8.463 14.403 -41.055 1.00 61.50 176 ALA A C 1
ATOM 1372 O O . ALA A 1 176 ? -8.689 13.729 -40.053 1.00 61.50 176 ALA A O 1
ATOM 1373 N N . SER A 1 177 ? -8.818 15.689 -41.111 1.00 64.69 177 SER A N 1
ATOM 1374 C CA . SER A 1 177 ? -9.440 16.419 -40.002 1.00 64.69 177 SER A CA 1
ATOM 1375 C C . SER A 1 177 ? -10.824 15.892 -39.599 1.00 64.69 177 SER A C 1
ATOM 1377 O O . SER A 1 177 ? -11.161 15.898 -38.416 1.00 64.69 177 SER A O 1
ATOM 1379 N N . ARG A 1 178 ? -11.641 15.405 -40.544 1.00 64.81 178 ARG A N 1
ATOM 1380 C CA . ARG A 1 178 ? -12.969 14.837 -40.242 1.00 64.81 178 ARG A CA 1
ATOM 1381 C C . ARG A 1 178 ? -12.868 13.444 -39.624 1.00 64.81 178 ARG A C 1
ATOM 1383 O O . ARG A 1 178 ? -13.676 13.124 -38.756 1.00 64.81 178 ARG A O 1
ATOM 1390 N N . ALA A 1 179 ? -11.889 12.644 -40.046 1.00 67.56 179 ALA A N 1
ATOM 1391 C CA . ALA A 1 179 ? -11.608 11.338 -39.450 1.00 67.56 179 ALA A CA 1
ATOM 1392 C C . ALA A 1 179 ? -11.173 11.488 -37.983 1.00 67.56 179 ALA A C 1
ATOM 1394 O O . ALA A 1 179 ? -11.772 10.873 -37.100 1.00 67.56 179 ALA A O 1
ATOM 1395 N N . PHE A 1 180 ? -10.240 12.409 -37.722 1.00 72.75 180 PHE A N 1
ATOM 1396 C CA . PHE A 1 180 ? -9.771 12.722 -36.373 1.00 72.75 180 PHE A CA 1
ATOM 1397 C C . PHE A 1 180 ? -10.900 13.185 -35.440 1.00 72.75 180 PHE A C 1
ATOM 1399 O O . PHE A 1 180 ? -11.025 12.696 -34.320 1.00 72.75 180 PHE A O 1
ATOM 1406 N N . LEU A 1 181 ? -11.771 14.095 -35.895 1.00 77.19 181 LEU A N 1
ATOM 1407 C CA . LEU A 1 181 ? -12.889 14.588 -35.078 1.00 77.19 181 LEU A CA 1
ATOM 1408 C C . LEU A 1 181 ? -13.897 13.485 -34.716 1.00 77.19 181 LEU A C 1
ATOM 1410 O O . LEU A 1 181 ? -14.438 13.493 -33.609 1.00 77.19 181 LEU A O 1
ATOM 1414 N N . LEU A 1 182 ? -14.151 12.538 -35.624 1.00 76.06 182 LEU A N 1
ATOM 1415 C CA . LEU A 1 182 ? -15.032 11.397 -35.357 1.00 76.06 182 LEU A CA 1
ATOM 1416 C C . LEU A 1 182 ? -14.414 10.434 -34.341 1.00 76.06 182 LEU A C 1
ATOM 1418 O O . LEU A 1 182 ? -15.111 9.983 -33.431 1.00 76.06 182 LEU A O 1
ATOM 1422 N N . GLU A 1 183 ? -13.119 10.153 -34.461 1.00 73.56 183 GLU A N 1
ATOM 1423 C CA . GLU A 1 183 ? -12.400 9.307 -33.511 1.00 73.56 183 GLU A CA 1
ATOM 1424 C C . GLU A 1 183 ? -12.301 9.952 -32.129 1.00 73.56 183 GLU A C 1
ATOM 1426 O O . GLU A 1 183 ? -12.632 9.316 -31.128 1.00 73.56 183 GLU A O 1
ATOM 1431 N N . ALA A 1 184 ? -11.962 11.239 -32.066 1.00 80.19 184 ALA A N 1
ATOM 1432 C CA . ALA A 1 184 ? -11.942 11.991 -30.820 1.00 80.19 184 ALA A CA 1
ATOM 1433 C C . ALA A 1 184 ? -13.325 12.056 -30.160 1.00 80.19 184 ALA A C 1
ATOM 1435 O O . ALA A 1 184 ? -13.434 11.871 -28.948 1.00 80.19 184 ALA A O 1
ATOM 1436 N N . GLY A 1 185 ? -14.390 12.251 -30.944 1.00 81.50 185 GLY A N 1
ATOM 1437 C CA . GLY A 1 185 ? -15.766 12.203 -30.449 1.00 81.50 185 GLY A CA 1
ATOM 1438 C C . GLY A 1 185 ? -16.147 10.825 -29.902 1.00 81.50 185 GLY A C 1
ATOM 1439 O O . GLY A 1 185 ? -16.722 10.727 -28.817 1.00 81.50 185 GLY A O 1
ATOM 1440 N N . PHE A 1 186 ? -15.787 9.751 -30.607 1.00 80.12 186 PHE A N 1
ATOM 1441 C CA . PHE A 1 186 ? -16.021 8.380 -30.155 1.00 80.12 186 PHE A CA 1
ATOM 1442 C C . PHE A 1 186 ? -15.262 8.066 -28.858 1.00 80.12 186 PHE A C 1
ATOM 1444 O O . PHE A 1 186 ? -15.871 7.614 -27.886 1.00 80.12 186 PHE A O 1
ATOM 1451 N N . GLN A 1 187 ? -13.962 8.365 -28.808 1.00 81.00 187 GLN A N 1
ATOM 1452 C CA . GLN A 1 187 ? -13.124 8.165 -27.624 1.00 81.00 187 GLN A CA 1
ATOM 1453 C C . GLN A 1 187 ? -13.627 8.977 -26.429 1.00 81.00 187 GLN A C 1
ATOM 1455 O O . GLN A 1 187 ? -13.667 8.463 -25.312 1.00 81.00 187 GLN A O 1
ATOM 1460 N N . PHE A 1 188 ? -14.106 10.201 -26.655 1.00 88.38 188 PHE A N 1
ATOM 1461 C CA . PHE A 1 188 ? -14.721 11.014 -25.609 1.00 88.38 188 PHE A CA 1
ATOM 1462 C C . PHE A 1 188 ? -15.979 10.351 -25.028 1.00 88.38 188 PHE A C 1
ATOM 1464 O O . PHE A 1 188 ? -16.127 10.273 -23.807 1.00 88.38 188 PHE A O 1
ATOM 1471 N N . VAL A 1 189 ? -16.867 9.821 -25.879 1.00 86.31 189 VAL A N 1
ATOM 1472 C CA . VAL A 1 189 ? -18.083 9.111 -25.440 1.00 86.31 189 VAL A CA 1
ATOM 1473 C C . VAL A 1 189 ? -17.734 7.832 -24.677 1.00 86.31 189 VAL A C 1
ATOM 1475 O O . VAL A 1 189 ? -18.309 7.578 -23.616 1.00 86.31 189 VAL A O 1
ATOM 1478 N N . VAL A 1 190 ? -16.774 7.046 -25.170 1.00 83.62 190 VAL A N 1
ATOM 1479 C CA . VAL A 1 190 ? -16.289 5.834 -24.489 1.00 83.62 190 VAL A CA 1
ATOM 1480 C C . VAL A 1 190 ? -15.659 6.186 -23.140 1.00 83.62 190 VAL A C 1
ATOM 1482 O O . VAL A 1 190 ? -15.994 5.568 -22.129 1.00 83.62 190 VAL A O 1
ATOM 1485 N N . GLY A 1 191 ? -14.810 7.213 -23.091 1.00 87.06 191 GLY A N 1
ATOM 1486 C CA . GLY A 1 191 ? -14.185 7.696 -21.862 1.00 87.06 191 GLY A CA 1
ATOM 1487 C C . GLY A 1 191 ? -15.214 8.167 -20.831 1.00 87.06 191 GLY A C 1
ATOM 1488 O O . GLY A 1 191 ? -15.130 7.803 -19.656 1.00 87.06 191 GLY A O 1
ATOM 1489 N N . LEU A 1 192 ? -16.250 8.892 -21.269 1.00 92.56 192 LEU A N 1
ATOM 1490 C CA . LEU A 1 192 ? -17.363 9.311 -20.415 1.00 92.56 192 LEU A CA 1
ATOM 1491 C C . LEU A 1 192 ? -18.155 8.108 -19.883 1.00 92.56 192 LEU A C 1
ATOM 1493 O O . LEU A 1 192 ? -18.474 8.058 -18.694 1.00 92.56 192 LEU A O 1
ATOM 1497 N N . LEU A 1 193 ? -18.440 7.114 -20.728 1.00 89.12 193 LEU A N 1
ATOM 1498 C CA . LEU A 1 193 ? -19.124 5.884 -20.326 1.00 89.12 193 LEU A CA 1
ATOM 1499 C C . LEU A 1 193 ? -18.304 5.090 -19.297 1.00 89.12 193 LEU A C 1
ATOM 1501 O O . LEU A 1 193 ? -18.852 4.632 -18.289 1.00 89.12 193 LEU A O 1
ATOM 1505 N N . LEU A 1 194 ? -16.989 4.969 -19.493 1.00 89.06 194 LEU A N 1
ATOM 1506 C CA . LEU A 1 194 ? -16.082 4.352 -18.522 1.00 89.06 194 LEU A CA 1
ATOM 1507 C C . LEU A 1 194 ? -16.056 5.133 -17.203 1.00 89.06 194 LEU A C 1
ATOM 1509 O O . LEU A 1 194 ? -16.120 4.521 -16.137 1.00 89.06 194 LEU A O 1
ATOM 1513 N N . LEU A 1 195 ? -16.056 6.468 -17.247 1.00 92.06 195 LEU A N 1
ATOM 1514 C CA . LEU A 1 195 ? -16.090 7.312 -16.050 1.00 92.06 195 LEU A CA 1
ATOM 1515 C C . LEU A 1 195 ? -17.399 7.149 -15.260 1.00 92.06 195 LEU A C 1
ATOM 1517 O O . LEU A 1 195 ? -17.372 7.028 -14.035 1.00 92.06 195 LEU A O 1
ATOM 1521 N N . VAL A 1 196 ? -18.542 7.106 -15.951 1.00 91.25 196 VAL A N 1
ATOM 1522 C CA . VAL A 1 196 ? -19.866 6.918 -15.332 1.00 91.25 196 VAL A CA 1
ATOM 1523 C C . VAL A 1 196 ? -20.004 5.516 -14.733 1.00 91.25 196 VAL A C 1
ATOM 1525 O O . VAL A 1 196 ? -20.571 5.354 -13.651 1.00 91.25 196 VAL A O 1
ATOM 1528 N N . THR A 1 197 ? -19.461 4.496 -15.399 1.00 89.75 197 THR A N 1
ATOM 1529 C CA . THR A 1 197 ? -19.516 3.100 -14.930 1.00 89.75 197 THR A CA 1
ATOM 1530 C C . THR A 1 197 ? -18.456 2.768 -13.877 1.00 89.75 197 THR A C 1
ATOM 1532 O O . THR A 1 197 ? -18.634 1.804 -13.128 1.00 89.75 197 THR A O 1
ATOM 1535 N N . LEU A 1 198 ? -17.406 3.585 -13.742 1.00 91.31 198 LEU A N 1
ATOM 1536 C CA . LEU A 1 198 ? -16.284 3.396 -12.815 1.00 91.31 198 LEU A CA 1
ATOM 1537 C C . LEU A 1 198 ? -16.713 3.015 -11.387 1.00 91.31 198 LEU A C 1
ATOM 1539 O O . LEU A 1 198 ? -16.215 2.010 -10.872 1.00 91.31 198 LEU A O 1
ATOM 1543 N N . PRO A 1 199 ? -17.651 3.725 -10.724 1.00 88.75 199 PRO A N 1
ATOM 1544 C CA . PRO A 1 199 ? -18.012 3.397 -9.348 1.00 88.75 199 PRO A CA 1
ATOM 1545 C C . PRO A 1 199 ? -18.736 2.056 -9.231 1.00 88.75 199 PRO A C 1
ATOM 1547 O O . PRO A 1 199 ? -18.581 1.357 -8.231 1.00 88.75 199 PRO A O 1
ATOM 1550 N N . MET A 1 200 ? -19.522 1.686 -10.245 1.00 85.69 200 MET A N 1
ATOM 1551 C CA . MET A 1 200 ? -20.239 0.414 -10.284 1.00 85.69 200 MET A CA 1
ATOM 1552 C C . MET A 1 200 ? -19.277 -0.751 -10.519 1.00 85.69 200 MET A C 1
ATOM 1554 O O . MET A 1 200 ? -19.345 -1.747 -9.799 1.00 85.69 200 MET A O 1
ATOM 1558 N N . VAL A 1 201 ? -18.364 -0.613 -11.481 1.00 85.50 201 VAL A N 1
ATOM 1559 C CA . VAL A 1 201 ? -17.381 -1.650 -11.816 1.00 85.50 201 VAL A CA 1
ATOM 1560 C C . VAL A 1 201 ? -16.442 -1.885 -10.642 1.00 85.50 201 VAL A C 1
ATOM 1562 O O . VAL A 1 201 ? -16.328 -3.017 -10.180 1.00 85.50 201 VAL A O 1
ATOM 1565 N N . MET A 1 202 ? -15.873 -0.825 -10.062 1.00 89.25 202 MET A N 1
ATOM 1566 C CA . MET A 1 202 ? -15.001 -0.944 -8.888 1.00 89.25 202 MET A CA 1
ATOM 1567 C C . MET A 1 202 ? -15.698 -1.607 -7.703 1.00 89.25 202 MET A C 1
ATOM 1569 O O . MET A 1 202 ? -15.103 -2.435 -7.009 1.00 89.25 202 MET A O 1
ATOM 1573 N N . ARG A 1 203 ? -16.982 -1.299 -7.497 1.00 84.69 203 ARG A N 1
ATOM 1574 C CA . ARG A 1 203 ? -17.777 -1.953 -6.462 1.00 84.69 203 ARG A CA 1
ATOM 1575 C C . ARG A 1 203 ? -17.989 -3.434 -6.757 1.00 84.69 203 ARG A C 1
ATOM 1577 O O . ARG A 1 203 ? -17.882 -4.245 -5.841 1.00 84.69 203 ARG A O 1
ATOM 1584 N N . GLY A 1 204 ? -18.288 -3.777 -8.008 1.00 74.88 204 GLY A N 1
ATOM 1585 C CA . GLY A 1 204 ? -18.427 -5.158 -8.464 1.00 74.88 204 GLY A CA 1
ATOM 1586 C C . GLY A 1 204 ? -17.156 -5.967 -8.219 1.00 74.88 204 GLY A C 1
ATOM 1587 O O . GLY A 1 204 ? -17.230 -7.034 -7.619 1.00 74.88 204 GLY A O 1
ATOM 1588 N N . LEU A 1 205 ? -15.991 -5.419 -8.578 1.00 84.12 205 LEU A N 1
ATOM 1589 C CA . LEU A 1 205 ? -14.687 -6.052 -8.350 1.00 84.12 205 LEU A CA 1
ATOM 1590 C C . LEU A 1 205 ? -14.397 -6.262 -6.858 1.00 84.12 205 LEU A C 1
ATOM 1592 O O . LEU A 1 205 ? -13.982 -7.347 -6.459 1.00 84.12 205 LEU A O 1
ATOM 1596 N N . ALA A 1 206 ? -14.658 -5.251 -6.022 1.00 85.56 206 ALA A N 1
ATOM 1597 C CA . ALA A 1 206 ? -14.465 -5.357 -4.577 1.00 85.56 206 ALA A CA 1
ATOM 1598 C C . ALA A 1 206 ? -15.402 -6.401 -3.945 1.00 85.56 206 ALA A C 1
ATOM 1600 O O . ALA A 1 206 ? -14.971 -7.184 -3.104 1.00 85.56 206 ALA A O 1
ATOM 1601 N N . VAL A 1 207 ? -16.672 -6.447 -4.363 1.00 78.56 207 VAL A N 1
ATOM 1602 C CA . VAL A 1 207 ? -17.634 -7.464 -3.906 1.00 78.56 207 VAL A CA 1
ATOM 1603 C C . VAL A 1 207 ? -17.223 -8.860 -4.369 1.00 78.56 207 VAL A C 1
ATOM 1605 O O . VAL A 1 207 ? -17.378 -9.808 -3.607 1.00 78.56 207 VAL A O 1
ATOM 1608 N N . LEU A 1 208 ? -16.684 -8.990 -5.578 1.00 74.88 208 LEU A N 1
ATOM 1609 C CA . LEU A 1 208 ? -16.220 -10.253 -6.143 1.00 74.88 208 LEU A CA 1
ATOM 1610 C C . LEU A 1 208 ? -15.001 -10.811 -5.384 1.00 74.88 208 LEU A C 1
ATOM 1612 O O . LEU A 1 208 ? -15.050 -11.965 -4.957 1.00 74.88 208 LEU A O 1
ATOM 1616 N N . ASP A 1 209 ? -13.967 -9.999 -5.116 1.00 82.25 209 ASP A N 1
ATOM 1617 C CA . ASP A 1 209 ? -12.824 -10.408 -4.268 1.00 82.25 209 ASP A CA 1
ATOM 1618 C C . ASP A 1 209 ? -13.284 -10.714 -2.833 1.00 82.25 209 ASP A C 1
ATOM 1620 O O . ASP A 1 209 ? -12.887 -11.724 -2.246 1.00 82.25 209 ASP A O 1
ATOM 1624 N N . ALA A 1 210 ? -14.196 -9.905 -2.284 1.00 80.25 210 ALA A N 1
ATOM 1625 C CA . ALA A 1 210 ? -14.746 -10.115 -0.949 1.00 80.25 210 ALA A CA 1
ATOM 1626 C C . ALA A 1 210 ? -15.562 -11.408 -0.832 1.00 80.25 210 ALA A C 1
ATOM 1628 O O . ALA A 1 210 ? -15.422 -12.111 0.165 1.00 80.25 210 ALA A O 1
ATOM 1629 N N . ALA A 1 211 ? -16.389 -11.728 -1.830 1.00 71.06 211 ALA A N 1
ATOM 1630 C CA . ALA A 1 211 ? -17.206 -12.938 -1.867 1.00 71.06 211 ALA A CA 1
ATOM 1631 C C . ALA A 1 211 ? -16.348 -14.196 -2.031 1.00 71.06 211 ALA A C 1
ATOM 1633 O O . ALA A 1 211 ? -16.582 -15.188 -1.348 1.00 71.06 211 ALA A O 1
ATOM 1634 N N . ALA A 1 212 ? -15.326 -14.153 -2.889 1.00 70.31 212 ALA A N 1
ATOM 1635 C CA . ALA A 1 212 ? -14.385 -15.260 -3.033 1.00 70.31 212 ALA A CA 1
ATOM 1636 C C . ALA A 1 212 ? -13.578 -15.477 -1.742 1.00 70.31 212 ALA A C 1
ATOM 1638 O O . ALA A 1 212 ? -13.457 -16.603 -1.262 1.00 70.31 212 ALA 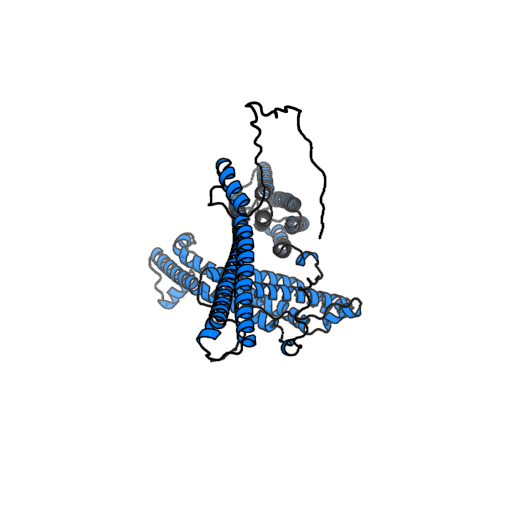A O 1
ATOM 1639 N N . THR A 1 213 ? -13.086 -14.390 -1.139 1.00 79.06 213 THR A N 1
ATOM 1640 C CA . THR A 1 213 ? -12.327 -14.434 0.117 1.00 79.06 213 THR A CA 1
ATOM 1641 C C . THR A 1 213 ? -13.197 -14.918 1.279 1.00 79.06 213 THR A C 1
ATOM 1643 O O . THR A 1 213 ? -12.727 -15.701 2.097 1.00 79.06 213 THR A O 1
ATOM 1646 N N . SER A 1 214 ? -14.461 -14.498 1.371 1.00 72.75 214 SER A N 1
ATOM 1647 C CA . SER A 1 214 ? -15.368 -14.951 2.432 1.00 72.75 214 SER A CA 1
ATOM 1648 C C . SER A 1 214 ? -15.828 -16.395 2.244 1.00 72.75 214 SER A C 1
ATOM 1650 O O . SER A 1 214 ? -15.923 -17.118 3.230 1.00 72.75 214 SER A O 1
ATOM 1652 N N . ALA A 1 215 ? -16.071 -16.832 1.006 1.00 69.00 215 ALA A N 1
ATOM 1653 C CA . ALA A 1 215 ? -16.465 -18.207 0.707 1.00 69.00 215 ALA A CA 1
ATOM 1654 C C . ALA A 1 215 ? -15.331 -19.204 0.975 1.00 69.00 215 ALA A C 1
ATOM 1656 O O . ALA A 1 215 ? -15.583 -20.290 1.487 1.00 69.00 215 ALA A O 1
ATOM 1657 N N . ALA A 1 216 ? -14.090 -18.834 0.650 1.00 70.19 216 ALA A N 1
ATOM 1658 C CA . ALA A 1 216 ? -12.934 -19.697 0.859 1.00 70.19 216 ALA A CA 1
ATOM 1659 C C . ALA A 1 216 ? -12.388 -19.612 2.292 1.00 70.19 216 ALA A C 1
ATOM 1661 O O . ALA A 1 216 ? -12.115 -20.628 2.918 1.00 70.19 216 ALA A O 1
ATOM 1662 N N . LEU A 1 217 ? -12.229 -18.402 2.836 1.00 70.00 217 LEU A N 1
ATOM 1663 C CA . LEU A 1 217 ? -11.525 -18.180 4.105 1.00 70.00 217 LEU A CA 1
ATOM 1664 C C . LEU A 1 217 ? -12.455 -17.916 5.299 1.00 70.00 217 LEU A C 1
ATOM 1666 O O . LEU A 1 217 ? -11.953 -17.664 6.401 1.00 70.00 217 LEU A O 1
ATOM 1670 N N . GLY A 1 218 ? -13.775 -17.934 5.100 1.00 64.38 218 GLY A N 1
ATOM 1671 C CA . GLY A 1 218 ? -14.769 -17.797 6.163 1.00 64.38 218 GLY A CA 1
ATOM 1672 C C . GLY A 1 218 ? -14.840 -19.038 7.050 1.00 64.38 218 GLY A C 1
ATOM 1673 O O . GLY A 1 218 ? -14.753 -20.168 6.577 1.00 64.38 218 GLY A O 1
ATOM 1674 N N . GLY A 1 219 ? -14.955 -18.833 8.364 1.00 57.19 219 GLY A N 1
ATOM 1675 C CA . GLY A 1 219 ? -15.262 -19.916 9.298 1.00 57.19 219 GLY A CA 1
ATOM 1676 C C . GLY A 1 219 ? -16.734 -20.287 9.271 1.00 57.19 219 GLY A C 1
ATOM 1677 O O . GLY A 1 219 ? -17.585 -19.420 9.086 1.00 57.19 219 GLY A O 1
ATOM 1678 N N . ARG A 1 220 ? -17.022 -21.574 9.471 1.00 46.34 220 ARG A N 1
ATOM 1679 C CA . ARG A 1 220 ? -18.343 -22.019 9.910 1.00 46.34 220 ARG A CA 1
ATOM 1680 C C . ARG A 1 220 ? -18.489 -21.567 11.369 1.00 46.34 220 ARG A C 1
ATOM 1682 O O . ARG A 1 220 ? -17.552 -21.753 12.143 1.00 46.34 220 ARG A O 1
ATOM 1689 N N . ASP A 1 221 ? -19.586 -20.893 11.708 1.00 42.88 221 ASP A N 1
ATOM 1690 C CA . ASP A 1 221 ? -19.893 -20.506 13.091 1.00 42.88 221 ASP A CA 1
ATOM 1691 C C . ASP A 1 221 ? -20.214 -21.771 13.903 1.00 42.88 221 ASP A C 1
ATOM 1693 O O . ASP A 1 221 ? -21.377 -22.114 14.096 1.00 42.88 221 ASP A O 1
ATOM 1697 N N . ASP A 1 222 ? -19.189 -22.472 14.382 1.00 41.84 222 ASP A N 1
ATOM 1698 C CA . ASP A 1 222 ? -19.366 -23.549 15.368 1.00 41.84 222 ASP A CA 1
ATOM 1699 C C . ASP A 1 222 ? -19.602 -22.960 16.783 1.00 41.84 222 ASP A C 1
ATOM 1701 O O . ASP A 1 222 ? -20.033 -23.645 17.707 1.00 41.84 222 ASP A O 1
ATOM 1705 N N . SER A 1 223 ? -19.425 -21.640 16.950 1.00 41.25 223 SER A N 1
ATOM 1706 C CA . SER A 1 223 ? -19.691 -20.892 18.189 1.00 41.25 223 SER A CA 1
ATOM 1707 C C . SER A 1 223 ? -21.174 -20.807 18.572 1.00 41.25 223 SER A C 1
ATOM 1709 O O . SER A 1 223 ? -21.494 -20.314 19.651 1.00 41.25 223 SER A O 1
ATOM 1711 N N . ALA A 1 224 ? -22.093 -21.263 17.714 1.00 38.75 224 ALA A N 1
ATOM 1712 C CA . ALA A 1 224 ? -23.504 -21.385 18.078 1.00 38.75 224 ALA A CA 1
ATOM 1713 C C . ALA A 1 224 ? -23.764 -22.536 19.077 1.00 38.75 224 ALA A C 1
ATOM 1715 O O . ALA A 1 224 ? -24.836 -22.571 19.677 1.00 38.75 224 ALA A O 1
ATOM 1716 N N . GLU A 1 225 ? -22.793 -23.436 19.293 1.00 39.62 225 GLU A N 1
ATOM 1717 C CA . GLU A 1 225 ? -22.876 -24.532 20.274 1.00 39.62 225 GLU A CA 1
ATOM 1718 C C . GLU A 1 225 ? -22.035 -24.311 21.546 1.00 39.62 225 GLU A C 1
ATOM 1720 O O . GLU A 1 225 ? -22.211 -25.034 22.529 1.00 39.62 225 GLU A O 1
ATOM 1725 N N . SER A 1 226 ? -21.161 -23.298 21.602 1.00 34.75 226 SER A N 1
ATOM 1726 C CA . SER A 1 226 ? -20.372 -23.016 22.809 1.00 34.75 226 SER A CA 1
ATOM 1727 C C . SER A 1 226 ? -21.152 -22.147 23.803 1.00 34.75 226 SER A C 1
ATOM 1729 O O . SER A 1 226 ? -21.457 -20.985 23.544 1.00 34.75 226 SER A O 1
ATOM 1731 N N . SER A 1 227 ? -21.462 -22.756 24.947 1.00 34.25 227 SER A N 1
ATOM 1732 C CA . SER A 1 227 ? -22.204 -22.230 26.099 1.00 34.25 227 SER A CA 1
ATOM 1733 C C . SER A 1 227 ? -21.797 -20.800 26.540 1.00 34.25 227 SER A C 1
ATOM 1735 O O . SER A 1 227 ? -20.620 -20.454 26.444 1.00 34.25 227 SER A O 1
ATOM 1737 N N . PRO A 1 228 ? -22.703 -19.973 27.115 1.00 40.50 228 PRO A N 1
ATOM 1738 C CA . PRO A 1 228 ? -22.477 -18.544 27.414 1.00 40.50 228 PRO A CA 1
ATOM 1739 C C . PRO A 1 228 ? -21.432 -18.201 28.499 1.00 40.50 228 PRO A C 1
ATOM 1741 O O . PRO A 1 228 ? -21.451 -17.087 29.018 1.00 40.50 228 PRO A O 1
ATOM 1744 N N . ARG A 1 229 ? -20.563 -19.131 28.914 1.00 39.78 229 ARG A N 1
ATOM 1745 C CA . ARG A 1 229 ? -19.704 -18.963 30.102 1.00 39.78 229 ARG A CA 1
ATOM 1746 C C . ARG A 1 229 ? -18.301 -18.401 29.849 1.00 39.78 229 ARG A C 1
ATOM 1748 O O . ARG A 1 229 ? -17.703 -17.938 30.810 1.00 39.78 229 ARG A O 1
ATOM 1755 N N . ASP A 1 230 ? -17.826 -18.332 28.606 1.00 37.22 230 ASP A N 1
ATOM 1756 C CA . ASP A 1 230 ? -16.437 -17.916 28.315 1.00 37.22 230 ASP A CA 1
ATOM 1757 C C . ASP A 1 230 ? -16.283 -16.481 27.774 1.00 37.22 230 ASP A C 1
ATOM 1759 O O . ASP A 1 230 ? -15.198 -16.069 27.369 1.00 37.22 230 ASP A O 1
ATOM 1763 N N . ALA A 1 231 ? -17.336 -15.659 27.804 1.00 39.72 231 ALA A N 1
ATOM 1764 C CA . ALA A 1 231 ? -17.304 -14.299 27.249 1.00 39.72 231 ALA A CA 1
ATOM 1765 C C . ALA A 1 231 ? -16.513 -13.259 28.084 1.00 39.72 231 ALA A C 1
ATOM 1767 O O . ALA A 1 231 ? -16.555 -12.072 27.764 1.00 39.72 231 ALA A O 1
ATOM 1768 N N . THR A 1 232 ? -15.798 -13.662 29.142 1.00 35.25 232 THR A N 1
ATOM 1769 C CA . THR A 1 232 ? -15.088 -12.737 30.050 1.00 35.25 232 THR A CA 1
ATOM 1770 C C . THR A 1 232 ? -13.581 -12.969 30.178 1.00 35.25 232 THR A C 1
ATOM 1772 O O . THR A 1 232 ? -12.971 -12.402 31.081 1.00 35.25 232 THR A O 1
ATOM 1775 N N . ALA A 1 233 ? -12.941 -13.743 29.299 1.00 36.34 233 ALA A N 1
ATOM 1776 C CA . ALA A 1 233 ? -11.495 -13.961 29.379 1.00 36.34 233 ALA A CA 1
ATOM 1777 C C . ALA A 1 233 ? -10.779 -13.693 28.047 1.00 36.34 233 ALA A C 1
ATOM 1779 O O . ALA A 1 233 ? -10.997 -14.388 27.061 1.00 36.34 233 ALA A O 1
ATOM 1780 N N . GLY A 1 234 ? -9.869 -12.715 28.073 1.00 28.00 234 GLY A N 1
ATOM 1781 C CA . GLY A 1 234 ? -8.759 -12.605 27.129 1.00 28.00 234 GLY A CA 1
ATOM 1782 C C . GLY A 1 234 ? -8.905 -11.505 26.086 1.00 28.00 234 GLY A C 1
ATOM 1783 O O . GLY A 1 234 ? -9.631 -11.643 25.103 1.00 28.00 234 GLY A O 1
ATOM 1784 N N . GLU A 1 235 ? -8.126 -10.433 26.254 1.00 36.72 235 GLU A N 1
ATOM 1785 C CA . GLU A 1 235 ? -7.606 -9.674 25.114 1.00 36.72 235 GLU A CA 1
ATOM 1786 C C . GLU A 1 235 ? -7.088 -10.650 24.039 1.00 36.72 235 GLU A C 1
ATOM 1788 O O . GLU A 1 235 ? -6.556 -11.707 24.385 1.00 36.72 235 GLU A O 1
ATOM 1793 N N . PRO A 1 236 ? -7.238 -10.350 22.737 1.00 38.59 236 PRO A N 1
ATOM 1794 C CA . PRO A 1 236 ? -6.753 -11.243 21.698 1.00 38.59 236 PRO A CA 1
ATOM 1795 C C . PRO A 1 236 ? -5.228 -11.324 21.779 1.00 38.59 236 PRO A C 1
ATOM 1797 O O . PRO A 1 236 ? -4.533 -10.408 21.335 1.00 38.59 236 PRO A O 1
ATOM 1800 N N . ASP A 1 237 ? -4.732 -12.432 22.333 1.00 32.16 237 ASP A N 1
ATOM 1801 C CA . ASP A 1 237 ? -3.322 -12.795 22.346 1.00 32.16 237 ASP A CA 1
ATOM 1802 C C . ASP A 1 237 ? -2.746 -12.610 20.940 1.00 32.16 237 ASP A C 1
ATOM 1804 O O . ASP A 1 237 ? -3.120 -13.280 19.969 1.00 32.16 237 ASP A O 1
ATOM 1808 N N . ALA A 1 238 ? -1.832 -11.649 20.838 1.00 36.75 238 ALA A N 1
ATOM 1809 C CA . ALA A 1 238 ? -1.030 -11.381 19.664 1.00 36.75 238 ALA A CA 1
ATOM 1810 C C . ALA A 1 238 ? -0.132 -12.597 19.394 1.00 36.75 238 ALA A C 1
ATOM 1812 O O . ALA A 1 238 ? 1.008 -12.672 19.849 1.00 36.75 238 ALA A O 1
ATOM 1813 N N . PHE A 1 239 ? -0.656 -13.581 18.664 1.00 37.59 239 PHE A N 1
ATOM 1814 C CA . PHE A 1 239 ? 0.087 -14.792 18.344 1.00 37.59 239 PHE A CA 1
ATOM 1815 C C . PHE A 1 239 ? 1.255 -14.489 17.397 1.00 37.59 239 PHE A C 1
ATOM 1817 O O . PHE A 1 239 ? 1.087 -14.063 16.251 1.00 37.59 239 PHE A O 1
ATOM 1824 N N . ALA A 1 240 ? 2.454 -14.758 17.907 1.00 37.41 240 ALA A N 1
ATOM 1825 C CA . ALA A 1 240 ? 3.720 -14.736 17.201 1.00 37.41 240 ALA A CA 1
ATOM 1826 C C . ALA A 1 240 ? 3.737 -15.783 16.073 1.00 37.41 240 ALA A C 1
ATOM 1828 O O . ALA A 1 240 ? 3.896 -16.983 16.299 1.00 37.41 240 ALA A O 1
ATOM 1829 N N . GLY A 1 241 ? 3.588 -15.320 14.831 1.00 37.84 241 GLY A N 1
ATOM 1830 C CA . GLY A 1 241 ? 3.998 -16.082 13.653 1.00 37.84 241 GLY A CA 1
ATOM 1831 C C . GLY A 1 241 ? 5.531 -16.223 13.568 1.00 37.84 241 GLY A C 1
ATOM 1832 O O . GLY A 1 241 ? 6.250 -15.642 14.382 1.00 37.84 241 GLY A O 1
ATOM 1833 N N . PRO A 1 242 ? 6.070 -16.916 12.542 1.00 39.72 242 PRO A N 1
ATOM 1834 C CA . PRO A 1 242 ? 7.516 -17.131 12.351 1.00 39.72 242 PRO A CA 1
ATOM 1835 C C . PRO A 1 242 ? 8.328 -15.833 12.199 1.00 39.72 242 PRO A C 1
ATOM 1837 O O . PRO A 1 242 ? 9.554 -15.854 12.223 1.00 39.72 242 PRO A O 1
ATOM 1840 N N . PHE A 1 243 ? 7.632 -14.705 12.048 1.00 39.38 243 PHE A N 1
ATOM 1841 C CA . PHE A 1 243 ? 8.174 -13.359 12.003 1.00 39.38 243 PHE A CA 1
ATOM 1842 C C . PHE A 1 243 ? 7.598 -12.538 13.172 1.00 39.38 243 PHE A C 1
ATOM 1844 O O . PHE A 1 243 ? 6.679 -11.741 12.961 1.00 39.38 243 PHE A O 1
ATOM 1851 N N . PRO A 1 244 ? 8.125 -12.696 14.403 1.00 37.34 244 PRO A N 1
ATOM 1852 C CA . PRO A 1 244 ? 7.658 -11.957 15.582 1.00 37.34 244 PRO A CA 1
ATOM 1853 C C . PRO A 1 244 ? 7.708 -10.433 15.379 1.00 37.34 244 PRO A C 1
ATOM 1855 O O . PRO A 1 244 ? 6.882 -9.694 15.907 1.00 37.34 244 PRO A O 1
ATOM 1858 N N . GLY A 1 245 ? 8.637 -9.964 14.537 1.00 34.81 245 GLY A N 1
ATOM 1859 C CA . GLY A 1 245 ? 8.817 -8.550 14.212 1.00 34.81 245 GLY A CA 1
ATOM 1860 C C . GLY A 1 245 ? 7.826 -7.965 13.200 1.00 34.81 245 GLY A C 1
ATOM 1861 O O . GLY A 1 245 ? 7.703 -6.749 13.145 1.00 34.81 245 GLY A O 1
ATOM 1862 N N . LEU A 1 246 ? 7.094 -8.768 12.413 1.00 35.28 246 LEU A N 1
ATOM 1863 C CA . LEU A 1 246 ? 6.118 -8.221 11.451 1.00 35.28 246 LEU A CA 1
ATOM 1864 C C . LEU A 1 246 ? 4.782 -7.874 12.117 1.00 35.28 246 LEU A C 1
ATOM 1866 O O . LEU A 1 246 ? 4.135 -6.913 11.706 1.00 35.28 246 LEU A O 1
ATOM 1870 N N . ALA A 1 247 ? 4.400 -8.604 13.169 1.00 35.84 247 ALA A N 1
ATOM 1871 C CA . ALA A 1 247 ? 3.187 -8.333 13.944 1.00 35.84 247 ALA A CA 1
ATOM 1872 C C . ALA A 1 247 ? 3.353 -7.152 14.921 1.00 35.84 247 ALA A C 1
ATOM 1874 O O . ALA A 1 247 ? 2.378 -6.466 15.211 1.00 35.84 247 ALA A O 1
ATOM 1875 N N . GLN A 1 248 ? 4.584 -6.895 15.387 1.00 35.59 248 GLN A N 1
ATOM 1876 C CA . GLN A 1 248 ? 4.933 -5.733 16.221 1.00 35.59 248 GLN A CA 1
ATOM 1877 C C . GLN A 1 248 ? 5.452 -4.532 15.416 1.00 35.59 248 GLN A C 1
ATOM 1879 O O . GLN A 1 248 ? 5.626 -3.450 15.976 1.00 35.59 248 GLN A O 1
ATOM 1884 N N . SER A 1 249 ? 5.692 -4.690 14.109 1.00 34.50 249 SER A N 1
ATOM 1885 C CA . SER A 1 249 ? 5.985 -3.543 13.252 1.00 34.50 249 SER A CA 1
ATOM 1886 C C . SER A 1 249 ? 4.775 -2.615 13.246 1.00 34.50 249 SER A C 1
ATOM 1888 O O . SER A 1 249 ? 3.634 -3.075 13.139 1.00 34.50 249 SER A O 1
ATOM 1890 N N . GLN A 1 250 ? 5.009 -1.305 13.380 1.00 38.53 250 GLN A N 1
ATOM 1891 C CA . GLN A 1 250 ? 3.939 -0.322 13.225 1.00 38.53 250 GLN A CA 1
ATOM 1892 C C . GLN A 1 250 ? 3.160 -0.663 11.940 1.00 38.53 250 GLN A C 1
ATOM 1894 O O . GLN A 1 250 ? 3.804 -1.000 10.945 1.00 38.53 250 GLN A O 1
ATOM 1899 N N . PRO A 1 251 ? 1.816 -0.587 11.905 1.00 39.53 251 PRO A N 1
ATOM 1900 C CA . PRO A 1 251 ? 0.967 -1.167 10.847 1.00 39.53 251 PRO A CA 1
ATOM 1901 C C . PRO A 1 251 ? 1.237 -0.715 9.386 1.00 39.53 251 PRO A C 1
ATOM 1903 O O . PRO A 1 251 ? 0.526 -1.131 8.472 1.00 39.53 251 PRO A O 1
ATOM 1906 N N . GLY A 1 252 ? 2.262 0.107 9.130 1.00 43.59 252 GLY A N 1
ATOM 1907 C CA . GLY A 1 252 ? 2.784 0.481 7.811 1.00 43.59 252 GLY A CA 1
ATOM 1908 C C . GLY A 1 252 ? 4.184 -0.055 7.446 1.00 43.59 252 GLY A C 1
ATOM 1909 O O . GLY A 1 252 ? 4.654 0.224 6.340 1.00 43.59 252 GLY A O 1
ATOM 1910 N N . GLU A 1 253 ? 4.885 -0.797 8.313 1.00 46.78 253 GLU A N 1
ATOM 1911 C CA . GLU A 1 253 ? 6.272 -1.218 8.042 1.00 46.78 253 GLU A CA 1
ATOM 1912 C C . GLU A 1 253 ? 6.382 -2.482 7.179 1.00 46.78 253 GLU A C 1
ATOM 1914 O O . GLU A 1 253 ? 7.161 -2.491 6.218 1.00 46.78 253 GLU A O 1
ATOM 1919 N N . GLY A 1 254 ? 5.541 -3.489 7.445 1.00 48.31 254 GLY A N 1
ATOM 1920 C CA . GLY A 1 254 ? 5.524 -4.760 6.708 1.00 48.31 254 GLY A CA 1
ATOM 1921 C C . GLY A 1 254 ? 5.254 -4.620 5.203 1.00 48.31 254 GLY A C 1
ATOM 1922 O O . GLY A 1 254 ? 5.845 -5.340 4.402 1.00 48.31 254 GLY A O 1
ATOM 1923 N N . TRP A 1 255 ? 4.443 -3.639 4.792 1.00 52.53 255 TRP A N 1
ATOM 1924 C CA . TRP A 1 255 ? 4.131 -3.399 3.377 1.00 52.53 255 TRP A CA 1
ATOM 1925 C C . TRP A 1 255 ? 5.352 -3.030 2.540 1.00 52.53 255 TRP A C 1
ATOM 1927 O O . TRP A 1 255 ? 5.468 -3.494 1.409 1.00 52.53 255 TRP A O 1
ATOM 1937 N N . ALA A 1 256 ? 6.278 -2.227 3.073 1.00 61.16 256 ALA A N 1
ATOM 1938 C CA . ALA A 1 256 ? 7.450 -1.865 2.280 1.00 61.16 256 ALA A CA 1
ATOM 1939 C C . ALA A 1 256 ? 8.504 -2.962 2.241 1.00 61.16 256 ALA A C 1
ATOM 1941 O O . ALA A 1 256 ? 9.245 -3.000 1.273 1.00 61.16 256 ALA A O 1
ATOM 1942 N N . TRP A 1 257 ? 8.575 -3.847 3.239 1.00 62.88 257 TRP A N 1
ATOM 1943 C CA . TRP A 1 257 ? 9.429 -5.031 3.131 1.00 62.88 257 TRP A CA 1
ATOM 1944 C C . TRP A 1 257 ? 8.954 -5.925 1.990 1.00 62.88 257 TRP A C 1
ATOM 1946 O O . TRP A 1 257 ? 9.746 -6.281 1.128 1.00 62.88 257 TRP A O 1
ATOM 1956 N N . ILE A 1 258 ? 7.647 -6.195 1.919 1.00 60.91 258 ILE A N 1
ATOM 1957 C CA . ILE A 1 258 ? 7.060 -6.987 0.830 1.00 60.91 258 ILE A CA 1
ATOM 1958 C C . ILE A 1 258 ? 7.293 -6.300 -0.523 1.00 60.91 258 ILE A C 1
ATOM 1960 O O . ILE A 1 258 ? 7.773 -6.936 -1.461 1.00 60.91 258 ILE A O 1
ATOM 1964 N N . LEU A 1 259 ? 7.007 -4.996 -0.620 1.00 65.69 259 LEU A N 1
ATOM 1965 C CA . LEU A 1 259 ? 7.179 -4.234 -1.859 1.00 65.69 259 LEU A CA 1
ATOM 1966 C C . LEU A 1 259 ? 8.650 -4.160 -2.297 1.00 65.69 259 LEU A C 1
ATOM 1968 O O . LEU A 1 259 ? 8.941 -4.379 -3.469 1.00 65.69 259 LEU A O 1
ATOM 1972 N N . ALA A 1 260 ? 9.574 -3.890 -1.372 1.00 71.81 260 ALA A N 1
ATOM 1973 C CA . ALA A 1 260 ? 11.002 -3.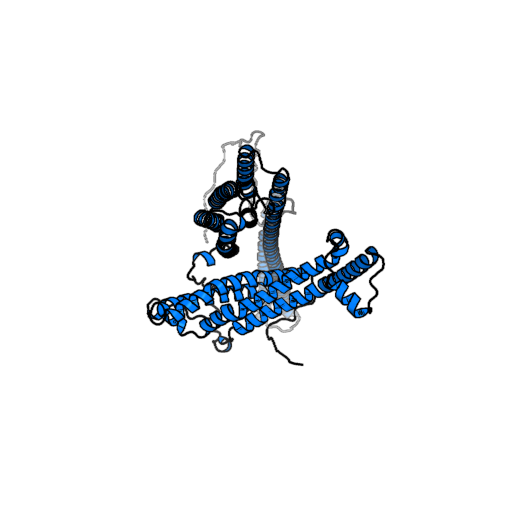789 -1.661 1.00 71.81 260 ALA A CA 1
ATOM 1974 C C . ALA A 1 260 ? 11.611 -5.142 -2.036 1.00 71.81 260 ALA A C 1
ATOM 1976 O O . ALA A 1 260 ? 12.393 -5.208 -2.979 1.00 71.81 260 ALA A O 1
ATOM 1977 N N . SER A 1 261 ? 11.232 -6.226 -1.354 1.00 70.88 261 SER A N 1
ATOM 1978 C CA . SER A 1 261 ? 11.676 -7.577 -1.706 1.00 70.88 261 SER A CA 1
ATOM 1979 C C . SER A 1 261 ? 11.149 -8.008 -3.075 1.00 70.88 261 SER A C 1
ATOM 1981 O O . SER A 1 261 ? 11.909 -8.553 -3.870 1.00 70.88 261 SER A O 1
ATOM 1983 N N . PHE A 1 262 ? 9.883 -7.718 -3.391 1.00 69.81 262 PHE A N 1
ATOM 1984 C CA . PHE A 1 262 ? 9.326 -7.975 -4.721 1.00 69.81 262 PHE A CA 1
ATOM 1985 C C . PHE A 1 262 ? 10.076 -7.191 -5.802 1.00 69.81 262 PHE A C 1
ATOM 1987 O O . PHE A 1 262 ? 10.558 -7.762 -6.781 1.00 69.81 262 PHE A O 1
ATOM 1994 N N . ALA A 1 263 ? 10.227 -5.886 -5.591 1.00 76.06 263 ALA A N 1
ATOM 1995 C CA . ALA A 1 263 ? 10.952 -5.019 -6.497 1.00 76.06 263 ALA A CA 1
ATOM 1996 C C . ALA A 1 263 ? 12.407 -5.456 -6.703 1.00 76.06 263 ALA A C 1
ATOM 1998 O O . ALA A 1 263 ? 12.902 -5.401 -7.825 1.00 76.06 263 ALA A O 1
ATOM 1999 N N . ALA A 1 264 ? 13.082 -5.921 -5.651 1.00 79.38 264 ALA A N 1
ATOM 2000 C CA . ALA A 1 264 ? 14.443 -6.435 -5.725 1.00 79.38 264 ALA A CA 1
ATOM 2001 C C . ALA A 1 264 ? 14.534 -7.670 -6.636 1.00 79.38 264 ALA A C 1
ATOM 2003 O O . ALA A 1 264 ? 15.405 -7.723 -7.501 1.00 79.38 264 ALA A O 1
ATOM 2004 N N . VAL A 1 265 ? 13.600 -8.621 -6.518 1.00 75.50 265 VAL A N 1
ATOM 2005 C CA . VAL A 1 265 ? 13.556 -9.810 -7.390 1.00 75.50 265 VAL A CA 1
ATOM 2006 C C . VAL A 1 265 ? 13.311 -9.421 -8.849 1.00 75.50 265 VAL A C 1
ATOM 2008 O O . VAL A 1 265 ? 14.037 -9.879 -9.730 1.00 75.50 265 VAL A O 1
ATOM 2011 N N . VAL A 1 266 ? 12.341 -8.537 -9.110 1.00 76.94 266 VAL A N 1
ATOM 2012 C CA . VAL A 1 266 ? 12.061 -8.032 -10.468 1.00 76.94 266 VAL A CA 1
ATOM 2013 C C . VAL A 1 266 ? 13.277 -7.302 -11.041 1.00 76.94 266 VAL A C 1
ATOM 2015 O O . VAL A 1 266 ? 13.631 -7.501 -12.201 1.00 76.94 266 VAL A O 1
ATOM 2018 N N . THR A 1 267 ? 13.953 -6.502 -10.215 1.00 87.31 267 THR A N 1
ATOM 2019 C CA . THR A 1 267 ? 15.170 -5.782 -10.605 1.00 87.31 267 THR A CA 1
ATOM 2020 C C . THR A 1 267 ? 16.268 -6.754 -11.022 1.00 87.31 267 THR A C 1
ATOM 2022 O O . THR A 1 267 ? 16.885 -6.537 -12.056 1.00 87.31 267 THR A O 1
ATOM 2025 N N . ILE A 1 268 ? 16.491 -7.850 -10.292 1.00 84.12 268 ILE A N 1
ATOM 2026 C CA . ILE A 1 268 ? 17.485 -8.863 -10.687 1.00 84.12 268 ILE A CA 1
ATOM 2027 C C . ILE A 1 268 ? 17.081 -9.527 -12.006 1.00 84.12 268 ILE A C 1
ATOM 2029 O O . ILE A 1 268 ? 17.893 -9.605 -12.928 1.00 84.12 268 ILE A O 1
ATOM 2033 N N . ALA A 1 269 ? 15.826 -9.975 -12.099 1.00 81.81 269 ALA A N 1
ATOM 2034 C CA . ALA A 1 269 ? 15.324 -10.735 -13.239 1.00 81.81 269 ALA A CA 1
ATOM 2035 C C . ALA A 1 269 ? 15.370 -9.945 -14.554 1.00 81.81 269 ALA A C 1
ATOM 2037 O O . ALA A 1 269 ? 15.614 -10.532 -15.604 1.00 81.81 269 ALA A O 1
ATOM 2038 N N . VAL A 1 270 ? 15.142 -8.630 -14.502 1.00 87.88 270 VAL A N 1
ATOM 2039 C CA . VAL A 1 270 ? 15.073 -7.788 -15.701 1.00 87.88 270 VAL A CA 1
ATOM 2040 C C . VAL A 1 270 ? 16.366 -7.009 -15.938 1.00 87.88 270 VAL A C 1
ATOM 2042 O O . VAL A 1 270 ? 16.857 -6.996 -17.064 1.00 87.88 270 VAL A O 1
ATOM 2045 N N . SER A 1 271 ? 16.967 -6.389 -14.915 1.00 89.88 271 SER A N 1
ATOM 2046 C CA . SER A 1 271 ? 18.159 -5.548 -15.117 1.00 89.88 271 SER A CA 1
ATOM 2047 C C . SER A 1 271 ? 19.364 -6.347 -15.600 1.00 89.88 271 SER A C 1
ATOM 2049 O O . SER A 1 271 ? 20.137 -5.823 -16.395 1.00 89.88 271 SER A O 1
ATOM 2051 N N . TRP A 1 272 ? 19.528 -7.603 -15.170 1.00 90.44 272 TRP A N 1
ATOM 2052 C CA . TRP A 1 272 ? 20.651 -8.428 -15.619 1.00 90.44 272 TRP A CA 1
ATOM 2053 C C . TRP A 1 272 ? 20.626 -8.693 -17.137 1.00 90.44 272 TRP A C 1
ATOM 2055 O O . TRP A 1 272 ? 21.581 -8.286 -17.806 1.00 90.44 272 TRP A O 1
ATOM 2065 N N . PRO A 1 273 ? 19.575 -9.305 -17.723 1.00 88.50 273 PRO A N 1
ATOM 2066 C CA . PRO A 1 273 ? 19.524 -9.527 -19.166 1.00 88.50 273 PRO A CA 1
ATOM 2067 C C . PRO A 1 273 ? 19.481 -8.217 -19.955 1.00 88.50 273 PRO A C 1
ATOM 2069 O O . PRO A 1 273 ? 20.092 -8.145 -21.016 1.00 88.50 273 PRO A O 1
ATOM 2072 N N . VAL A 1 274 ? 18.838 -7.163 -19.438 1.00 89.94 274 VAL A N 1
ATOM 2073 C CA . VAL A 1 274 ? 18.837 -5.846 -20.097 1.00 89.94 274 VAL A CA 1
ATOM 2074 C C . VAL A 1 274 ? 20.257 -5.291 -20.210 1.00 89.94 274 VAL A C 1
ATOM 2076 O O . VAL A 1 274 ? 20.689 -4.940 -21.303 1.00 89.94 274 VAL A O 1
ATOM 2079 N N . LEU A 1 275 ? 21.018 -5.255 -19.115 1.00 89.69 275 LEU A N 1
ATOM 2080 C CA . LEU A 1 275 ? 22.392 -4.747 -19.143 1.00 89.69 275 LEU A CA 1
ATOM 2081 C C . LEU A 1 275 ? 23.310 -5.622 -20.006 1.00 89.69 275 LEU A C 1
ATOM 2083 O O . LEU A 1 275 ? 24.141 -5.090 -20.739 1.00 89.69 275 LEU A O 1
ATOM 2087 N N . ALA A 1 276 ? 23.145 -6.945 -19.954 1.00 88.44 276 ALA A N 1
ATOM 2088 C CA . ALA A 1 276 ? 23.993 -7.869 -20.698 1.00 88.44 276 ALA A CA 1
ATOM 2089 C C . ALA A 1 276 ? 23.717 -7.864 -22.210 1.00 88.44 276 ALA A C 1
ATOM 2091 O O . ALA A 1 276 ? 24.650 -7.835 -23.008 1.00 88.44 276 ALA A O 1
ATOM 2092 N N . VAL A 1 277 ? 22.442 -7.896 -22.607 1.00 87.38 277 VAL A N 1
ATOM 2093 C CA . VAL A 1 277 ? 22.034 -8.080 -24.008 1.00 87.38 277 VAL A CA 1
ATOM 2094 C C . VAL A 1 277 ? 21.849 -6.746 -24.723 1.00 87.38 277 VAL A C 1
ATOM 2096 O O . VAL A 1 277 ? 22.313 -6.598 -25.848 1.00 87.38 277 VAL A O 1
ATOM 2099 N N . LEU A 1 278 ? 21.185 -5.772 -24.091 1.00 87.62 278 LEU A N 1
ATOM 2100 C CA . LEU A 1 278 ? 20.858 -4.497 -24.744 1.00 87.62 278 LEU A CA 1
ATOM 2101 C C . LEU A 1 278 ? 22.005 -3.489 -24.651 1.00 87.62 278 LEU A C 1
ATOM 2103 O O . LEU A 1 278 ? 22.272 -2.786 -25.621 1.00 87.62 278 LEU A O 1
ATOM 2107 N N . TYR A 1 279 ? 22.694 -3.433 -23.508 1.00 87.06 279 TYR A N 1
ATOM 2108 C CA . TYR A 1 279 ? 23.812 -2.505 -23.286 1.00 87.06 279 TYR A CA 1
ATOM 2109 C C . TYR A 1 279 ? 25.197 -3.150 -23.470 1.00 87.06 279 TYR A C 1
ATOM 2111 O O . TYR A 1 279 ? 26.210 -2.473 -23.320 1.00 87.06 279 TYR A O 1
ATOM 2119 N N . GLY A 1 280 ? 25.266 -4.449 -23.786 1.00 85.56 280 GLY A N 1
ATOM 2120 C CA . GLY A 1 280 ? 26.526 -5.150 -24.064 1.00 85.56 280 GLY A CA 1
ATOM 2121 C C . GLY A 1 280 ? 27.484 -5.258 -22.870 1.00 85.56 280 GLY A C 1
ATOM 2122 O O . GLY A 1 280 ? 28.675 -5.501 -23.061 1.00 85.56 280 GLY A O 1
ATOM 2123 N N . VAL A 1 281 ? 26.999 -5.069 -21.639 1.00 88.56 281 VAL A N 1
ATOM 2124 C CA . VAL A 1 281 ? 27.822 -5.184 -20.427 1.00 88.56 281 VAL A CA 1
ATOM 2125 C C . VAL A 1 281 ? 28.200 -6.658 -20.221 1.00 88.56 281 VAL A C 1
ATOM 2127 O O . VAL A 1 281 ? 27.325 -7.521 -20.310 1.00 88.56 281 VAL A O 1
ATOM 2130 N N . PRO A 1 282 ? 29.461 -7.002 -19.889 1.00 88.00 282 PRO A N 1
ATOM 2131 C CA . PRO A 1 282 ? 29.819 -8.396 -19.648 1.00 88.00 282 PRO A CA 1
ATOM 2132 C C . PRO A 1 282 ? 28.939 -9.012 -18.551 1.00 88.00 282 PRO A C 1
ATOM 2134 O O . PRO A 1 282 ? 28.690 -8.391 -17.514 1.00 88.00 282 PRO A O 1
ATOM 2137 N N . GLY A 1 283 ? 28.468 -10.243 -18.774 1.00 82.00 283 GLY A N 1
ATOM 2138 C CA . GLY A 1 283 ? 27.383 -10.841 -17.986 1.00 82.00 283 GLY A CA 1
ATOM 2139 C C . GLY A 1 283 ? 27.626 -10.886 -16.473 1.00 82.00 283 GLY A C 1
ATOM 2140 O O . GLY A 1 283 ? 26.679 -10.727 -15.706 1.00 82.00 283 GLY A O 1
ATOM 2141 N N . THR A 1 284 ? 28.879 -11.038 -16.034 1.00 82.19 284 THR A N 1
ATOM 2142 C CA . THR A 1 284 ? 29.263 -11.008 -14.613 1.00 82.19 284 THR A CA 1
ATOM 2143 C C . THR A 1 284 ? 29.089 -9.620 -13.997 1.00 82.19 284 THR A C 1
ATOM 2145 O O . THR A 1 284 ? 28.498 -9.499 -12.926 1.00 82.19 284 THR A O 1
ATOM 2148 N N . PHE A 1 285 ? 29.531 -8.563 -14.683 1.00 86.00 285 PHE A N 1
ATOM 2149 C CA . PHE A 1 285 ? 29.334 -7.183 -14.235 1.00 86.00 285 PHE A CA 1
ATOM 2150 C C . PHE A 1 285 ? 27.853 -6.800 -14.247 1.00 86.00 285 PHE A C 1
ATOM 2152 O O . PHE A 1 285 ? 27.370 -6.226 -13.273 1.00 86.00 285 PHE A O 1
ATOM 2159 N N . ALA A 1 286 ? 27.109 -7.187 -15.287 1.00 86.75 286 ALA A N 1
ATOM 2160 C CA . ALA A 1 286 ? 25.666 -6.965 -15.363 1.00 86.75 286 ALA A CA 1
ATOM 2161 C C . ALA A 1 286 ? 24.915 -7.623 -14.187 1.00 86.75 286 ALA A C 1
ATOM 2163 O O . ALA A 1 286 ? 24.032 -7.003 -13.591 1.00 86.75 286 ALA A O 1
ATOM 2164 N N . MET A 1 287 ? 25.305 -8.845 -13.800 1.00 84.75 287 MET A N 1
ATOM 2165 C CA . MET A 1 287 ? 24.741 -9.537 -12.637 1.00 84.75 287 MET A CA 1
ATOM 2166 C C . MET A 1 287 ? 25.060 -8.802 -11.327 1.00 84.75 287 MET A C 1
ATOM 2168 O O . MET A 1 287 ? 24.165 -8.593 -10.508 1.00 84.75 287 MET A O 1
ATOM 2172 N N . CYS A 1 288 ? 26.309 -8.364 -11.136 1.00 88.75 288 CYS A N 1
ATOM 2173 C CA . CYS A 1 288 ? 26.721 -7.609 -9.949 1.00 88.75 288 CYS A CA 1
ATOM 2174 C C . CYS A 1 288 ? 25.966 -6.280 -9.808 1.00 88.75 288 CYS A C 1
ATOM 2176 O O . CYS A 1 288 ? 25.528 -5.944 -8.709 1.00 88.75 288 CYS A O 1
ATOM 2178 N N . LEU A 1 289 ? 25.766 -5.543 -10.906 1.00 92.31 289 LEU A N 1
ATOM 2179 C CA . LEU A 1 289 ? 24.993 -4.297 -10.906 1.00 92.31 289 LEU A CA 1
ATOM 2180 C C . LEU A 1 289 ? 23.514 -4.547 -10.579 1.00 92.31 289 LEU A C 1
ATOM 2182 O O . LEU A 1 289 ? 22.935 -3.852 -9.745 1.00 92.31 289 LEU A O 1
ATOM 2186 N N . ALA A 1 290 ? 22.906 -5.578 -11.173 1.00 89.69 290 ALA A N 1
ATOM 2187 C CA . ALA A 1 290 ? 21.519 -5.941 -10.888 1.00 89.69 290 ALA A CA 1
ATOM 2188 C C . ALA A 1 290 ? 21.321 -6.343 -9.413 1.00 89.69 290 ALA A C 1
ATOM 2190 O O . ALA A 1 290 ? 20.366 -5.899 -8.770 1.00 89.69 290 ALA A O 1
ATOM 2191 N N . LEU A 1 291 ? 22.259 -7.118 -8.853 1.00 90.06 291 LEU A N 1
ATOM 2192 C CA . LEU A 1 291 ? 22.291 -7.464 -7.430 1.00 90.06 291 LEU A CA 1
ATOM 2193 C C . LEU A 1 291 ? 22.497 -6.232 -6.540 1.00 90.06 291 LEU A C 1
ATOM 2195 O O . LEU A 1 291 ? 21.827 -6.118 -5.517 1.00 90.06 291 LEU A O 1
ATOM 2199 N N . GLY A 1 292 ? 23.368 -5.296 -6.929 1.00 93.56 292 GLY A N 1
ATOM 2200 C CA . GLY A 1 292 ? 23.603 -4.043 -6.206 1.00 93.56 292 GLY A CA 1
ATOM 2201 C C . GLY A 1 292 ? 22.342 -3.183 -6.094 1.00 93.56 292 GLY A C 1
ATOM 2202 O O . GLY A 1 292 ? 21.961 -2.779 -4.994 1.00 93.56 292 GLY A O 1
ATOM 2203 N N . SER A 1 293 ? 21.625 -2.982 -7.202 1.00 93.69 293 SER A N 1
ATOM 2204 C CA . SER A 1 293 ? 20.367 -2.220 -7.217 1.00 93.69 293 SER A CA 1
ATOM 2205 C C . SER A 1 293 ? 19.245 -2.921 -6.446 1.00 93.69 293 SER A C 1
ATOM 2207 O O . SER A 1 293 ? 18.465 -2.274 -5.746 1.00 93.69 293 SER A O 1
ATOM 2209 N N . ALA A 1 294 ? 19.182 -4.250 -6.508 1.00 88.50 294 ALA A N 1
ATOM 2210 C CA . ALA A 1 294 ? 18.235 -5.032 -5.723 1.00 88.50 294 ALA A CA 1
ATOM 2211 C C . ALA A 1 294 ? 18.543 -4.984 -4.217 1.00 88.50 294 ALA A C 1
ATOM 2213 O O . ALA A 1 294 ? 17.639 -4.794 -3.401 1.00 88.50 294 ALA A O 1
ATOM 2214 N N . ALA A 1 295 ? 19.819 -5.083 -3.839 1.00 90.88 295 ALA A N 1
ATOM 2215 C CA . ALA A 1 295 ? 20.260 -4.937 -2.458 1.00 90.88 295 ALA A CA 1
ATOM 2216 C C . ALA A 1 295 ? 19.954 -3.532 -1.925 1.00 90.88 295 ALA A C 1
ATOM 2218 O O . ALA A 1 295 ? 19.468 -3.407 -0.801 1.00 90.88 295 ALA A O 1
ATOM 2219 N N . ALA A 1 296 ? 20.159 -2.485 -2.732 1.00 92.81 296 ALA A N 1
ATOM 2220 C CA . ALA A 1 296 ? 19.830 -1.111 -2.366 1.00 92.81 296 ALA A CA 1
ATOM 2221 C C . ALA A 1 296 ? 18.346 -0.936 -1.997 1.00 92.81 296 ALA A C 1
ATOM 2223 O O . ALA A 1 296 ? 18.045 -0.298 -0.986 1.00 92.81 296 ALA A O 1
ATOM 2224 N N . LEU A 1 297 ? 17.427 -1.552 -2.753 1.00 88.06 297 LEU A N 1
ATOM 2225 C CA . LEU A 1 297 ? 15.986 -1.531 -2.464 1.00 88.06 297 LEU A CA 1
ATOM 2226 C C . LEU A 1 297 ? 15.639 -2.175 -1.125 1.00 88.06 297 LEU A C 1
ATOM 2228 O O . LEU A 1 297 ? 14.811 -1.649 -0.388 1.00 88.06 297 LEU A O 1
ATOM 2232 N N . VAL A 1 298 ? 16.265 -3.300 -0.791 1.00 87.31 298 VAL A N 1
ATOM 2233 C CA . VAL A 1 298 ? 16.007 -3.990 0.480 1.00 87.31 298 VAL A CA 1
ATOM 2234 C C . VAL A 1 298 ? 16.654 -3.236 1.645 1.00 87.31 298 VAL A C 1
ATOM 2236 O O . VAL A 1 298 ? 16.023 -3.026 2.681 1.00 87.31 298 VAL A O 1
ATOM 2239 N N . LEU A 1 299 ? 17.890 -2.764 1.468 1.00 90.00 299 LEU A N 1
ATOM 2240 C CA . LEU A 1 299 ? 18.637 -2.025 2.488 1.00 90.00 299 LEU A CA 1
ATOM 2241 C C . LEU A 1 299 ? 17.964 -0.700 2.847 1.00 90.00 299 LEU A C 1
ATOM 2243 O O . LEU A 1 299 ? 17.946 -0.344 4.026 1.00 90.00 299 LEU A O 1
ATOM 2247 N N . VAL A 1 300 ? 17.355 0.003 1.882 1.00 89.44 300 VAL A N 1
ATOM 2248 C CA . VAL A 1 300 ? 16.715 1.305 2.141 1.00 89.44 300 VAL A CA 1
ATOM 2249 C C . VAL A 1 300 ? 15.571 1.211 3.154 1.00 89.44 300 VAL A C 1
ATOM 2251 O O . VAL A 1 300 ? 15.287 2.180 3.857 1.00 89.44 300 VAL A O 1
ATOM 2254 N N . VAL A 1 301 ? 14.935 0.038 3.266 1.00 82.19 301 VAL A N 1
ATOM 2255 C CA . VAL A 1 301 ? 13.809 -0.201 4.176 1.00 82.19 301 VAL A CA 1
ATOM 2256 C C . VAL A 1 301 ? 14.232 -0.071 5.637 1.00 82.19 301 VAL A C 1
ATOM 2258 O O . VAL A 1 301 ? 13.458 0.451 6.441 1.00 82.19 301 VAL A O 1
ATOM 2261 N N . ARG A 1 302 ? 15.445 -0.526 5.981 1.00 84.50 302 ARG A N 1
ATOM 2262 C CA . ARG A 1 302 ? 15.963 -0.528 7.360 1.00 84.50 302 ARG A CA 1
ATOM 2263 C C . ARG A 1 302 ? 17.047 0.516 7.603 1.00 84.50 302 ARG A C 1
ATOM 2265 O O . ARG A 1 302 ? 17.111 1.066 8.705 1.00 84.50 302 ARG A O 1
ATOM 2272 N N . TRP A 1 303 ? 17.888 0.755 6.601 1.00 88.12 303 TRP A N 1
ATOM 2273 C CA . TRP A 1 303 ? 19.062 1.624 6.628 1.00 88.12 303 TRP A CA 1
ATOM 2274 C C . TRP A 1 303 ? 19.056 2.538 5.389 1.00 88.12 303 TRP A C 1
ATOM 2276 O O . TRP A 1 303 ? 19.762 2.271 4.413 1.00 88.12 303 TRP A O 1
ATOM 2286 N N . PRO A 1 304 ? 18.278 3.638 5.410 1.00 87.25 304 PRO A N 1
ATOM 2287 C CA . PRO A 1 304 ? 18.045 4.476 4.233 1.00 87.25 304 PRO A CA 1
ATOM 2288 C C . PRO A 1 304 ? 19.338 5.038 3.631 1.00 87.25 304 PRO A C 1
ATOM 2290 O O . PRO A 1 304 ? 19.506 5.016 2.418 1.00 87.25 304 PRO A O 1
ATOM 2293 N N . TYR A 1 305 ? 20.293 5.457 4.466 1.00 89.19 305 TYR A N 1
ATOM 2294 C CA . TYR A 1 305 ? 21.585 5.971 4.002 1.00 89.19 305 TYR A CA 1
ATOM 2295 C C . TYR A 1 305 ? 22.440 4.908 3.304 1.00 89.19 305 TYR A C 1
ATOM 2297 O O . TYR A 1 305 ? 23.062 5.198 2.286 1.00 89.19 305 TYR A O 1
ATOM 2305 N N . VAL A 1 306 ? 22.440 3.674 3.817 1.00 91.44 306 VAL A N 1
ATOM 2306 C CA . VAL A 1 306 ? 23.184 2.560 3.211 1.00 91.44 306 VAL A CA 1
ATOM 2307 C C . VAL A 1 306 ? 22.554 2.187 1.873 1.00 91.44 306 VAL A C 1
ATOM 2309 O O . VAL A 1 306 ? 23.268 2.063 0.884 1.00 91.44 306 VAL A O 1
ATOM 2312 N N . GLY A 1 307 ? 21.221 2.087 1.811 1.00 91.06 307 GLY A N 1
ATOM 2313 C CA . GLY A 1 307 ? 20.502 1.816 0.563 1.00 91.06 307 GLY A CA 1
ATOM 2314 C C . GLY A 1 307 ? 20.764 2.874 -0.512 1.00 91.06 307 GLY A C 1
ATOM 2315 O O . GLY A 1 307 ? 21.109 2.530 -1.639 1.00 91.06 307 GLY A O 1
ATOM 2316 N N . VAL A 1 308 ? 20.688 4.162 -0.155 1.00 93.50 308 VAL A N 1
ATOM 2317 C CA . VAL A 1 308 ? 21.013 5.272 -1.072 1.00 93.50 308 VAL A CA 1
ATOM 2318 C C . VAL A 1 308 ? 22.473 5.209 -1.520 1.00 93.50 308 VAL A C 1
ATOM 2320 O O . VAL A 1 308 ? 22.743 5.360 -2.707 1.00 93.50 308 VAL A O 1
ATOM 2323 N N . GLY A 1 309 ? 23.415 4.946 -0.610 1.00 94.19 309 GLY A N 1
ATOM 2324 C CA . GLY A 1 309 ? 24.835 4.813 -0.946 1.00 94.19 309 GLY A CA 1
ATOM 2325 C C . GLY A 1 309 ? 25.106 3.678 -1.936 1.00 94.19 309 GLY A C 1
ATOM 2326 O O . GLY A 1 309 ? 25.750 3.900 -2.961 1.00 94.19 309 GLY A O 1
ATOM 2327 N N . VAL A 1 310 ? 24.555 2.487 -1.679 1.00 95.06 310 VAL A N 1
ATOM 2328 C CA . VAL A 1 310 ? 24.675 1.328 -2.580 1.00 95.06 310 VAL A CA 1
ATOM 2329 C C . VAL A 1 310 ? 24.052 1.633 -3.941 1.00 95.06 310 VAL A C 1
ATOM 2331 O O . VAL A 1 310 ? 24.663 1.320 -4.964 1.00 95.06 310 VAL A O 1
ATOM 2334 N N . GLN A 1 311 ? 22.893 2.300 -3.985 1.00 94.88 311 GLN A N 1
ATOM 2335 C CA . GLN A 1 311 ? 22.284 2.697 -5.255 1.00 94.88 311 GLN A CA 1
ATOM 2336 C C . GLN A 1 311 ? 23.148 3.705 -6.012 1.00 94.88 311 GLN A C 1
ATOM 2338 O O . GLN A 1 311 ? 23.291 3.559 -7.219 1.00 94.88 311 GLN A O 1
ATOM 2343 N N . THR A 1 312 ? 23.732 4.701 -5.341 1.00 95.00 312 THR A N 1
ATOM 2344 C CA . THR A 1 312 ? 24.622 5.687 -5.977 1.00 95.00 312 THR A CA 1
ATOM 2345 C C . THR A 1 312 ? 25.808 4.999 -6.640 1.00 95.00 312 THR A C 1
ATOM 2347 O O . THR A 1 312 ? 26.049 5.209 -7.824 1.00 95.00 312 THR A O 1
ATOM 2350 N N . VAL A 1 313 ? 26.512 4.133 -5.903 1.00 95.94 313 VAL A N 1
ATOM 2351 C CA . VAL A 1 313 ? 27.661 3.381 -6.432 1.00 95.94 313 VAL A CA 1
ATOM 2352 C C . VAL A 1 313 ? 27.235 2.509 -7.612 1.00 95.94 313 VAL A C 1
ATOM 2354 O O . VAL A 1 313 ? 27.880 2.529 -8.657 1.00 95.94 313 VAL A O 1
ATOM 2357 N N . THR A 1 314 ? 26.120 1.790 -7.477 1.00 95.38 314 THR A N 1
ATOM 2358 C CA . THR A 1 314 ? 25.603 0.915 -8.539 1.00 95.38 314 THR A CA 1
ATOM 2359 C C . THR A 1 314 ? 25.191 1.700 -9.785 1.00 95.38 314 THR A C 1
ATOM 2361 O O . THR A 1 314 ? 25.511 1.295 -10.901 1.00 95.38 314 THR A O 1
ATOM 2364 N N . ALA A 1 315 ? 24.507 2.833 -9.619 1.00 93.69 315 ALA A N 1
ATOM 2365 C CA . ALA A 1 315 ? 24.054 3.676 -10.720 1.00 93.69 315 ALA A CA 1
ATOM 2366 C C . ALA A 1 315 ? 25.240 4.305 -11.462 1.00 93.69 315 ALA A C 1
ATOM 2368 O O . ALA A 1 315 ? 25.305 4.200 -12.681 1.00 93.69 315 ALA A O 1
ATOM 2369 N N . VAL A 1 316 ? 26.223 4.847 -10.734 1.00 94.25 316 VAL A N 1
ATOM 2370 C CA . VAL A 1 316 ? 27.468 5.385 -11.312 1.00 94.25 316 VAL A CA 1
ATOM 2371 C C . VAL A 1 316 ? 28.233 4.306 -12.077 1.00 94.25 316 VAL A C 1
ATOM 2373 O O . VAL A 1 316 ? 28.620 4.522 -13.223 1.00 94.25 316 VAL A O 1
ATOM 2376 N N . ALA A 1 317 ? 28.412 3.124 -11.481 1.00 92.75 317 ALA A N 1
ATOM 2377 C CA . ALA A 1 317 ? 29.084 2.009 -12.142 1.00 92.75 317 ALA A CA 1
ATOM 2378 C C . ALA A 1 317 ? 28.332 1.552 -13.404 1.00 92.75 317 ALA A C 1
ATOM 2380 O O . ALA A 1 317 ? 28.961 1.262 -14.419 1.00 92.75 317 ALA A O 1
ATOM 2381 N N . THR A 1 318 ? 26.995 1.546 -13.369 1.00 92.50 318 THR A N 1
ATOM 2382 C CA . THR A 1 318 ? 26.164 1.244 -14.543 1.00 92.50 318 THR A CA 1
ATOM 2383 C C . THR A 1 318 ? 26.386 2.268 -15.654 1.00 92.50 318 THR A C 1
ATOM 2385 O O . THR A 1 318 ? 26.604 1.881 -16.799 1.00 92.50 318 THR A O 1
ATOM 2388 N N . THR A 1 319 ? 26.380 3.563 -15.338 1.00 90.19 319 THR A N 1
ATOM 2389 C CA . THR A 1 319 ? 26.609 4.631 -16.322 1.00 90.19 319 THR A CA 1
ATOM 2390 C C . THR A 1 319 ? 27.987 4.517 -16.971 1.00 90.19 319 THR A C 1
ATOM 2392 O O . THR A 1 319 ? 28.084 4.557 -18.196 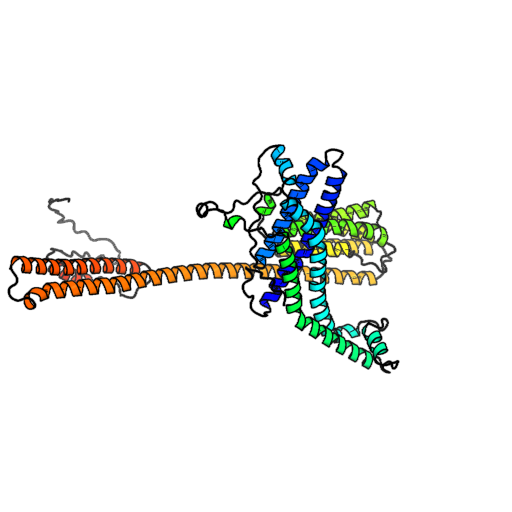1.00 90.19 319 THR A O 1
ATOM 2395 N N . LEU A 1 320 ? 29.040 4.293 -16.178 1.00 89.12 320 LEU A N 1
ATOM 2396 C CA . LEU A 1 320 ? 30.407 4.144 -16.692 1.00 89.12 320 LEU A CA 1
ATOM 2397 C C . LEU A 1 320 ? 30.566 2.900 -17.577 1.00 89.12 320 LEU A C 1
ATOM 2399 O O . LEU A 1 320 ? 31.185 2.975 -18.634 1.00 89.12 320 LEU A O 1
ATOM 2403 N N . LEU A 1 321 ? 29.984 1.764 -17.180 1.00 88.19 321 LEU A N 1
ATOM 2404 C CA . LEU A 1 321 ? 30.084 0.509 -17.936 1.00 88.19 321 LEU A CA 1
ATOM 2405 C C . LEU A 1 321 ? 29.234 0.492 -19.215 1.00 88.19 321 LEU A C 1
ATOM 2407 O O . LEU A 1 321 ? 29.507 -0.306 -20.106 1.00 88.19 321 LEU A O 1
ATOM 2411 N N . THR A 1 322 ? 28.223 1.358 -19.320 1.00 87.94 322 THR A N 1
ATOM 2412 C CA . THR A 1 322 ? 27.362 1.471 -20.513 1.00 87.94 322 THR A CA 1
ATOM 2413 C C . THR A 1 322 ? 27.782 2.586 -21.475 1.00 87.94 322 THR A C 1
ATOM 2415 O O . THR A 1 322 ? 27.325 2.590 -22.617 1.00 87.94 322 THR A O 1
ATOM 2418 N N . ALA A 1 323 ? 28.679 3.491 -21.065 1.00 84.12 323 ALA A N 1
ATOM 2419 C CA . ALA A 1 323 ? 29.095 4.666 -21.840 1.00 84.12 323 ALA A CA 1
ATOM 2420 C C . ALA A 1 323 ? 29.756 4.352 -23.196 1.00 84.12 323 ALA A C 1
ATOM 2422 O O . ALA A 1 323 ? 29.715 5.175 -24.100 1.00 84.12 323 ALA A O 1
ATOM 2423 N N . GLY A 1 324 ? 30.361 3.171 -23.347 1.00 76.69 324 GLY A N 1
ATOM 2424 C CA . GLY A 1 324 ? 30.978 2.726 -24.603 1.00 76.69 324 GLY A CA 1
ATOM 2425 C C . GLY A 1 324 ? 30.105 1.784 -25.434 1.00 76.69 324 GLY A C 1
ATOM 2426 O O . GLY A 1 324 ? 30.620 1.128 -26.338 1.00 76.69 324 GLY A O 1
ATOM 2427 N N . SER A 1 325 ? 28.822 1.622 -25.093 1.00 77.88 325 SER A N 1
ATOM 2428 C CA . SER A 1 325 ? 27.981 0.620 -25.752 1.00 77.88 325 SER A CA 1
ATOM 2429 C C . SER A 1 325 ? 27.592 1.050 -27.183 1.00 77.88 325 SER A C 1
ATOM 2431 O O . SER A 1 325 ? 27.164 2.182 -27.394 1.00 77.88 325 SER A O 1
ATOM 2433 N N . PRO A 1 326 ? 27.687 0.165 -28.198 1.00 67.88 326 PRO A N 1
ATOM 2434 C CA . PRO A 1 326 ? 27.340 0.504 -29.588 1.00 67.88 326 PRO A CA 1
ATOM 2435 C C . PRO A 1 326 ? 25.851 0.810 -29.808 1.00 67.88 326 PRO A C 1
ATOM 2437 O O . PRO A 1 326 ? 25.450 1.240 -30.885 1.00 67.88 326 PRO A O 1
ATOM 2440 N N . SER A 1 327 ? 25.011 0.519 -28.816 1.00 70.69 327 SER A N 1
ATOM 2441 C CA . SER A 1 327 ? 23.552 0.593 -28.865 1.00 70.69 327 SER A CA 1
ATOM 2442 C C . SER A 1 327 ? 22.981 1.892 -28.275 1.00 70.69 327 SER A C 1
ATOM 2444 O O . SER A 1 327 ? 21.764 2.048 -28.191 1.00 70.69 327 SER A O 1
ATOM 2446 N N . LEU A 1 328 ? 23.833 2.858 -27.914 1.00 73.88 328 LEU A N 1
ATOM 2447 C CA . LEU A 1 328 ? 23.425 4.126 -27.291 1.00 73.88 328 LEU A CA 1
ATOM 2448 C C . LEU A 1 328 ? 22.548 5.031 -28.169 1.00 73.88 328 LEU A C 1
ATOM 2450 O O . LEU A 1 328 ? 21.868 5.902 -27.642 1.00 73.88 328 LEU A O 1
ATOM 2454 N N . TRP A 1 329 ? 22.521 4.819 -29.485 1.00 71.12 329 TRP A N 1
ATOM 2455 C CA . TRP A 1 329 ? 21.752 5.643 -30.426 1.00 71.12 329 TRP A CA 1
ATOM 2456 C C . TRP A 1 329 ? 20.223 5.512 -30.277 1.00 71.12 329 TRP A C 1
ATOM 2458 O O . TRP A 1 329 ? 19.491 6.368 -30.762 1.00 71.12 329 TRP A O 1
ATOM 2468 N N . TRP A 1 330 ? 19.719 4.468 -29.607 1.00 74.19 330 TRP A N 1
ATOM 2469 C CA . TRP A 1 330 ? 18.276 4.254 -29.379 1.00 74.19 330 TRP A CA 1
ATOM 2470 C C . TRP A 1 330 ? 17.915 3.859 -27.944 1.00 74.19 330 TRP A C 1
ATOM 2472 O O . TRP A 1 330 ? 16.735 3.850 -27.586 1.00 74.19 330 TRP A O 1
ATOM 2482 N N . LEU A 1 331 ? 18.904 3.516 -27.113 1.00 79.12 331 LEU A N 1
ATOM 2483 C CA . LEU A 1 331 ? 18.686 3.167 -25.713 1.00 79.12 331 LEU A CA 1
ATOM 2484 C C . LEU A 1 331 ? 18.871 4.376 -24.787 1.00 79.12 331 LEU A C 1
ATOM 2486 O O . LEU A 1 331 ? 19.813 5.146 -24.962 1.00 79.12 331 LEU A O 1
ATOM 2490 N N . PRO A 1 332 ? 18.042 4.510 -23.734 1.00 81.94 332 PRO A N 1
ATOM 2491 C CA . PRO A 1 332 ? 18.214 5.561 -22.739 1.00 81.94 332 PRO A CA 1
ATOM 2492 C C . PRO A 1 332 ? 19.563 5.456 -22.016 1.00 81.94 332 PRO A C 1
ATOM 2494 O O . PRO A 1 332 ? 19.886 4.425 -21.417 1.00 81.94 332 PRO A O 1
ATOM 2497 N N . TRP A 1 333 ? 20.324 6.547 -22.034 1.00 82.62 333 TRP A N 1
ATOM 2498 C CA . TRP A 1 333 ? 21.592 6.739 -21.329 1.00 82.62 333 TRP A CA 1
ATOM 2499 C C . TRP A 1 333 ? 21.676 8.215 -20.900 1.00 82.62 333 TRP A C 1
ATOM 2501 O O . TRP A 1 333 ? 21.144 9.058 -21.621 1.00 82.62 333 TRP A O 1
ATOM 2511 N N . PRO A 1 334 ? 22.246 8.581 -19.733 1.00 84.69 334 PRO A N 1
ATOM 2512 C CA . PRO A 1 334 ? 23.029 7.782 -18.774 1.00 84.69 334 PRO A CA 1
ATOM 2513 C C . PRO A 1 334 ? 22.217 6.925 -17.791 1.00 84.69 334 PRO A C 1
ATOM 2515 O O . PRO A 1 334 ? 22.798 6.209 -16.971 1.00 84.69 334 PRO A O 1
ATOM 2518 N N . TRP A 1 335 ? 20.885 6.973 -17.879 1.00 83.62 335 TRP A N 1
ATOM 2519 C CA . TRP A 1 335 ? 19.964 6.235 -17.013 1.00 83.62 335 TRP A CA 1
ATOM 2520 C C . TRP A 1 335 ? 19.229 5.129 -17.776 1.00 83.62 335 TRP A C 1
ATOM 2522 O O . TRP A 1 335 ? 18.179 5.398 -18.366 1.00 83.62 335 TRP A O 1
ATOM 2532 N N . PRO A 1 336 ? 19.703 3.872 -17.720 1.00 88.56 336 PRO A N 1
ATOM 2533 C CA . PRO A 1 336 ? 18.880 2.743 -18.120 1.00 88.56 336 PRO A CA 1
ATOM 2534 C C . PRO A 1 336 ? 17.526 2.751 -17.405 1.00 88.56 336 PRO A C 1
ATOM 2536 O O . PRO A 1 336 ? 17.428 3.051 -16.214 1.00 88.56 336 PRO A O 1
ATOM 2539 N N . VAL A 1 337 ? 16.463 2.375 -18.116 1.00 85.50 337 VAL A N 1
ATOM 2540 C CA . VAL A 1 337 ? 15.086 2.463 -17.593 1.00 85.50 337 VAL A CA 1
ATOM 2541 C C . VAL A 1 337 ? 14.942 1.748 -16.245 1.00 85.50 337 VAL A C 1
ATOM 2543 O O . VAL A 1 337 ? 14.318 2.269 -15.322 1.00 85.50 337 VAL A O 1
ATOM 2546 N N . MET A 1 338 ? 15.582 0.586 -16.085 1.00 87.00 338 MET A N 1
ATOM 2547 C CA . MET A 1 338 ? 15.502 -0.173 -14.836 1.00 87.00 338 MET A CA 1
ATOM 2548 C C . MET A 1 338 ? 16.218 0.524 -13.671 1.00 87.00 338 MET A C 1
ATOM 2550 O O . MET A 1 338 ? 15.695 0.521 -12.557 1.00 87.00 338 MET A O 1
ATOM 2554 N N . THR A 1 339 ? 17.370 1.168 -13.894 1.00 89.06 339 THR A N 1
ATOM 2555 C CA . THR A 1 339 ? 18.064 1.910 -12.825 1.00 89.06 339 THR A CA 1
ATOM 2556 C C . THR A 1 339 ? 17.304 3.176 -12.439 1.00 89.06 339 THR A C 1
ATOM 2558 O O . THR A 1 339 ? 17.265 3.517 -11.254 1.00 89.06 339 THR A O 1
ATOM 2561 N N . LEU A 1 340 ? 16.627 3.819 -13.398 1.00 88.56 340 LEU A N 1
ATOM 2562 C CA . LEU A 1 340 ? 15.724 4.942 -13.146 1.00 88.56 340 LEU A CA 1
ATOM 2563 C C . LEU A 1 340 ? 14.522 4.522 -12.287 1.00 88.56 340 LEU A C 1
ATOM 2565 O O . LEU A 1 340 ? 14.208 5.196 -11.305 1.00 88.56 340 LEU A O 1
ATOM 2569 N N . ILE A 1 341 ? 13.881 3.390 -12.604 1.00 86.88 341 ILE A N 1
ATOM 2570 C CA . ILE A 1 341 ? 12.760 2.841 -11.821 1.00 86.88 341 ILE A CA 1
ATOM 2571 C C . ILE A 1 341 ? 13.200 2.531 -10.385 1.00 86.88 341 ILE A C 1
ATOM 2573 O O . ILE A 1 341 ? 12.509 2.898 -9.431 1.00 86.88 341 ILE A O 1
ATOM 2577 N N . VAL A 1 342 ? 14.360 1.890 -10.210 1.00 89.94 342 VAL A N 1
ATOM 2578 C CA . VAL A 1 342 ? 14.916 1.590 -8.881 1.00 89.94 342 VAL A CA 1
ATOM 2579 C C . VAL A 1 342 ? 15.183 2.876 -8.097 1.00 89.94 342 VAL A C 1
ATOM 2581 O O . VAL A 1 342 ? 14.789 2.978 -6.933 1.00 89.94 342 VAL A O 1
ATOM 2584 N N . HIS A 1 343 ? 15.800 3.878 -8.728 1.00 92.12 343 HIS A N 1
ATOM 2585 C CA . HIS A 1 343 ? 16.069 5.167 -8.095 1.00 92.12 343 HIS A CA 1
ATOM 2586 C C . HIS A 1 343 ? 14.773 5.884 -7.687 1.00 92.12 343 HIS A C 1
ATOM 2588 O O . HIS A 1 343 ? 14.645 6.299 -6.535 1.00 92.12 343 HIS A O 1
ATOM 2594 N N . ALA A 1 344 ? 13.775 5.947 -8.572 1.00 88.12 344 ALA A N 1
ATOM 2595 C CA . ALA A 1 344 ? 12.463 6.518 -8.271 1.00 88.12 344 ALA A CA 1
ATOM 2596 C C . ALA A 1 344 ? 11.783 5.816 -7.084 1.00 88.12 344 ALA A C 1
ATOM 2598 O O . ALA A 1 344 ? 11.218 6.469 -6.206 1.00 88.12 344 ALA A O 1
ATOM 2599 N N . MET A 1 345 ? 11.873 4.489 -7.009 1.00 84.75 345 MET A N 1
ATOM 2600 C CA . MET A 1 345 ? 11.288 3.719 -5.914 1.00 84.75 345 MET A CA 1
ATOM 2601 C C . MET A 1 345 ? 12.010 3.941 -4.583 1.00 84.75 345 MET A C 1
ATOM 2603 O O . MET A 1 345 ? 11.350 4.086 -3.555 1.00 84.75 345 MET A O 1
ATOM 2607 N N . ILE A 1 346 ? 13.341 4.043 -4.595 1.00 89.12 346 ILE A N 1
ATOM 2608 C CA . ILE A 1 346 ? 14.139 4.430 -3.422 1.00 89.12 346 ILE A CA 1
ATOM 2609 C C . ILE A 1 346 ? 13.737 5.829 -2.944 1.00 89.12 346 ILE A C 1
ATOM 2611 O O . ILE A 1 346 ? 13.461 6.011 -1.758 1.00 89.12 346 ILE A O 1
ATOM 2615 N N . VAL A 1 347 ? 13.622 6.796 -3.858 1.00 88.38 347 VAL A N 1
ATOM 2616 C CA . VAL A 1 347 ? 13.172 8.159 -3.541 1.00 88.38 347 VAL A CA 1
ATOM 2617 C C . VAL A 1 347 ? 11.764 8.146 -2.947 1.00 88.38 347 VAL A C 1
ATOM 2619 O O . VAL A 1 347 ? 11.541 8.786 -1.923 1.00 88.38 347 VAL A O 1
ATOM 2622 N N . ALA A 1 348 ? 10.830 7.375 -3.508 1.00 81.19 348 ALA A N 1
ATOM 2623 C CA . ALA A 1 348 ? 9.474 7.244 -2.977 1.00 81.19 348 ALA A CA 1
ATOM 2624 C C . ALA A 1 348 ? 9.455 6.625 -1.567 1.00 81.19 348 ALA A C 1
ATOM 2626 O O . ALA A 1 348 ? 8.799 7.150 -0.666 1.00 81.19 348 ALA A O 1
ATOM 2627 N N . LEU A 1 349 ? 10.202 5.537 -1.352 1.00 82.25 349 LEU A N 1
ATOM 2628 C CA . LEU A 1 349 ? 10.322 4.860 -0.056 1.00 82.25 349 LEU A CA 1
ATOM 2629 C C . LEU A 1 349 ? 10.888 5.798 1.015 1.00 82.25 349 LEU A C 1
ATOM 2631 O O . LEU A 1 349 ? 10.322 5.902 2.106 1.00 82.25 349 LEU A O 1
ATOM 2635 N N . VAL A 1 350 ? 11.961 6.524 0.695 1.00 86.56 350 VAL A N 1
ATOM 2636 C CA . VAL A 1 350 ? 12.569 7.499 1.609 1.00 86.56 350 VAL A CA 1
ATOM 2637 C C . VAL A 1 350 ? 11.630 8.688 1.823 1.00 86.56 350 VAL A C 1
ATOM 2639 O O . VAL A 1 350 ? 11.403 9.070 2.965 1.00 86.56 350 VAL A O 1
ATOM 2642 N N . ALA A 1 351 ? 11.004 9.239 0.782 1.00 81.75 351 ALA A N 1
ATOM 2643 C CA . ALA A 1 351 ? 10.073 10.363 0.909 1.00 81.75 351 ALA A CA 1
ATOM 2644 C C . ALA A 1 351 ? 8.862 10.043 1.797 1.00 81.75 351 ALA A C 1
ATOM 2646 O O . ALA A 1 351 ? 8.397 10.910 2.540 1.00 81.75 351 ALA A O 1
ATOM 2647 N N . LEU A 1 352 ? 8.375 8.800 1.759 1.00 74.94 352 LEU A N 1
ATOM 2648 C CA . LEU A 1 352 ? 7.254 8.339 2.579 1.00 74.94 352 LEU A CA 1
ATOM 2649 C C . LEU A 1 352 ? 7.639 8.102 4.046 1.00 74.94 352 LEU A C 1
ATOM 2651 O O . LEU A 1 352 ? 6.790 8.269 4.925 1.00 74.94 352 LEU A O 1
ATOM 2655 N N . ARG A 1 353 ? 8.892 7.730 4.330 1.00 72.25 353 ARG A N 1
ATOM 2656 C CA . ARG A 1 353 ? 9.317 7.284 5.671 1.00 72.25 353 ARG A CA 1
ATOM 2657 C C . ARG A 1 353 ? 10.206 8.257 6.425 1.00 72.25 353 ARG A C 1
ATOM 2659 O O . ARG A 1 353 ? 10.049 8.443 7.629 1.00 72.25 353 ARG A O 1
ATOM 2666 N N . CYS A 1 354 ? 11.133 8.872 5.721 1.00 81.19 354 CYS A N 1
ATOM 2667 C CA . CYS A 1 354 ? 12.213 9.681 6.261 1.00 81.19 354 CYS A CA 1
ATOM 2668 C C . CYS A 1 354 ? 11.866 11.171 6.207 1.00 81.19 354 CYS A C 1
ATOM 2670 O O . CYS A 1 354 ? 10.904 11.576 5.557 1.00 81.19 354 CYS A O 1
ATOM 2672 N N . SER A 1 355 ? 12.604 12.022 6.921 1.00 82.12 355 SER A N 1
ATOM 2673 C CA . SER A 1 355 ? 12.375 13.476 6.917 1.00 82.12 355 SER A CA 1
ATOM 2674 C C . SER A 1 355 ? 12.574 14.082 5.517 1.00 82.12 355 SER A C 1
ATOM 2676 O O . SER A 1 355 ? 13.272 13.525 4.673 1.00 82.12 355 SER A O 1
ATOM 2678 N N . TRP A 1 356 ? 11.937 15.225 5.245 1.00 79.81 356 TRP A N 1
ATOM 2679 C CA . TRP A 1 356 ? 12.049 15.890 3.940 1.00 79.81 356 TRP A CA 1
ATOM 2680 C C . TRP A 1 356 ? 13.502 16.181 3.489 1.00 79.81 356 TRP A C 1
ATOM 2682 O O . TRP A 1 356 ? 13.762 15.995 2.301 1.00 79.81 356 TRP A O 1
ATOM 2692 N N . PRO A 1 357 ? 14.491 16.485 4.366 1.00 84.94 357 PRO A N 1
ATOM 2693 C CA . PRO A 1 357 ? 15.877 16.665 3.936 1.00 84.94 357 PRO A CA 1
ATOM 2694 C C . PRO A 1 357 ? 16.520 15.333 3.530 1.00 84.94 357 PRO A C 1
ATOM 2696 O O . PRO A 1 357 ? 17.283 15.286 2.575 1.00 84.94 357 PRO A O 1
ATOM 2699 N N . GLN A 1 358 ? 16.173 14.228 4.199 1.00 84.94 358 GLN A N 1
ATOM 2700 C CA . GLN A 1 358 ? 16.660 12.891 3.840 1.00 84.94 358 GLN A CA 1
ATOM 2701 C C . GLN A 1 358 ? 16.141 12.454 2.465 1.00 84.94 358 GLN A C 1
ATOM 2703 O O . GLN A 1 358 ? 16.882 11.847 1.700 1.00 84.94 358 GLN A O 1
ATOM 2708 N N . ALA A 1 359 ? 14.896 12.798 2.132 1.00 85.12 359 ALA A N 1
ATOM 2709 C CA . ALA A 1 359 ? 14.321 12.529 0.817 1.00 85.12 359 ALA A CA 1
ATOM 2710 C C . ALA A 1 359 ? 15.010 13.339 -0.295 1.00 85.12 359 ALA A C 1
ATOM 2712 O O . ALA A 1 359 ? 15.309 12.789 -1.353 1.00 85.12 359 ALA A O 1
ATOM 2713 N N . ILE A 1 360 ? 15.329 14.612 -0.030 1.00 87.50 360 ILE A N 1
ATOM 2714 C CA . ILE A 1 360 ? 16.096 15.458 -0.956 1.00 87.50 360 ILE A CA 1
ATOM 2715 C C . ILE A 1 360 ? 17.502 14.887 -1.165 1.00 87.50 360 ILE A C 1
ATOM 2717 O O . ILE A 1 360 ? 17.942 14.779 -2.302 1.00 87.50 360 ILE A O 1
ATOM 2721 N N . VAL A 1 361 ? 18.188 14.464 -0.098 1.00 88.25 361 VAL A N 1
ATOM 2722 C CA . VAL A 1 361 ? 19.517 13.833 -0.195 1.00 88.25 361 VAL A CA 1
ATOM 2723 C C . VAL A 1 361 ? 19.454 12.518 -0.982 1.00 88.25 361 VAL A C 1
ATOM 2725 O O . VAL A 1 361 ? 20.294 12.286 -1.848 1.00 88.25 361 VAL A O 1
ATOM 2728 N N . ALA A 1 362 ? 18.447 11.677 -0.727 1.00 88.50 362 ALA A N 1
ATOM 2729 C CA . ALA A 1 362 ? 18.246 10.413 -1.440 1.00 88.50 362 ALA A CA 1
ATOM 2730 C C . ALA A 1 362 ? 17.965 10.592 -2.939 1.00 88.50 362 ALA A C 1
ATOM 2732 O O . ALA A 1 362 ? 18.305 9.714 -3.729 1.00 88.50 362 ALA A O 1
ATOM 2733 N N . TRP A 1 363 ? 17.364 11.719 -3.323 1.00 91.62 363 TRP A N 1
ATOM 2734 C CA . TRP A 1 363 ? 17.164 12.106 -4.717 1.00 91.62 363 TRP A CA 1
ATOM 2735 C C . TRP A 1 363 ? 18.438 12.711 -5.328 1.00 91.62 363 TRP A C 1
ATOM 2737 O O . TRP A 1 363 ? 18.924 12.233 -6.349 1.00 91.62 363 TRP A O 1
ATOM 2747 N N . ALA A 1 364 ? 19.029 13.715 -4.676 1.00 91.38 364 ALA A N 1
ATOM 2748 C CA . ALA A 1 364 ? 20.109 14.516 -5.244 1.00 91.38 364 ALA A CA 1
ATOM 2749 C C . ALA A 1 364 ? 21.444 13.766 -5.363 1.00 91.38 364 ALA A C 1
ATOM 2751 O O . ALA A 1 364 ? 22.162 13.974 -6.335 1.00 91.38 364 ALA A O 1
ATOM 2752 N N . VAL A 1 365 ? 21.800 12.904 -4.401 1.00 93.75 365 VAL A N 1
ATOM 2753 C CA . VAL A 1 365 ? 23.133 12.270 -4.368 1.00 93.75 365 VAL A CA 1
ATOM 2754 C C . VAL A 1 365 ? 23.339 11.257 -5.505 1.00 93.75 365 VAL A C 1
ATOM 2756 O O . VAL A 1 365 ? 24.322 11.409 -6.234 1.00 93.75 365 VAL A O 1
ATOM 2759 N N . PRO A 1 366 ? 22.447 10.267 -5.730 1.00 91.19 366 PRO A N 1
ATOM 2760 C CA . PRO A 1 366 ? 22.581 9.373 -6.879 1.00 91.19 366 PRO A CA 1
ATOM 2761 C C . PRO A 1 366 ? 22.497 10.131 -8.207 1.00 91.19 366 PRO A C 1
ATOM 2763 O O . PRO A 1 366 ? 23.233 9.811 -9.137 1.00 91.19 366 PRO A O 1
ATOM 2766 N N . LEU A 1 367 ? 21.641 11.160 -8.274 1.00 91.00 367 LEU A N 1
ATOM 2767 C CA . LEU A 1 367 ? 21.486 11.991 -9.461 1.00 91.00 367 LEU A CA 1
ATOM 2768 C C . LEU A 1 367 ? 22.781 12.733 -9.809 1.00 91.00 367 LEU A C 1
ATOM 2770 O O . LEU A 1 367 ? 23.290 12.590 -10.917 1.00 91.00 367 LEU A O 1
ATOM 2774 N N . ALA A 1 368 ? 23.351 13.465 -8.854 1.00 91.00 368 ALA A N 1
ATOM 2775 C CA . ALA A 1 368 ? 24.606 14.187 -9.034 1.00 91.00 368 ALA A CA 1
ATOM 2776 C C . ALA A 1 368 ? 25.766 13.244 -9.379 1.00 91.00 368 ALA A C 1
ATOM 2778 O O . ALA A 1 368 ? 26.581 13.572 -10.238 1.00 91.00 368 ALA A O 1
ATOM 2779 N N . GLY A 1 369 ? 25.816 12.061 -8.755 1.00 91.88 369 GLY A N 1
ATOM 2780 C CA . GLY A 1 369 ? 26.817 11.040 -9.060 1.00 91.88 369 GLY A CA 1
ATOM 2781 C C . GLY A 1 369 ? 26.751 10.572 -10.514 1.00 91.88 369 GLY A C 1
ATOM 2782 O O . GLY A 1 369 ? 27.774 10.550 -11.195 1.00 91.88 369 GLY A O 1
ATOM 2783 N N . VAL A 1 370 ? 25.556 10.241 -11.010 1.00 90.44 370 VAL A N 1
ATOM 2784 C CA . VAL A 1 370 ? 25.370 9.807 -12.404 1.00 90.44 370 VAL A CA 1
ATOM 2785 C C . VAL A 1 370 ? 25.631 10.942 -13.393 1.00 90.44 370 VAL A C 1
ATOM 2787 O O . VAL A 1 370 ? 26.285 10.706 -14.403 1.00 90.44 370 VAL A O 1
ATOM 2790 N N . GLN A 1 371 ? 25.200 12.173 -13.099 1.00 88.06 371 GLN A N 1
ATOM 2791 C CA . GLN A 1 371 ? 25.477 13.331 -13.960 1.00 88.06 371 GLN A CA 1
ATOM 2792 C C . GLN A 1 371 ? 26.980 13.620 -14.055 1.00 88.06 371 GLN A C 1
ATOM 2794 O O . GLN A 1 371 ? 27.497 13.857 -15.142 1.00 88.06 371 GLN A O 1
ATOM 2799 N N . LEU A 1 372 ? 27.704 13.539 -12.935 1.00 89.12 372 LEU A N 1
ATOM 2800 C CA . LEU A 1 372 ? 29.158 13.680 -12.932 1.00 89.12 372 LEU A CA 1
ATOM 2801 C C . LEU A 1 372 ? 29.833 12.551 -13.724 1.00 89.12 372 LEU A C 1
ATOM 2803 O O . LEU A 1 372 ? 30.745 12.815 -14.500 1.00 89.12 372 LEU A O 1
ATOM 2807 N N . ALA A 1 373 ? 29.378 11.305 -13.565 1.00 88.00 373 ALA A N 1
ATOM 2808 C CA . ALA A 1 373 ? 29.907 10.165 -14.313 1.00 88.00 373 ALA A CA 1
ATOM 2809 C C . ALA A 1 373 ? 29.644 10.281 -15.824 1.00 88.00 373 ALA A C 1
ATOM 2811 O O . ALA A 1 373 ? 30.546 10.019 -16.615 1.00 88.00 373 ALA A O 1
ATOM 2812 N N . SER A 1 374 ? 28.444 10.721 -16.215 1.00 86.69 374 SER A N 1
ATOM 2813 C CA . SER A 1 374 ? 28.068 11.015 -17.605 1.00 86.69 374 SER A CA 1
ATOM 2814 C C . SER A 1 374 ? 28.955 12.109 -18.203 1.00 86.69 374 SER A C 1
ATOM 2816 O O . SER A 1 374 ? 29.531 11.941 -19.281 1.00 86.69 374 SER A O 1
ATOM 2818 N N . PHE A 1 375 ? 29.146 13.205 -17.462 1.00 84.44 375 PHE A N 1
ATOM 2819 C CA . PHE A 1 375 ? 30.004 14.314 -17.871 1.00 84.44 375 PHE A CA 1
ATOM 2820 C C . PHE A 1 375 ? 31.465 13.883 -18.043 1.00 84.44 375 PHE A C 1
ATOM 2822 O O . PHE A 1 375 ? 32.104 14.239 -19.026 1.00 84.44 375 PHE A O 1
ATOM 2829 N N . LEU A 1 376 ? 32.001 13.084 -17.116 1.00 84.94 376 LEU A N 1
ATOM 2830 C CA . LEU A 1 376 ? 33.367 12.569 -17.224 1.00 84.94 376 LEU A CA 1
ATOM 2831 C C . LEU A 1 376 ? 33.519 11.601 -18.400 1.00 84.94 376 LEU A C 1
ATOM 2833 O O . LEU A 1 376 ? 34.498 11.697 -19.134 1.00 84.94 376 LEU A O 1
ATOM 2837 N N . ALA A 1 377 ? 32.550 10.707 -18.610 1.00 81.88 377 ALA A N 1
ATOM 2838 C CA . ALA A 1 377 ? 32.568 9.778 -19.734 1.00 81.88 377 ALA A CA 1
ATOM 2839 C C . ALA A 1 377 ? 32.562 10.529 -21.076 1.00 81.88 377 ALA A C 1
ATOM 2841 O O . ALA A 1 377 ? 33.427 10.279 -21.909 1.00 81.88 377 ALA A O 1
ATOM 2842 N N . THR A 1 378 ? 31.668 11.511 -21.236 1.00 77.62 378 THR A N 1
ATOM 2843 C CA . THR A 1 378 ? 31.579 12.356 -22.442 1.00 77.62 378 THR A CA 1
ATOM 2844 C C . THR A 1 378 ? 32.788 13.261 -22.644 1.00 77.62 378 THR A C 1
ATOM 2846 O O . THR A 1 378 ? 33.232 13.423 -23.774 1.00 77.62 378 THR A O 1
ATOM 2849 N N . ALA A 1 379 ? 33.374 13.812 -21.581 1.00 78.94 379 ALA A N 1
ATOM 2850 C CA . ALA A 1 379 ? 34.600 14.603 -21.686 1.00 78.94 379 ALA A CA 1
ATOM 2851 C C . ALA A 1 379 ? 35.812 13.767 -22.136 1.00 78.94 379 ALA A C 1
ATOM 2853 O O . ALA A 1 379 ? 36.735 14.304 -22.747 1.00 78.94 379 ALA A O 1
ATOM 2854 N N . MET A 1 380 ? 35.825 12.465 -21.829 1.00 75.88 380 MET A N 1
ATOM 2855 C CA . MET A 1 380 ? 36.900 11.548 -22.219 1.00 75.88 380 MET A CA 1
ATOM 2856 C C . MET A 1 380 ? 36.719 10.953 -23.622 1.00 75.88 380 MET A C 1
ATOM 2858 O O . MET A 1 380 ? 37.709 10.570 -24.244 1.00 75.88 380 MET A O 1
ATOM 2862 N N . SER A 1 381 ? 35.489 10.874 -24.132 1.00 68.06 381 SER A N 1
ATOM 2863 C CA . SER A 1 381 ? 35.173 10.342 -25.461 1.00 68.06 381 SER A CA 1
ATOM 2864 C C . SER A 1 381 ? 34.788 11.470 -26.425 1.00 68.06 381 SER A C 1
ATOM 2866 O O . SER A 1 381 ? 33.696 12.022 -26.324 1.00 68.06 381 SER A O 1
ATOM 2868 N N . ALA A 1 382 ? 35.656 11.790 -27.388 1.00 58.56 382 ALA A N 1
ATOM 2869 C CA . ALA A 1 382 ? 35.467 12.903 -28.329 1.00 58.56 382 ALA A CA 1
ATOM 2870 C C . ALA A 1 382 ? 34.270 12.756 -29.304 1.00 58.56 382 ALA A C 1
ATOM 2872 O O . ALA A 1 382 ? 33.934 13.726 -29.977 1.00 58.56 382 ALA A O 1
ATOM 2873 N N . ASP A 1 383 ? 33.617 11.586 -29.347 1.00 61.34 383 ASP A N 1
ATOM 2874 C CA . ASP A 1 383 ? 32.661 11.183 -30.394 1.00 61.34 383 ASP A CA 1
ATOM 2875 C C . ASP A 1 383 ? 31.214 10.937 -29.904 1.00 61.34 383 ASP A C 1
ATOM 2877 O O . ASP A 1 383 ? 30.429 10.309 -30.611 1.00 61.34 383 ASP A O 1
ATOM 2881 N N . LEU A 1 384 ? 30.818 11.373 -28.698 1.00 63.81 384 LEU A N 1
ATOM 2882 C CA . LEU A 1 384 ? 29.424 11.188 -28.253 1.00 63.81 384 LEU A CA 1
ATOM 2883 C C . LEU A 1 384 ? 28.488 12.267 -28.822 1.00 63.81 384 LEU A C 1
ATOM 2885 O O . LEU A 1 384 ? 28.700 13.466 -28.615 1.00 63.81 384 LEU A O 1
ATOM 2889 N N . ASP A 1 385 ? 27.427 11.822 -29.503 1.00 63.28 385 ASP A N 1
ATOM 2890 C CA . ASP A 1 385 ? 26.463 12.689 -30.183 1.00 63.28 385 ASP A CA 1
ATOM 2891 C C . ASP A 1 385 ? 25.764 13.682 -29.225 1.00 63.28 385 ASP A C 1
ATOM 2893 O O . ASP A 1 385 ? 25.362 13.316 -28.113 1.00 63.28 385 ASP A O 1
ATOM 2897 N N . PRO A 1 386 ? 25.526 14.940 -29.653 1.00 61.78 386 PRO A N 1
ATOM 2898 C CA . PRO A 1 386 ? 24.828 15.950 -28.852 1.00 61.78 386 PRO A CA 1
ATOM 2899 C C . PRO A 1 386 ? 23.410 15.549 -28.417 1.00 61.78 386 PRO A C 1
ATOM 2901 O O . PRO A 1 386 ? 22.927 16.047 -27.397 1.00 61.78 386 PRO A O 1
ATOM 2904 N N . GLU A 1 387 ? 22.741 14.660 -29.160 1.00 59.94 387 GLU A N 1
ATOM 2905 C CA . GLU A 1 387 ? 21.383 14.187 -28.858 1.00 59.94 387 GLU A CA 1
ATOM 2906 C C . GLU A 1 387 ? 21.311 13.361 -27.564 1.00 59.94 387 GLU A C 1
ATOM 2908 O O . GLU A 1 387 ? 20.301 13.445 -26.857 1.00 59.94 387 GLU A O 1
ATOM 2913 N N . LEU A 1 388 ? 22.395 12.679 -27.159 1.00 62.47 388 LEU A N 1
ATOM 2914 C CA . LEU A 1 388 ? 22.457 11.955 -25.878 1.00 62.47 388 LEU A CA 1
ATOM 2915 C C . LEU A 1 388 ? 22.311 12.899 -24.671 1.00 62.47 388 LEU A C 1
ATOM 2917 O O . LEU A 1 388 ? 21.853 12.488 -23.603 1.00 62.47 388 LEU A O 1
ATOM 2921 N N . ARG A 1 389 ? 22.626 14.191 -24.839 1.00 60.56 389 ARG A N 1
ATOM 2922 C CA . ARG A 1 389 ? 22.522 15.208 -23.781 1.00 60.56 389 ARG A CA 1
ATOM 2923 C C . ARG A 1 389 ? 21.067 15.563 -23.439 1.00 60.56 389 ARG A C 1
ATOM 2925 O O . ARG A 1 389 ? 20.796 16.044 -22.343 1.00 60.56 389 ARG A O 1
ATOM 2932 N N . SER A 1 390 ? 20.112 15.300 -24.338 1.00 58.75 390 SER A N 1
ATOM 2933 C CA . SER A 1 390 ? 18.681 15.569 -24.108 1.00 58.75 390 SER A CA 1
ATOM 2934 C C . SER A 1 390 ? 18.076 14.684 -23.004 1.00 58.75 390 SER A C 1
ATOM 2936 O O . SER A 1 390 ? 17.228 15.136 -22.228 1.00 58.75 390 SER A O 1
ATOM 2938 N N . SER A 1 391 ? 18.575 13.452 -22.855 1.00 65.81 391 SER A N 1
ATOM 2939 C CA . SER A 1 391 ? 18.119 12.498 -21.837 1.00 65.81 391 SER A CA 1
ATOM 2940 C C . SER A 1 391 ? 18.552 12.884 -20.411 1.00 65.81 391 SER A C 1
ATOM 2942 O O . SER A 1 391 ? 17.939 12.443 -19.433 1.00 65.81 391 SER A O 1
ATOM 2944 N N . GLU A 1 392 ? 19.552 13.762 -20.266 1.00 67.44 392 GLU A N 1
ATOM 2945 C CA . GLU A 1 392 ? 20.005 14.277 -18.966 1.00 67.44 392 GLU A CA 1
ATOM 2946 C C . GLU A 1 392 ? 18.989 15.210 -18.294 1.00 67.44 392 GLU A C 1
ATOM 2948 O O . GLU A 1 392 ? 19.009 15.361 -17.075 1.00 67.44 392 GLU A O 1
ATOM 2953 N N . ILE A 1 393 ? 18.070 15.810 -19.060 1.00 69.75 393 ILE A N 1
ATOM 2954 C CA . ILE A 1 393 ? 17.027 16.708 -18.535 1.00 69.75 393 ILE A CA 1
ATOM 2955 C C . ILE A 1 393 ? 15.790 15.911 -18.088 1.00 69.75 393 ILE A C 1
ATOM 2957 O O . ILE A 1 393 ? 15.140 16.247 -17.095 1.00 69.75 393 ILE A O 1
ATOM 2961 N N . VAL A 1 394 ? 15.471 14.819 -18.789 1.00 69.50 394 VAL A N 1
ATOM 2962 C CA . VAL A 1 394 ? 14.259 14.017 -18.547 1.00 69.50 394 VAL A CA 1
ATOM 2963 C C . VAL A 1 394 ? 14.340 13.243 -17.225 1.00 69.50 394 VAL A C 1
ATOM 2965 O O . VAL A 1 394 ? 13.373 13.212 -16.463 1.00 69.50 394 VAL A O 1
ATOM 2968 N N . SER A 1 395 ? 15.499 12.660 -16.908 1.00 70.81 395 SER A N 1
ATOM 2969 C CA . SER A 1 395 ? 15.724 11.894 -15.669 1.00 70.81 395 SER A CA 1
ATOM 2970 C C . SER A 1 395 ? 15.465 12.698 -14.372 1.00 70.81 395 SER A C 1
ATOM 2972 O O . SER A 1 395 ? 14.665 12.246 -13.536 1.00 70.81 395 SER A O 1
ATOM 2974 N N . PRO A 1 396 ? 16.039 13.908 -14.183 1.00 76.75 396 PRO A N 1
ATOM 2975 C CA . PRO A 1 396 ? 15.714 14.754 -13.037 1.00 76.75 396 PRO A CA 1
ATOM 2976 C C . PRO A 1 396 ? 14.238 15.147 -13.003 1.00 76.75 396 PRO A C 1
ATOM 2978 O O . PRO A 1 396 ? 13.632 15.107 -11.934 1.00 76.75 396 PRO A O 1
ATOM 2981 N N . ALA A 1 397 ? 13.631 15.476 -14.148 1.00 75.94 397 ALA A N 1
ATOM 2982 C CA . ALA A 1 397 ? 12.231 15.898 -14.200 1.00 75.94 397 ALA A CA 1
ATOM 2983 C C . ALA A 1 397 ? 11.268 14.799 -13.710 1.00 75.94 397 ALA A C 1
ATOM 2985 O O . ALA A 1 397 ? 10.398 15.056 -12.872 1.00 75.94 397 ALA A O 1
ATOM 2986 N N . VAL A 1 398 ? 11.457 13.556 -14.169 1.00 76.50 398 VAL A N 1
ATOM 2987 C CA . VAL A 1 398 ? 10.622 12.408 -13.770 1.00 76.50 398 VAL A CA 1
ATOM 2988 C C . VAL A 1 398 ? 10.795 12.085 -12.282 1.00 76.50 398 VAL A C 1
ATOM 2990 O O . VAL A 1 398 ? 9.817 11.857 -11.566 1.00 76.50 398 VAL A O 1
ATOM 2993 N N . THR A 1 399 ? 12.031 12.095 -11.783 1.00 77.25 399 THR A N 1
ATOM 2994 C CA . THR A 1 399 ? 12.340 11.695 -10.399 1.00 77.25 399 THR A CA 1
ATOM 2995 C C . THR A 1 399 ? 11.982 12.774 -9.370 1.00 77.25 399 THR A C 1
ATOM 2997 O O . THR A 1 399 ? 11.545 12.432 -8.268 1.00 77.25 399 THR A O 1
ATOM 3000 N N . VAL A 1 400 ? 12.037 14.064 -9.739 1.00 80.81 400 VAL A N 1
ATOM 3001 C CA . VAL A 1 400 ? 11.478 15.174 -8.938 1.00 80.81 400 VAL A CA 1
ATOM 3002 C C . VAL A 1 400 ? 9.974 15.014 -8.762 1.00 80.81 400 VAL A C 1
ATOM 3004 O O . VAL A 1 400 ? 9.473 15.193 -7.652 1.00 80.81 400 VAL A O 1
ATOM 3007 N N . GLY A 1 401 ? 9.248 14.629 -9.817 1.00 68.56 401 GLY A N 1
ATOM 3008 C CA . GLY A 1 401 ? 7.810 14.363 -9.727 1.00 68.56 401 GLY A CA 1
ATOM 3009 C C . GLY A 1 401 ? 7.482 13.305 -8.668 1.00 68.56 401 GLY A C 1
ATOM 3010 O O . GLY A 1 401 ? 6.583 13.499 -7.848 1.00 68.56 401 GLY A O 1
ATOM 3011 N N . VAL A 1 402 ? 8.268 12.224 -8.617 1.00 72.25 402 VAL A N 1
ATOM 3012 C CA . VAL A 1 402 ? 8.128 11.155 -7.613 1.00 72.25 402 VAL A CA 1
ATOM 3013 C C . VAL A 1 402 ? 8.466 11.644 -6.202 1.00 72.25 402 VAL A C 1
ATOM 3015 O O . VAL A 1 402 ? 7.738 11.326 -5.258 1.00 72.25 402 VAL A O 1
ATOM 3018 N N . LEU A 1 403 ? 9.516 12.455 -6.044 1.00 74.88 403 LEU A N 1
ATOM 3019 C CA . LEU A 1 403 ? 9.870 13.079 -4.765 1.00 74.88 403 LEU A CA 1
ATOM 3020 C C . LEU A 1 403 ? 8.731 13.970 -4.243 1.00 74.88 403 LEU A C 1
ATOM 3022 O O . LEU A 1 403 ? 8.298 13.816 -3.099 1.00 74.88 403 LEU A O 1
ATOM 3026 N N . VAL A 1 404 ? 8.218 14.872 -5.085 1.00 69.31 404 VAL A N 1
ATOM 3027 C CA . VAL A 1 404 ? 7.126 15.796 -4.739 1.00 69.31 404 VAL A CA 1
ATOM 3028 C C . VAL A 1 404 ? 5.856 15.022 -4.394 1.00 69.31 404 VAL A C 1
ATOM 3030 O O . VAL A 1 404 ? 5.243 15.287 -3.358 1.00 69.31 404 VAL A O 1
ATOM 3033 N N . ALA A 1 405 ? 5.487 14.023 -5.200 1.00 62.06 405 ALA A N 1
ATOM 3034 C CA . ALA A 1 405 ? 4.334 13.169 -4.933 1.00 62.06 405 ALA A CA 1
ATOM 3035 C C . ALA A 1 405 ? 4.486 12.400 -3.610 1.00 62.06 405 ALA A C 1
ATOM 3037 O O . ALA A 1 405 ? 3.554 12.374 -2.804 1.00 62.06 405 ALA A O 1
ATOM 3038 N N . GLY A 1 406 ? 5.663 11.827 -3.340 1.00 61.34 406 GLY A N 1
ATOM 3039 C CA . GLY A 1 406 ? 5.955 11.120 -2.091 1.00 61.34 406 GLY A CA 1
ATOM 3040 C C . GLY A 1 406 ? 5.839 12.022 -0.859 1.00 61.34 406 GLY A C 1
ATOM 3041 O O . GLY A 1 406 ? 5.185 11.654 0.122 1.00 61.34 406 GLY A O 1
ATOM 3042 N N . LEU A 1 407 ? 6.397 13.235 -0.924 1.00 70.19 407 LEU A N 1
ATOM 3043 C CA . LEU A 1 407 ? 6.292 14.236 0.143 1.00 70.19 407 LEU A CA 1
ATOM 3044 C C . LEU A 1 407 ? 4.845 14.715 0.342 1.00 70.19 407 LEU A C 1
ATOM 3046 O O . LEU A 1 407 ? 4.390 14.826 1.485 1.00 70.19 407 LEU A O 1
ATOM 3050 N N . ALA A 1 408 ? 4.096 14.933 -0.742 1.00 56.34 408 ALA A N 1
ATOM 3051 C CA . ALA A 1 408 ? 2.688 15.326 -0.692 1.00 56.34 408 ALA A CA 1
ATOM 3052 C C . ALA A 1 408 ? 1.808 14.234 -0.061 1.00 56.34 408 ALA A C 1
ATOM 3054 O O . ALA A 1 408 ? 1.005 14.519 0.832 1.00 56.34 408 ALA A O 1
ATOM 3055 N N . VAL A 1 409 ? 1.995 12.969 -0.458 1.00 58.75 409 VAL A N 1
ATOM 3056 C CA . VAL A 1 409 ? 1.292 11.815 0.127 1.00 58.75 409 VAL A CA 1
ATOM 3057 C C . VAL A 1 409 ? 1.622 11.681 1.610 1.00 58.75 409 VAL A C 1
ATOM 3059 O O . VAL A 1 409 ? 0.715 11.516 2.429 1.00 58.75 409 VAL A O 1
ATOM 3062 N N . ARG A 1 410 ? 2.895 11.823 1.993 1.00 69.62 410 ARG A N 1
ATOM 3063 C CA . ARG A 1 410 ? 3.302 11.803 3.402 1.00 69.62 410 ARG A CA 1
ATOM 3064 C C . ARG A 1 410 ? 2.633 12.914 4.205 1.00 69.62 410 ARG A C 1
ATOM 3066 O O . ARG A 1 410 ? 2.120 12.648 5.294 1.00 69.62 410 ARG A O 1
ATOM 3073 N N . GLN A 1 411 ? 2.599 14.137 3.679 1.00 66.25 411 GLN A N 1
ATOM 3074 C CA . GLN A 1 411 ? 1.930 15.252 4.344 1.00 66.25 411 GLN A CA 1
ATOM 3075 C C . GLN A 1 411 ? 0.425 14.993 4.476 1.00 66.25 411 GLN A C 1
ATOM 3077 O O . GLN A 1 411 ? -0.149 15.227 5.539 1.00 66.25 411 GLN A O 1
ATOM 3082 N N . MET A 1 412 ? -0.208 14.413 3.453 1.00 57.75 412 MET A N 1
ATOM 3083 C CA . MET A 1 412 ? -1.618 14.024 3.502 1.00 57.75 412 MET A CA 1
ATOM 3084 C C . MET A 1 412 ? -1.888 12.972 4.589 1.00 57.75 412 MET A C 1
ATOM 3086 O O . MET A 1 412 ? -2.887 13.070 5.305 1.00 57.75 412 MET A O 1
ATOM 3090 N N . ILE A 1 413 ? -1.010 11.974 4.730 1.00 61.50 413 ILE A N 1
ATOM 3091 C CA . ILE A 1 413 ? -1.122 10.930 5.759 1.00 61.50 413 ILE A CA 1
ATOM 3092 C C . ILE A 1 413 ? -0.973 11.540 7.158 1.00 61.50 413 ILE A C 1
ATOM 3094 O O . ILE A 1 413 ? -1.807 11.265 8.021 1.00 61.50 413 ILE A O 1
ATOM 3098 N N . ARG A 1 414 ? 0.025 12.409 7.372 1.00 66.69 414 ARG A N 1
ATOM 3099 C CA . ARG A 1 414 ? 0.238 13.108 8.654 1.00 66.69 414 ARG A CA 1
ATOM 3100 C C . ARG A 1 414 ? -0.949 13.996 9.022 1.00 66.69 414 ARG A C 1
ATOM 3102 O O . ARG A 1 414 ? -1.461 13.884 10.132 1.00 66.69 414 ARG A O 1
ATOM 3109 N N . ASN A 1 415 ? -1.442 14.794 8.076 1.00 58.91 415 ASN A N 1
ATOM 3110 C CA . ASN A 1 415 ? -2.595 15.674 8.283 1.00 58.91 415 ASN A CA 1
ATOM 3111 C C . ASN A 1 415 ? -3.861 14.873 8.637 1.00 58.91 415 ASN A C 1
ATOM 3113 O O . ASN A 1 415 ? -4.614 15.251 9.531 1.00 58.91 415 ASN A O 1
ATOM 3117 N N . LYS A 1 416 ? -4.088 13.727 7.978 1.00 53.06 416 LYS A N 1
ATOM 3118 C CA . LYS A 1 416 ? -5.214 12.830 8.299 1.00 53.06 416 LYS A CA 1
ATOM 3119 C C . LYS A 1 416 ? -5.055 12.135 9.651 1.00 53.06 416 LYS A C 1
ATOM 3121 O O . LYS A 1 416 ? -6.067 11.861 10.293 1.00 53.06 416 LYS A O 1
ATOM 3126 N N . GLY A 1 417 ? -3.827 11.811 10.056 1.00 57.31 417 GLY A N 1
ATOM 3127 C CA . GLY A 1 417 ? -3.518 11.255 11.374 1.00 57.31 417 GLY A CA 1
ATOM 3128 C C . GLY A 1 417 ? -3.873 12.236 12.487 1.00 57.31 417 GLY A C 1
ATOM 3129 O O . GLY A 1 417 ? -4.699 11.904 13.334 1.00 57.31 417 GLY A O 1
ATOM 3130 N N . ALA A 1 418 ? -3.359 13.465 12.392 1.00 67.06 418 ALA A N 1
ATOM 3131 C CA . ALA A 1 418 ? -3.633 14.540 13.346 1.00 67.06 418 ALA A CA 1
ATOM 3132 C C . ALA A 1 418 ? -5.139 14.816 13.493 1.00 67.06 418 ALA A C 1
ATOM 3134 O O . ALA A 1 418 ? -5.659 14.854 14.604 1.00 67.06 418 ALA A O 1
ATOM 3135 N N . LEU A 1 419 ? -5.875 14.877 12.376 1.00 62.47 419 LEU A N 1
ATOM 3136 C CA . LEU A 1 419 ? -7.324 15.103 12.402 1.00 62.47 419 LEU A CA 1
ATOM 3137 C C . LEU A 1 419 ? -8.107 13.950 13.059 1.00 62.47 419 LEU A C 1
ATOM 3139 O O . LEU A 1 419 ? -9.166 14.163 13.647 1.00 62.47 419 LEU A O 1
ATOM 3143 N N . ARG A 1 420 ? -7.638 12.701 12.937 1.00 65.56 420 ARG A N 1
ATOM 3144 C CA . ARG A 1 420 ? -8.282 11.549 13.597 1.00 65.56 420 ARG A CA 1
ATOM 3145 C C . ARG A 1 420 ? -8.049 11.565 15.098 1.00 65.56 420 ARG A C 1
ATOM 3147 O O . ARG A 1 420 ? -8.949 11.181 15.837 1.00 65.56 420 ARG A O 1
ATOM 3154 N N . GLU A 1 421 ? -6.859 11.966 15.515 1.00 71.38 421 GLU A N 1
ATOM 3155 C CA . GLU A 1 421 ? -6.496 12.081 16.921 1.00 71.38 421 GLU A CA 1
ATOM 3156 C C . GLU A 1 421 ? -7.294 13.198 17.592 1.00 71.38 421 GLU A C 1
ATOM 3158 O O . GLU A 1 421 ? -7.997 12.938 18.562 1.00 71.38 421 GLU A O 1
ATOM 3163 N N . GLU A 1 422 ? -7.355 14.376 16.970 1.00 73.06 422 GLU A N 1
ATOM 3164 C CA . GLU A 1 422 ? -8.185 15.491 17.432 1.00 73.06 422 GLU A CA 1
ATOM 3165 C C . GLU A 1 422 ? -9.671 15.107 17.536 1.00 73.06 422 GLU A C 1
ATOM 3167 O O . GLU A 1 422 ? -10.322 15.374 18.546 1.00 73.06 422 GLU A O 1
ATOM 3172 N N . ARG A 1 423 ? -10.210 14.391 16.538 1.00 72.12 423 ARG A N 1
ATOM 3173 C CA . ARG A 1 423 ? -11.593 13.882 16.587 1.00 72.12 423 ARG A CA 1
ATOM 3174 C C . ARG A 1 423 ? -11.820 12.865 17.701 1.00 72.12 423 ARG A C 1
ATOM 3176 O O . ARG A 1 423 ? -12.911 12.847 18.264 1.00 72.12 423 ARG A O 1
ATOM 3183 N N . ARG A 1 424 ? -10.840 12.009 18.010 1.00 75.38 424 ARG A N 1
ATOM 3184 C CA . ARG A 1 424 ? -10.942 11.046 19.121 1.00 75.38 424 ARG A CA 1
ATOM 3185 C C . ARG A 1 424 ? -10.975 11.773 20.457 1.00 75.38 424 ARG A C 1
ATOM 3187 O O . ARG A 1 424 ? -11.878 11.510 21.245 1.00 75.38 424 ARG A O 1
ATOM 3194 N N . THR A 1 425 ? -10.067 12.721 20.661 1.00 80.75 425 THR A N 1
ATOM 3195 C CA . THR A 1 425 ? -10.018 13.538 21.878 1.00 80.75 425 THR A CA 1
ATOM 3196 C C . THR A 1 425 ? -11.297 14.359 22.038 1.00 80.75 425 THR A C 1
ATOM 3198 O O . THR A 1 425 ? -11.908 14.361 23.103 1.00 80.75 425 THR A O 1
ATOM 3201 N N . SER A 1 426 ? -11.775 14.988 20.961 1.00 80.88 426 SER A N 1
ATOM 3202 C CA . SER A 1 426 ? -13.030 15.749 20.961 1.00 80.88 426 SER A CA 1
ATOM 3203 C C . SER A 1 426 ? -14.250 14.872 21.276 1.00 80.88 426 SER A C 1
ATOM 3205 O O . SER A 1 426 ? -15.109 15.270 22.065 1.00 80.88 426 SER A O 1
ATOM 3207 N N . ALA A 1 427 ? -14.315 13.655 20.724 1.00 83.94 427 ALA A N 1
ATOM 3208 C CA . ALA A 1 427 ? -15.392 12.710 21.014 1.00 83.94 427 ALA A CA 1
ATOM 3209 C C . ALA A 1 427 ? -15.370 12.225 22.474 1.00 83.94 427 ALA A C 1
ATOM 3211 O O . ALA A 1 427 ? -16.426 12.144 23.094 1.00 83.94 427 ALA A O 1
ATOM 3212 N N . GLN A 1 428 ? -14.188 11.954 23.037 1.00 85.31 428 GLN A N 1
ATOM 3213 C CA . GLN A 1 428 ? -14.032 11.569 24.446 1.00 85.31 428 GLN A CA 1
ATOM 3214 C C . GLN A 1 428 ? -14.480 12.685 25.393 1.00 85.31 428 GLN A C 1
ATOM 3216 O O . GLN A 1 428 ? -15.273 12.435 26.297 1.00 85.31 428 GLN A O 1
ATOM 3221 N N . LEU A 1 429 ? -14.044 13.924 25.142 1.00 87.38 429 LEU A N 1
ATOM 3222 C CA . LEU A 1 429 ? -14.466 15.087 25.928 1.00 87.38 429 LEU A CA 1
ATOM 3223 C C . LEU A 1 429 ? -15.979 15.315 25.839 1.00 87.38 429 LEU A C 1
ATOM 3225 O O . LEU A 1 429 ? -16.614 15.637 26.838 1.00 87.38 429 LEU A O 1
ATOM 3229 N N . SER A 1 430 ? -16.567 15.125 24.656 1.00 82.25 430 SER A N 1
ATOM 3230 C CA . SER A 1 430 ? -18.014 15.265 24.466 1.00 82.25 430 SER A CA 1
ATOM 3231 C C . SER A 1 430 ? -18.795 14.179 25.210 1.00 82.25 430 SER A C 1
ATOM 3233 O O . SER A 1 430 ? -19.792 14.493 25.852 1.00 82.25 430 SER A O 1
ATOM 3235 N N . ALA A 1 431 ? -18.327 12.927 25.187 1.00 85.75 431 ALA A N 1
ATOM 3236 C CA . ALA A 1 431 ? -18.952 11.830 25.926 1.00 85.75 431 ALA A CA 1
ATOM 3237 C C . ALA A 1 431 ? -18.876 12.046 27.445 1.00 85.75 431 ALA A C 1
ATOM 3239 O O . ALA A 1 431 ? -19.872 11.868 28.139 1.00 85.75 431 ALA A O 1
ATOM 3240 N N . GLN A 1 432 ? -17.727 12.501 27.954 1.00 85.56 432 GLN A N 1
ATOM 3241 C CA . GLN A 1 432 ? -17.563 12.807 29.375 1.00 85.56 432 GLN A CA 1
ATOM 3242 C C . GLN A 1 432 ? -18.470 13.966 29.814 1.00 85.56 432 GLN A C 1
ATOM 3244 O O . GLN A 1 432 ? -19.073 13.905 30.882 1.00 85.56 432 GLN A O 1
ATOM 3249 N N . ARG A 1 433 ? -18.612 15.005 28.978 1.00 85.75 433 ARG A N 1
ATOM 3250 C CA . ARG A 1 433 ? -19.557 16.104 29.230 1.00 85.75 433 ARG A CA 1
ATOM 3251 C C . ARG A 1 433 ? -20.999 15.613 29.265 1.00 85.75 433 ARG A C 1
ATOM 3253 O O . ARG A 1 433 ? -21.706 15.934 30.209 1.00 85.75 433 ARG A O 1
ATOM 3260 N N . GLN A 1 434 ? -21.403 14.793 28.296 1.00 84.75 434 GLN A N 1
ATOM 3261 C CA . GLN A 1 434 ? -22.749 14.216 28.262 1.00 84.75 434 GLN A CA 1
ATOM 3262 C C . GLN A 1 434 ? -23.033 13.344 29.487 1.00 84.75 434 GLN A C 1
ATOM 3264 O O . GLN A 1 434 ? -24.115 13.429 30.053 1.00 84.75 434 GLN A O 1
ATOM 3269 N N . GLU A 1 435 ? -22.066 12.542 29.935 1.00 90.75 435 GLU A N 1
ATOM 3270 C CA . GLU A 1 435 ? -22.220 11.735 31.147 1.00 90.75 435 GLU A CA 1
ATOM 3271 C C . GLU A 1 435 ? -22.387 12.606 32.402 1.00 90.75 435 GLU A C 1
ATOM 3273 O O . GLU A 1 435 ? -23.228 12.308 33.250 1.00 90.75 435 GLU A O 1
ATOM 3278 N N . LEU A 1 436 ? -21.621 13.693 32.526 1.00 85.62 436 LEU A N 1
ATOM 3279 C CA . LEU A 1 436 ? -21.753 14.629 33.647 1.00 85.62 436 LEU A CA 1
ATOM 3280 C C . LEU A 1 436 ? -23.089 15.382 33.614 1.00 85.62 436 LEU A C 1
ATOM 3282 O O . LEU A 1 436 ? -23.745 15.502 34.649 1.00 85.62 436 LEU A O 1
ATOM 3286 N N . GLU A 1 437 ? -23.519 15.839 32.437 1.00 86.88 437 GLU A N 1
ATOM 3287 C CA . GLU A 1 437 ? -24.829 16.470 32.240 1.00 86.88 437 GLU A CA 1
ATOM 3288 C C . GLU A 1 437 ? -25.969 15.514 32.609 1.00 86.88 437 GLU A C 1
ATOM 3290 O O . GLU A 1 437 ? -26.908 15.914 33.299 1.00 86.88 437 GLU A O 1
ATOM 3295 N N . GLU A 1 438 ? -25.861 14.243 32.217 1.00 87.94 438 GLU A N 1
ATOM 3296 C CA . GLU A 1 438 ? -26.825 13.196 32.547 1.00 87.94 438 GLU A CA 1
ATOM 3297 C C . GLU A 1 438 ? -26.868 12.926 34.052 1.00 87.94 438 GLU A C 1
ATOM 3299 O O . GLU A 1 438 ? -27.942 12.939 34.650 1.00 87.94 438 GLU A O 1
ATOM 3304 N N . ARG A 1 439 ? -25.709 12.739 34.696 1.00 85.50 439 ARG A N 1
ATOM 3305 C CA . ARG A 1 439 ? -25.627 12.512 36.148 1.00 85.50 439 ARG A CA 1
ATOM 3306 C C . ARG A 1 439 ? -26.211 13.684 36.934 1.00 85.50 439 ARG A C 1
ATOM 3308 O O . ARG A 1 439 ? -26.940 13.461 37.898 1.00 85.50 439 ARG A O 1
ATOM 3315 N N . ASN A 1 440 ? -25.936 14.920 36.518 1.00 82.44 440 ASN A N 1
ATOM 3316 C CA . ASN A 1 440 ? -26.484 16.112 37.162 1.00 82.44 440 ASN A CA 1
ATOM 3317 C C . ASN A 1 440 ? -28.001 16.240 36.920 1.00 82.44 440 ASN A C 1
ATOM 3319 O O . ASN A 1 440 ? -28.744 16.593 37.837 1.00 82.44 440 ASN A O 1
ATOM 3323 N N . ARG A 1 441 ? -28.484 15.896 35.716 1.00 87.38 441 ARG A N 1
ATOM 3324 C CA . ARG A 1 441 ? -29.924 15.825 35.426 1.00 87.38 441 ARG A CA 1
ATOM 3325 C C . ARG A 1 441 ? -30.619 14.793 36.312 1.00 87.38 441 ARG A C 1
ATOM 3327 O O . ARG A 1 441 ? -31.590 15.147 36.970 1.00 87.38 441 ARG A O 1
ATOM 3334 N N . ILE A 1 442 ? -30.085 13.572 36.392 1.00 87.44 442 ILE A N 1
ATOM 3335 C CA . ILE A 1 442 ? -30.610 12.502 37.254 1.00 87.44 442 ILE A CA 1
ATOM 3336 C C . ILE A 1 442 ? -30.629 12.958 38.716 1.00 87.44 442 ILE A C 1
ATOM 3338 O O . ILE A 1 442 ? -31.631 12.775 39.396 1.00 87.44 442 ILE A O 1
ATOM 3342 N N . ALA A 1 443 ? -29.560 13.591 39.207 1.00 83.19 443 ALA A N 1
ATOM 3343 C CA . ALA A 1 443 ? -29.514 14.097 40.577 1.00 83.19 443 ALA A CA 1
ATOM 3344 C C . ALA A 1 443 ? -30.608 15.145 40.856 1.00 83.19 443 ALA A C 1
ATOM 3346 O O . ALA A 1 443 ? -31.223 15.105 41.920 1.00 83.19 443 ALA A O 1
ATOM 3347 N N . ARG A 1 444 ? -30.890 16.046 39.903 1.00 84.62 444 ARG A N 1
ATOM 3348 C CA . ARG A 1 444 ? -31.985 17.026 40.013 1.00 84.62 444 ARG A CA 1
ATOM 3349 C C . ARG A 1 444 ? -33.362 16.373 39.974 1.00 84.62 444 ARG A C 1
ATOM 3351 O O . ARG A 1 444 ? -34.173 16.653 40.846 1.00 84.62 444 ARG A O 1
ATOM 3358 N N . GLU A 1 445 ? -33.603 15.466 39.032 1.00 88.94 445 GLU A N 1
ATOM 3359 C CA . GLU A 1 445 ? -34.872 14.731 38.944 1.00 88.94 445 GLU A CA 1
ATOM 3360 C C . GLU A 1 445 ? -35.132 13.907 40.215 1.00 88.94 445 GLU A C 1
ATOM 3362 O O . GLU A 1 445 ? -36.238 13.923 40.755 1.00 88.94 445 GLU A O 1
ATOM 3367 N N . LEU A 1 446 ? -34.099 13.244 40.748 1.00 86.31 446 LEU A N 1
ATOM 3368 C CA . LEU A 1 446 ? -34.179 12.536 42.026 1.00 86.31 446 LEU A CA 1
ATOM 3369 C C . LEU A 1 446 ? -34.451 13.497 43.187 1.00 86.31 446 LEU A C 1
ATOM 3371 O O . LEU A 1 446 ? -35.294 13.195 44.030 1.00 86.31 446 LEU A O 1
ATOM 3375 N N . HIS A 1 447 ? -33.775 14.647 43.238 1.00 84.00 447 HIS A N 1
ATOM 3376 C CA . HIS A 1 447 ? -34.002 15.639 44.286 1.00 84.00 447 HIS A CA 1
ATOM 3377 C C . HIS A 1 447 ? -35.445 16.144 44.279 1.00 84.00 447 HIS A C 1
ATOM 3379 O O . HIS A 1 447 ? -36.085 16.150 45.328 1.00 84.00 447 HIS A O 1
ATOM 3385 N N . ASP A 1 448 ? -35.976 16.496 43.111 1.00 88.69 448 ASP A N 1
ATOM 3386 C CA . ASP A 1 448 ? -37.333 17.020 42.980 1.00 88.69 448 ASP A CA 1
ATOM 3387 C C . ASP A 1 448 ? -38.375 15.973 43.396 1.00 88.69 448 ASP A C 1
ATOM 3389 O O . ASP A 1 448 ? -39.282 16.274 44.178 1.00 88.69 448 ASP A O 1
ATOM 3393 N N . VAL A 1 449 ? -38.217 14.718 42.958 1.00 88.62 449 VAL A N 1
ATOM 3394 C CA . VAL A 1 449 ? -39.133 13.621 43.316 1.00 88.62 449 VAL A CA 1
ATOM 3395 C C . VAL A 1 449 ? -39.082 13.311 44.813 1.00 88.62 449 VAL A C 1
ATOM 3397 O O . VAL A 1 449 ? -40.134 13.162 45.448 1.00 88.62 449 VAL A O 1
ATOM 3400 N N . VAL A 1 450 ? -37.887 13.226 45.407 1.00 86.62 450 VAL A N 1
ATOM 3401 C CA . VAL A 1 450 ? -37.748 12.887 46.831 1.00 86.62 450 VAL A CA 1
ATOM 3402 C C . VAL A 1 450 ? -38.191 14.050 47.717 1.00 86.62 450 VAL A C 1
ATOM 3404 O O . VAL A 1 450 ? -38.945 13.833 48.668 1.00 86.62 450 VAL A O 1
ATOM 3407 N N . ALA A 1 451 ? -37.803 15.286 47.391 1.00 88.12 451 ALA A N 1
ATOM 3408 C CA . ALA A 1 451 ? -38.213 16.468 48.142 1.00 88.12 451 ALA A CA 1
ATOM 3409 C C . ALA A 1 451 ? -39.736 16.651 48.111 1.00 88.12 451 ALA A C 1
ATOM 3411 O O . ALA A 1 451 ? -40.354 16.900 49.151 1.00 88.12 451 ALA A O 1
ATOM 3412 N N . HIS A 1 452 ? -40.359 16.464 46.944 1.00 89.25 452 HIS A N 1
ATOM 3413 C CA . HIS A 1 452 ? -41.811 16.508 46.816 1.00 89.25 452 HIS A CA 1
ATOM 3414 C C . HIS A 1 452 ? -42.489 15.411 47.650 1.00 89.25 452 HIS A C 1
ATOM 3416 O O . HIS A 1 452 ? -43.396 15.711 48.427 1.00 89.25 452 HIS A O 1
ATOM 3422 N N . SER A 1 453 ? -42.013 14.164 47.565 1.00 89.88 453 SER A N 1
ATOM 3423 C CA . SER A 1 453 ? -42.586 13.029 48.306 1.00 89.88 453 SER A CA 1
ATOM 3424 C C . SER A 1 453 ? -42.507 13.228 49.822 1.00 89.88 453 SER A C 1
ATOM 3426 O O . SER A 1 453 ? -43.505 13.053 50.521 1.00 89.88 453 SER A O 1
ATOM 3428 N N . MET A 1 454 ? -41.356 13.669 50.338 1.00 89.75 454 MET A N 1
ATOM 3429 C CA . MET A 1 454 ? -41.186 13.969 51.766 1.00 89.75 454 MET A CA 1
ATOM 3430 C C . MET A 1 454 ? -42.054 15.151 52.214 1.00 89.75 454 MET A C 1
ATOM 3432 O O . MET A 1 454 ? -42.602 15.137 53.316 1.00 89.75 454 MET A O 1
ATOM 3436 N N . SER A 1 455 ? -42.233 16.162 51.356 1.00 92.31 455 SER A N 1
ATOM 3437 C CA . SER A 1 455 ? -43.118 17.290 51.652 1.00 92.31 455 SER A CA 1
ATOM 3438 C C . SER A 1 455 ? -44.584 16.856 51.730 1.00 92.31 455 SER A C 1
ATOM 3440 O O . SER A 1 455 ? -45.281 17.282 52.650 1.00 92.31 455 SER A O 1
ATOM 3442 N N . VAL A 1 456 ? -45.048 15.993 50.819 1.00 92.12 456 VAL A N 1
ATOM 3443 C CA . VAL A 1 456 ? -46.414 15.444 50.844 1.00 92.12 456 VAL A CA 1
ATOM 3444 C C . VAL A 1 456 ? -46.638 14.592 52.092 1.00 92.12 456 VAL A C 1
ATOM 3446 O O . VAL A 1 456 ? -47.639 14.803 52.773 1.00 92.12 456 VAL A O 1
ATOM 3449 N N . ILE A 1 457 ? -45.703 13.698 52.440 1.00 90.62 457 ILE A N 1
ATOM 3450 C CA . ILE A 1 457 ? -45.784 12.872 53.659 1.00 90.62 457 ILE A CA 1
ATOM 3451 C C . ILE A 1 457 ? -45.854 13.765 54.903 1.00 90.62 457 ILE A C 1
ATOM 3453 O O . ILE A 1 457 ? -46.733 13.580 55.744 1.00 90.62 457 ILE A O 1
ATOM 3457 N N . GLY A 1 458 ? -44.999 14.788 54.990 1.00 91.94 458 GLY A N 1
ATOM 3458 C CA . GLY A 1 458 ? -45.00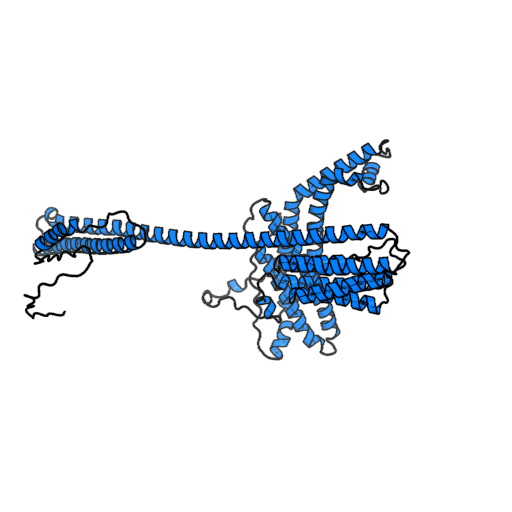6 15.737 56.103 1.00 91.94 458 GLY A CA 1
ATOM 3459 C C . GLY A 1 458 ? -46.323 16.512 56.231 1.00 91.94 458 GLY A C 1
ATOM 3460 O O . GLY A 1 458 ? -46.843 16.665 57.339 1.00 91.94 458 GLY A O 1
ATOM 3461 N N . VAL A 1 459 ? -46.900 16.969 55.114 1.00 91.81 459 VAL A N 1
ATOM 3462 C CA . VAL A 1 459 ? -48.202 17.663 55.095 1.00 91.81 459 VAL A CA 1
ATOM 3463 C C . VAL A 1 459 ? -49.342 16.710 55.462 1.00 91.81 459 VAL A C 1
ATOM 3465 O O . VAL A 1 459 ? -50.193 17.066 56.277 1.00 91.81 459 VAL A O 1
ATOM 3468 N N . GLN A 1 460 ? -49.366 15.493 54.916 1.00 91.75 460 GLN A N 1
ATOM 3469 C CA . GLN A 1 460 ? -50.384 14.485 55.234 1.00 91.75 460 GLN A CA 1
ATOM 3470 C C . GLN A 1 460 ? -50.347 14.089 56.713 1.00 91.75 460 GLN A C 1
ATOM 3472 O O . GLN A 1 460 ? -51.396 14.065 57.351 1.00 91.75 460 GLN A O 1
ATOM 3477 N N . ALA A 1 461 ? -49.154 13.870 57.270 1.00 91.62 461 ALA A N 1
ATOM 3478 C CA . ALA A 1 461 ? -48.973 13.566 58.685 1.00 91.62 461 ALA A CA 1
ATOM 3479 C C . ALA A 1 461 ? -49.409 14.740 59.582 1.00 91.62 461 ALA A C 1
ATOM 3481 O O . ALA A 1 461 ? -50.173 14.551 60.521 1.00 91.62 461 ALA A O 1
ATOM 3482 N N . THR A 1 462 ? -49.031 15.978 59.235 1.00 89.62 462 THR A N 1
ATOM 3483 C CA . THR A 1 462 ? -49.427 17.178 60.002 1.00 89.62 462 THR A CA 1
ATOM 3484 C C . THR A 1 462 ? -50.940 17.435 59.949 1.00 89.62 462 THR A C 1
ATOM 3486 O O . THR A 1 462 ? -51.528 17.934 60.908 1.00 89.62 462 THR A O 1
ATOM 3489 N N . THR A 1 463 ? -51.592 17.109 58.828 1.00 91.19 463 THR A N 1
ATOM 3490 C CA . THR A 1 463 ? -53.033 17.342 58.635 1.00 91.19 463 THR A CA 1
ATOM 3491 C C . THR A 1 463 ? -53.927 16.196 59.114 1.00 91.19 463 THR A C 1
ATOM 3493 O O . THR A 1 463 ? -55.145 16.377 59.171 1.00 91.19 463 THR A O 1
ATOM 3496 N N . ALA A 1 464 ? -53.362 15.047 59.503 1.00 88.38 464 ALA A N 1
ATOM 3497 C CA . ALA A 1 464 ? -54.110 13.856 59.913 1.00 88.38 464 ALA A CA 1
ATOM 3498 C C . ALA A 1 464 ? -55.090 14.133 61.068 1.00 88.38 464 ALA A C 1
ATOM 3500 O O . ALA A 1 464 ? -56.264 13.772 60.966 1.00 88.38 464 ALA A O 1
ATOM 3501 N N . LYS A 1 465 ? -54.656 14.879 62.094 1.00 83.75 465 LYS A N 1
ATOM 3502 C CA . LYS A 1 465 ? -55.485 15.271 63.251 1.00 83.75 465 LYS A CA 1
ATOM 3503 C C . LYS A 1 465 ? -56.716 16.117 62.909 1.00 83.75 465 LYS A C 1
ATOM 3505 O O . LYS A 1 465 ? -57.687 16.129 63.651 1.00 83.75 465 LYS A O 1
ATOM 3510 N N . TYR A 1 466 ? -56.696 16.817 61.772 1.00 84.88 466 TYR A N 1
ATOM 3511 C CA . TYR A 1 466 ? -57.825 17.629 61.305 1.00 84.88 466 TYR A CA 1
ATOM 3512 C C . TYR A 1 466 ? -58.767 16.858 60.369 1.00 84.88 466 TYR A C 1
ATOM 3514 O O . TYR A 1 466 ? -59.874 17.320 60.099 1.00 84.88 466 TYR A O 1
ATOM 3522 N N . ARG A 1 467 ? -58.332 15.708 59.835 1.00 86.38 467 ARG A N 1
ATOM 3523 C CA . ARG A 1 467 ? -59.099 14.893 58.875 1.00 86.38 467 ARG A CA 1
ATOM 3524 C C . ARG A 1 467 ? -59.763 13.672 59.510 1.00 86.38 467 ARG A C 1
ATOM 3526 O O . ARG A 1 467 ? -60.728 13.170 58.942 1.00 86.38 467 ARG A O 1
ATOM 3533 N N . LEU A 1 468 ? -59.250 13.201 60.645 1.00 85.00 468 LEU A N 1
ATOM 3534 C CA . LEU A 1 468 ? -59.781 12.076 61.413 1.00 85.00 468 LEU A CA 1
ATOM 3535 C C . LEU A 1 468 ? -60.223 12.568 62.804 1.00 85.00 468 LEU A C 1
ATOM 3537 O O . LEU A 1 468 ? -59.386 12.635 63.705 1.00 85.00 468 LEU A O 1
ATOM 3541 N N . PRO A 1 469 ? -61.502 12.951 62.982 1.00 77.06 469 PRO A N 1
ATOM 3542 C CA . PRO A 1 469 ? -62.043 13.253 64.306 1.00 77.06 469 PRO A CA 1
ATOM 3543 C C . PRO A 1 469 ? -62.031 11.987 65.187 1.00 77.06 469 PRO A C 1
ATOM 3545 O O . PRO A 1 469 ? -62.245 10.891 64.675 1.00 77.06 469 PRO A O 1
ATOM 3548 N N . ASP A 1 470 ? -61.759 12.146 66.487 1.00 81.31 470 ASP A N 1
ATOM 3549 C CA . ASP A 1 470 ? -61.630 11.080 67.507 1.00 81.31 470 ASP A CA 1
ATOM 3550 C C . ASP A 1 470 ? -60.363 10.197 67.433 1.00 81.31 470 ASP A C 1
ATOM 3552 O O . ASP A 1 470 ? -60.371 9.022 67.805 1.00 81.31 470 ASP A O 1
ATOM 3556 N N . MET A 1 471 ? -59.238 10.761 66.983 1.00 82.38 471 MET A N 1
ATOM 3557 C CA . MET A 1 471 ? -57.933 10.090 67.044 1.00 82.38 471 MET A CA 1
ATOM 3558 C C . MET A 1 471 ? -57.439 9.951 68.495 1.00 82.38 471 MET A C 1
ATOM 3560 O O . MET A 1 471 ? -57.454 10.913 69.259 1.00 82.38 471 MET A O 1
ATOM 3564 N N . ALA A 1 472 ? -56.971 8.755 68.870 1.00 88.69 472 ALA A N 1
ATOM 3565 C CA . ALA A 1 472 ? -56.353 8.534 70.175 1.00 88.69 472 ALA A CA 1
ATOM 3566 C C . ALA A 1 472 ? -55.065 9.376 70.322 1.00 88.69 472 ALA A C 1
ATOM 3568 O O . ALA A 1 472 ? -54.302 9.481 69.355 1.00 88.69 472 ALA A O 1
ATOM 3569 N N . PRO A 1 473 ? -54.782 9.937 71.513 1.00 83.31 473 PRO A N 1
ATOM 3570 C CA . PRO A 1 473 ? -53.638 10.827 71.725 1.00 83.31 473 PRO A CA 1
ATOM 3571 C C . PRO A 1 473 ? -52.285 10.155 71.449 1.00 83.31 473 PRO A C 1
ATOM 3573 O O . PRO A 1 473 ? -51.353 10.826 71.008 1.00 83.31 473 PRO A O 1
ATOM 3576 N N . GLU A 1 474 ? -52.169 8.832 71.627 1.00 84.00 474 GLU A N 1
ATOM 3577 C CA . GLU A 1 474 ? -50.955 8.106 71.231 1.00 84.00 474 GLU A CA 1
ATOM 3578 C C . GLU A 1 474 ? -50.726 8.157 69.710 1.00 84.00 474 GLU A C 1
ATOM 3580 O O . GLU A 1 474 ? -49.616 8.440 69.261 1.00 84.00 474 GLU A O 1
ATOM 3585 N N . VAL A 1 475 ? -51.782 7.981 68.908 1.00 87.62 475 VAL A N 1
ATOM 3586 C CA . VAL A 1 475 ? -51.716 7.988 67.435 1.00 87.62 475 VAL A CA 1
ATOM 3587 C C . VAL A 1 475 ? -51.449 9.400 66.897 1.00 87.62 475 VAL A C 1
ATOM 3589 O O . VAL A 1 475 ? -50.716 9.561 65.921 1.00 87.62 475 VAL A O 1
ATOM 3592 N N . GLU A 1 476 ? -51.980 10.438 67.552 1.00 86.94 476 GLU A N 1
ATOM 3593 C CA . GLU A 1 476 ? -51.659 11.833 67.217 1.00 86.94 476 GLU A CA 1
ATOM 3594 C C . GLU A 1 476 ? -50.158 12.120 67.403 1.00 86.94 476 GLU A C 1
ATOM 3596 O O . GLU A 1 476 ? -49.527 12.707 66.517 1.00 86.94 476 GLU A O 1
ATOM 3601 N N . SER A 1 477 ? -49.564 11.636 68.501 1.00 86.00 477 SER A N 1
ATOM 3602 C CA . SER A 1 477 ? -48.128 11.798 68.767 1.00 86.00 477 SER A CA 1
ATOM 3603 C C . SER A 1 477 ? -47.243 11.067 67.744 1.00 86.00 477 SER A C 1
ATOM 3605 O O . SER A 1 477 ? -46.193 11.580 67.346 1.00 86.00 477 SER A O 1
ATOM 3607 N N . GLU A 1 478 ? -47.688 9.910 67.239 1.00 90.31 478 GLU A N 1
ATOM 3608 C CA . GLU A 1 478 ? -46.996 9.182 66.169 1.00 90.31 478 GLU A CA 1
ATOM 3609 C C . GLU A 1 478 ? -47.002 9.963 64.846 1.00 90.31 478 GLU A C 1
ATOM 3611 O O . GLU A 1 478 ? -45.954 10.098 64.209 1.00 90.31 478 GLU A O 1
ATOM 3616 N N . PHE A 1 479 ? -48.134 10.548 64.438 1.00 91.00 479 PHE A N 1
ATOM 3617 C CA . PHE A 1 479 ? -48.193 11.383 63.229 1.00 91.00 479 PHE A CA 1
ATOM 3618 C C . PHE A 1 479 ? -47.349 12.659 63.348 1.00 91.00 479 PHE A C 1
ATOM 3620 O O . PHE A 1 479 ? -46.720 13.077 62.370 1.00 91.00 479 PHE A O 1
ATOM 3627 N N . GLU A 1 480 ? -47.282 13.267 64.532 1.00 89.31 480 GLU A N 1
ATOM 3628 C CA . GLU A 1 480 ? -46.421 14.426 64.775 1.00 89.31 480 GLU A CA 1
ATOM 3629 C C . GLU A 1 480 ? -44.930 14.058 64.693 1.00 89.31 480 GLU A C 1
ATOM 3631 O O . GLU A 1 480 ? -44.143 14.790 64.078 1.00 89.31 480 GLU A O 1
ATOM 3636 N N . SER A 1 481 ? -44.562 12.876 65.193 1.00 90.81 481 SER A N 1
ATOM 3637 C CA . SER A 1 481 ? -43.226 12.291 65.027 1.00 90.81 481 SER A CA 1
ATOM 3638 C C . SER A 1 481 ? -42.881 12.040 63.550 1.00 90.81 481 SER A C 1
ATOM 3640 O O . SER A 1 481 ? -41.819 12.462 63.081 1.00 90.81 481 SER A O 1
ATOM 3642 N N . VAL A 1 482 ? -43.799 11.465 62.761 1.00 89.81 482 VAL A N 1
ATOM 3643 C CA . VAL A 1 482 ? -43.617 11.249 61.308 1.00 89.81 482 VAL A CA 1
ATOM 3644 C C . VAL A 1 482 ? -43.457 12.574 60.550 1.00 89.81 482 VAL A C 1
ATOM 3646 O O . VAL A 1 482 ? -42.602 12.695 59.661 1.00 89.81 482 VAL A O 1
ATOM 3649 N N . ALA A 1 483 ? -44.228 13.602 60.914 1.00 90.19 483 ALA A N 1
ATOM 3650 C CA . ALA A 1 483 ? -44.088 14.941 60.345 1.00 90.19 483 ALA A CA 1
ATOM 3651 C C . ALA A 1 483 ? -42.736 15.583 60.710 1.00 90.19 483 ALA A C 1
ATOM 3653 O O . ALA A 1 483 ? -42.110 16.231 59.865 1.00 90.19 483 ALA A O 1
ATOM 3654 N N . GLY A 1 484 ? -42.270 15.389 61.948 1.00 89.69 484 GLY A N 1
ATOM 3655 C CA . GLY A 1 484 ? -40.946 15.808 62.411 1.00 89.69 484 GLY A CA 1
ATOM 3656 C C . GLY A 1 484 ? -39.817 15.140 61.627 1.00 89.69 484 GLY A C 1
ATOM 3657 O O . GLY A 1 484 ? -38.965 15.837 61.075 1.00 89.69 484 GLY A O 1
ATOM 3658 N N . SER A 1 485 ? -39.871 13.815 61.484 1.00 90.81 485 SER A N 1
ATOM 3659 C CA . SER A 1 485 ? -38.885 13.026 60.737 1.00 90.81 485 SER A CA 1
ATOM 3660 C C . SER A 1 485 ? -38.815 13.431 59.258 1.00 90.81 485 SER A C 1
ATOM 3662 O O . SER A 1 485 ? -37.728 13.628 58.716 1.00 90.81 485 SER A O 1
ATOM 3664 N N . SER A 1 486 ? -39.962 13.694 58.621 1.00 92.25 486 SER A N 1
ATOM 3665 C CA . SER A 1 486 ? -40.014 14.166 57.226 1.00 92.25 486 SER A CA 1
ATOM 3666 C C . SER A 1 486 ? -39.376 15.555 57.046 1.00 92.25 486 SER A C 1
ATOM 3668 O O . SER A 1 486 ? -38.671 15.800 56.064 1.00 92.25 486 SER A O 1
ATOM 3670 N N . ARG A 1 487 ? -39.580 16.477 58.003 1.00 90.88 487 ARG A N 1
ATOM 3671 C CA . ARG A 1 487 ? -38.946 17.813 58.000 1.00 90.88 487 ARG A CA 1
ATOM 3672 C C . ARG A 1 487 ? -37.440 17.738 58.242 1.00 90.88 487 ARG A C 1
ATOM 3674 O O . ARG A 1 487 ? -36.683 18.471 57.601 1.00 90.88 487 ARG A O 1
ATOM 3681 N N . GLN A 1 488 ? -37.007 16.852 59.135 1.00 90.38 488 GLN A N 1
ATOM 3682 C CA . GLN A 1 488 ? -35.593 16.617 59.400 1.00 90.38 488 GLN A CA 1
ATOM 3683 C C . GLN A 1 488 ? -34.888 16.052 58.159 1.00 90.38 488 GLN A C 1
ATOM 3685 O O . GLN A 1 488 ? -33.899 16.631 57.714 1.00 90.38 488 GLN A O 1
ATOM 3690 N N . ALA A 1 489 ? -35.453 15.021 57.524 1.00 88.75 489 ALA A N 1
ATOM 3691 C CA . ALA A 1 489 ? -34.895 14.419 56.311 1.00 88.75 489 ALA A CA 1
ATOM 3692 C C . ALA A 1 489 ? -34.758 15.425 55.147 1.00 88.75 489 ALA A C 1
ATOM 3694 O O . ALA A 1 489 ? -33.746 15.443 54.445 1.00 88.75 489 ALA A O 1
ATOM 3695 N N . LEU A 1 490 ? -35.739 16.321 54.964 1.00 87.75 490 LEU A N 1
ATOM 3696 C CA . LEU A 1 490 ? -35.657 17.419 53.986 1.00 87.75 490 LEU A CA 1
ATOM 3697 C C . LEU A 1 490 ? -34.531 18.415 54.299 1.00 87.75 490 LEU A C 1
ATOM 3699 O O . LEU A 1 490 ? -33.907 18.953 53.382 1.00 87.75 490 LEU A O 1
ATOM 3703 N N . THR A 1 491 ? -34.291 18.681 55.581 1.00 87.69 491 THR A N 1
ATOM 3704 C CA . THR A 1 491 ? -33.262 19.624 56.034 1.00 87.69 491 THR A CA 1
ATOM 3705 C C . THR A 1 491 ? -31.866 19.044 55.814 1.00 87.69 491 THR A C 1
ATOM 3707 O O . THR A 1 491 ? -31.019 19.704 55.214 1.00 87.69 491 THR A O 1
ATOM 3710 N N . GLU A 1 492 ? -31.652 17.783 56.195 1.00 88.75 492 GLU A N 1
ATOM 3711 C CA . GLU A 1 492 ? -30.387 17.068 55.981 1.00 88.75 492 GLU A CA 1
ATOM 3712 C C . GLU A 1 492 ? -30.040 16.959 54.488 1.00 88.75 492 GLU A C 1
ATOM 3714 O O . GLU A 1 492 ? -28.914 17.254 54.081 1.00 88.75 492 GLU A O 1
ATOM 3719 N N . MET A 1 493 ? -31.023 16.642 53.639 1.00 87.50 493 MET A N 1
ATOM 3720 C CA . MET A 1 493 ? -30.825 16.579 52.189 1.00 87.50 493 MET A CA 1
ATOM 3721 C C . MET A 1 493 ? -30.433 17.935 51.586 1.00 87.50 493 MET A C 1
ATOM 3723 O O . MET A 1 493 ? -29.519 18.001 50.762 1.00 87.50 493 MET A O 1
ATOM 3727 N N . ARG A 1 494 ? -31.099 19.027 51.991 1.00 83.94 494 ARG A N 1
ATOM 3728 C CA . ARG A 1 494 ? -30.770 20.388 51.525 1.00 83.94 494 ARG A CA 1
ATOM 3729 C C . ARG A 1 494 ? -29.364 20.809 51.949 1.00 83.94 494 ARG A C 1
ATOM 3731 O O . ARG A 1 494 ? -28.662 21.421 51.147 1.00 83.94 494 ARG A O 1
ATOM 3738 N N . SER A 1 495 ? -28.937 20.445 53.158 1.00 82.00 495 SER A N 1
ATOM 3739 C CA . SER A 1 495 ? -27.570 20.692 53.634 1.00 82.00 495 SER A CA 1
ATOM 3740 C C . SER A 1 495 ? -26.518 19.939 52.815 1.00 82.00 495 SER A C 1
ATOM 3742 O O . SER A 1 495 ? -25.521 20.539 52.414 1.00 82.00 495 SER A O 1
ATOM 3744 N N . LEU A 1 496 ? -26.741 18.658 52.505 1.00 81.56 496 LEU A N 1
ATOM 3745 C CA . LEU A 1 496 ? -25.820 17.874 51.670 1.00 81.56 496 LEU A CA 1
ATOM 3746 C C . LEU A 1 496 ? -25.729 18.413 50.234 1.00 81.56 496 LEU A C 1
ATOM 3748 O O . LEU A 1 496 ? -24.648 18.439 49.648 1.00 81.56 496 LEU A O 1
ATOM 3752 N N . LEU A 1 497 ? -26.839 18.897 49.673 1.00 75.44 497 LEU A N 1
ATOM 3753 C CA . LEU A 1 497 ? -26.857 19.479 48.329 1.00 75.44 497 LEU A CA 1
ATOM 3754 C C . LEU A 1 497 ? -26.179 20.857 48.277 1.00 75.44 497 LEU A C 1
ATOM 3756 O O . LEU A 1 497 ? -25.510 21.174 47.296 1.00 75.44 497 LEU A O 1
ATOM 3760 N N . ALA A 1 498 ? -26.307 21.656 49.341 1.00 78.19 498 ALA A N 1
ATOM 3761 C CA . ALA A 1 498 ? -25.580 22.916 49.482 1.00 78.19 498 ALA A CA 1
ATOM 3762 C C . ALA A 1 498 ? -24.057 22.689 49.511 1.00 78.19 498 ALA A C 1
ATOM 3764 O O . ALA A 1 498 ? -23.328 23.402 48.825 1.00 78.19 498 ALA A O 1
ATOM 3765 N N . LEU A 1 499 ? -23.599 21.647 50.219 1.00 74.50 499 LEU A N 1
ATOM 3766 C CA . LEU A 1 499 ? -22.197 21.208 50.248 1.00 74.50 499 LEU A CA 1
ATOM 3767 C C . LEU A 1 499 ? -21.691 20.745 48.872 1.00 74.50 499 LEU A C 1
ATOM 3769 O O . LEU A 1 499 ? -20.595 21.126 48.454 1.00 74.50 499 LEU A O 1
ATOM 3773 N N . LEU A 1 500 ? -22.488 19.958 48.141 1.00 67.00 500 LEU A N 1
ATOM 3774 C CA . LEU A 1 500 ? -22.134 19.520 46.785 1.00 67.00 500 LEU A CA 1
ATOM 3775 C C . LEU A 1 500 ? -22.065 20.696 45.804 1.00 67.00 500 LEU A C 1
ATOM 3777 O O . LEU A 1 500 ? -21.128 20.762 45.012 1.00 67.00 500 LEU A O 1
ATOM 3781 N N . ARG A 1 501 ? -22.988 21.660 45.901 1.00 65.94 501 ARG A N 1
ATOM 3782 C CA . ARG A 1 501 ? -22.971 22.860 45.054 1.00 65.94 501 ARG A CA 1
ATOM 3783 C C . ARG A 1 501 ? -21.751 23.744 45.324 1.00 65.94 501 ARG A C 1
ATOM 3785 O O . ARG A 1 501 ? -21.120 24.183 44.368 1.00 65.94 501 ARG A O 1
ATOM 3792 N N . SER A 1 502 ? -21.356 23.919 46.588 1.00 61.03 502 SER A N 1
ATOM 3793 C CA . SER A 1 502 ? -20.126 24.652 46.926 1.00 61.03 502 SER A CA 1
ATOM 3794 C C . SER A 1 502 ? -18.850 23.963 46.422 1.00 61.03 502 SER A C 1
ATOM 3796 O O . SER A 1 502 ? -17.910 24.637 46.019 1.00 61.03 502 SER A O 1
ATOM 3798 N N . ALA A 1 503 ? -18.818 22.624 46.386 1.00 57.16 503 ALA A N 1
ATOM 3799 C CA . ALA A 1 503 ? -17.668 21.865 45.882 1.00 57.16 503 ALA A CA 1
ATOM 3800 C C . ALA A 1 503 ? -17.564 21.861 44.343 1.00 57.16 503 ALA A C 1
ATOM 3802 O O . ALA A 1 503 ? -16.488 21.626 43.787 1.00 57.16 503 ALA A O 1
ATOM 3803 N N . GLU A 1 504 ? -18.680 22.087 43.647 1.00 55.34 504 GLU A N 1
ATOM 3804 C CA . GLU A 1 504 ? -18.749 22.150 42.185 1.00 55.34 504 GLU A CA 1
ATOM 3805 C C . GLU A 1 504 ? -18.442 23.569 41.663 1.00 55.34 504 GLU A C 1
ATOM 3807 O O . GLU A 1 504 ? -17.763 23.712 40.644 1.00 55.34 504 GLU A O 1
ATOM 3812 N N . GLU A 1 505 ? -18.822 24.613 42.411 1.00 52.62 505 GLU A N 1
ATOM 3813 C CA . GLU A 1 505 ? -18.442 26.016 42.157 1.00 52.62 505 GLU A CA 1
ATOM 3814 C C . GLU A 1 505 ? -16.921 26.259 42.271 1.00 52.62 505 GLU A C 1
ATOM 3816 O O . GLU A 1 505 ? -16.368 27.066 41.522 1.00 52.62 505 GLU A O 1
ATOM 3821 N N . ASP A 1 506 ? -16.208 25.479 43.091 1.00 51.91 506 ASP A N 1
ATOM 3822 C CA . ASP A 1 506 ? -14.741 25.537 43.229 1.00 51.91 506 ASP A CA 1
ATOM 3823 C C . ASP A 1 506 ? -13.975 25.048 41.975 1.00 51.91 506 ASP A C 1
ATOM 3825 O O . ASP A 1 506 ? -12.757 25.210 41.867 1.00 51.91 506 ASP A O 1
ATOM 3829 N N . ARG A 1 507 ? -14.664 24.448 40.989 1.00 49.50 507 ARG A N 1
ATOM 3830 C CA . ARG A 1 507 ? -14.046 23.876 39.773 1.00 49.50 507 ARG A CA 1
ATOM 3831 C C . ARG A 1 507 ? -14.332 24.636 38.474 1.00 49.50 507 ARG A C 1
ATOM 3833 O O . ARG A 1 507 ? -13.887 24.180 37.418 1.00 49.50 507 ARG A O 1
ATOM 3840 N N . GLY A 1 508 ? -15.008 25.789 38.502 1.00 44.00 508 GLY A N 1
ATOM 3841 C CA . GLY A 1 508 ? -15.351 26.491 37.258 1.00 44.00 508 GLY A CA 1
ATOM 3842 C C . GLY A 1 508 ? -15.843 27.936 37.371 1.00 44.00 508 GLY A C 1
ATOM 3843 O O . GLY A 1 508 ? -16.994 28.183 37.056 1.00 44.00 508 GLY A O 1
ATOM 3844 N N . ALA A 1 509 ? -14.930 28.869 37.672 1.00 40.22 509 ALA A N 1
ATOM 3845 C CA . ALA A 1 509 ? -14.967 30.324 37.400 1.00 40.22 509 ALA A CA 1
ATOM 3846 C C . ALA A 1 509 ? -16.125 31.197 37.989 1.00 40.22 509 ALA A C 1
ATOM 3848 O O . ALA A 1 509 ? -17.261 30.758 38.113 1.00 40.22 509 ALA A O 1
ATOM 3849 N N . PRO A 1 510 ? -15.858 32.476 38.350 1.00 46.25 510 PRO A N 1
ATOM 3850 C CA . PRO A 1 510 ? -16.531 33.163 39.459 1.00 46.25 510 PRO A CA 1
ATOM 3851 C C . PRO A 1 510 ? -17.605 34.171 39.018 1.00 46.25 510 PRO A C 1
ATOM 3853 O O . PRO A 1 510 ? -17.369 34.951 38.099 1.00 46.25 510 PRO A O 1
ATOM 3856 N N . LEU A 1 511 ? -18.735 34.252 39.734 1.00 46.94 511 LEU A N 1
ATOM 3857 C CA . LEU A 1 511 ? -19.714 35.348 39.580 1.00 46.94 511 LEU A CA 1
ATOM 3858 C C . LEU A 1 511 ? -20.351 35.837 40.898 1.00 46.94 511 LEU A C 1
ATOM 3860 O O . LEU A 1 511 ? -21.444 36.397 40.889 1.00 46.94 511 LEU A O 1
ATOM 3864 N N . VAL A 1 512 ? -19.651 35.724 42.029 1.00 43.88 512 VAL A N 1
ATOM 3865 C CA . VAL A 1 512 ? -19.998 36.506 43.230 1.00 43.88 512 VAL A CA 1
ATOM 3866 C C . VAL A 1 512 ? -18.739 37.241 43.697 1.00 43.88 512 VAL A C 1
ATOM 3868 O O . VAL A 1 512 ? -17.703 36.588 43.847 1.00 43.88 512 VAL A O 1
ATOM 3871 N N . PRO A 1 513 ? -18.764 38.581 43.865 1.00 54.06 513 PRO A N 1
ATOM 3872 C CA . PRO A 1 513 ? -17.616 39.303 44.399 1.00 54.06 513 PRO A CA 1
ATOM 3873 C C . PRO A 1 513 ? -17.290 38.734 45.779 1.00 54.06 513 PRO A C 1
ATOM 3875 O O . PRO A 1 513 ? -18.174 38.614 46.627 1.00 54.06 513 PRO A O 1
ATOM 3878 N N . GLN A 1 514 ? -16.035 38.330 45.978 1.00 48.44 514 GLN A N 1
ATOM 3879 C CA . GLN A 1 514 ? -15.610 37.826 47.276 1.00 48.44 514 GLN A CA 1
ATOM 3880 C C . GLN A 1 514 ? -15.813 38.915 48.339 1.00 48.44 514 GLN A C 1
ATOM 3882 O O . GLN A 1 514 ? -15.519 40.082 48.058 1.00 48.44 514 GLN A O 1
ATOM 3887 N N . PRO A 1 515 ? -16.313 38.555 49.535 1.00 60.03 515 PRO A N 1
ATOM 3888 C CA . PRO A 1 515 ? -16.506 39.506 50.617 1.00 60.03 515 PRO A CA 1
ATOM 3889 C C . PRO A 1 515 ? -15.185 40.207 50.933 1.00 60.03 515 PRO A C 1
ATOM 3891 O O . PRO A 1 515 ? -14.121 39.591 51.025 1.00 60.03 515 PRO A O 1
ATOM 3894 N N . THR A 1 516 ? -15.259 41.522 51.048 1.00 70.06 516 THR A N 1
ATOM 3895 C CA . THR A 1 516 ? -14.113 42.384 51.313 1.00 70.06 516 THR A CA 1
ATOM 3896 C C . THR A 1 516 ? -13.917 42.548 52.817 1.00 70.06 516 THR A C 1
ATOM 3898 O O . THR A 1 516 ? -14.793 42.238 53.621 1.00 70.06 516 THR A O 1
ATOM 3901 N N . LEU A 1 517 ? -12.765 43.080 53.230 1.00 69.44 517 LEU A N 1
ATOM 3902 C CA . LEU A 1 517 ? -12.482 43.383 54.642 1.00 69.44 517 LEU A CA 1
ATOM 3903 C C . LEU A 1 517 ? -13.559 44.276 55.296 1.00 69.44 517 LEU A C 1
ATOM 3905 O O . LEU A 1 517 ? -13.733 44.230 56.512 1.00 69.44 517 LEU A O 1
ATOM 3909 N N . ALA A 1 518 ? -14.307 45.045 54.497 1.00 71.88 518 ALA A N 1
ATOM 3910 C CA . ALA A 1 518 ? -15.419 45.873 54.955 1.00 71.88 518 ALA A CA 1
ATOM 3911 C C . ALA A 1 518 ? -16.638 45.065 55.448 1.00 71.88 518 ALA A C 1
ATOM 3913 O O . ALA A 1 518 ? -17.446 45.603 56.202 1.00 71.88 518 ALA A O 1
ATOM 3914 N N . ASP A 1 519 ? -16.749 43.781 55.086 1.00 74.38 519 ASP A N 1
ATOM 3915 C CA . ASP A 1 519 ? -17.892 42.914 55.412 1.00 74.38 519 ASP A CA 1
ATOM 3916 C C . ASP A 1 519 ? -17.708 42.148 56.742 1.00 74.38 519 ASP A C 1
ATOM 3918 O O . ASP A 1 519 ? -18.648 41.549 57.276 1.00 74.38 519 ASP A O 1
ATOM 3922 N N . ILE A 1 520 ? -16.504 42.203 57.330 1.00 77.50 520 ILE A N 1
ATOM 3923 C CA . ILE A 1 520 ? -16.147 41.534 58.596 1.00 77.50 520 ILE A CA 1
ATOM 3924 C C . ILE A 1 520 ? -17.036 41.963 59.781 1.00 77.50 520 ILE A C 1
ATOM 3926 O O . ILE A 1 520 ? -17.456 41.084 60.542 1.00 77.50 520 ILE A O 1
ATOM 3930 N N . PRO A 1 521 ? -17.376 43.255 59.972 1.00 76.75 521 PRO A N 1
ATOM 3931 C CA . PRO A 1 521 ? -18.241 43.669 61.077 1.00 76.75 521 PRO A CA 1
ATOM 3932 C C . PRO A 1 521 ? -19.642 43.045 61.012 1.00 76.75 521 PRO A C 1
ATOM 3934 O O . PRO A 1 521 ? -20.175 42.634 62.041 1.00 76.75 521 PRO A O 1
ATOM 3937 N N . ALA A 1 522 ? -20.218 42.915 59.812 1.00 73.44 522 ALA A N 1
ATOM 3938 C CA . ALA A 1 522 ? -21.547 42.333 59.620 1.00 73.44 522 ALA A CA 1
ATOM 3939 C C . ALA A 1 522 ? -21.559 40.816 59.886 1.00 73.44 522 ALA A C 1
ATOM 3941 O O . ALA A 1 522 ? -22.485 40.298 60.512 1.00 73.44 522 ALA A O 1
ATOM 3942 N N . LEU A 1 523 ? -20.499 40.110 59.478 1.00 75.88 523 LEU A N 1
ATOM 3943 C CA . LEU A 1 523 ? -20.320 38.678 59.744 1.00 75.88 523 LEU A CA 1
ATOM 3944 C C . LEU A 1 523 ? -20.139 38.377 61.240 1.00 75.88 523 LEU A C 1
ATOM 3946 O O . LEU A 1 523 ? -20.705 37.411 61.759 1.00 75.88 523 LEU A O 1
ATOM 3950 N N . LEU A 1 524 ? -19.392 39.220 61.956 1.00 78.69 524 LEU A N 1
ATOM 3951 C CA . LEU A 1 524 ? -19.226 39.096 63.406 1.00 78.69 524 LEU A CA 1
ATOM 3952 C C . LEU A 1 524 ? -20.542 39.296 64.151 1.00 78.69 524 LEU A C 1
ATOM 3954 O O . LEU A 1 524 ? -20.817 38.570 65.105 1.00 78.69 524 LEU A O 1
ATOM 3958 N N . GLU A 1 525 ? -21.363 40.244 63.707 1.00 73.25 525 GLU A N 1
ATOM 3959 C CA . GLU A 1 525 ? -22.638 40.534 64.354 1.00 73.25 525 GLU A CA 1
ATOM 3960 C C . GLU A 1 525 ? -23.657 39.406 64.144 1.00 73.25 525 GLU A C 1
ATOM 3962 O O . GLU A 1 525 ? -24.281 38.954 65.104 1.00 73.25 525 GLU A O 1
ATOM 3967 N N . ALA A 1 526 ? -23.735 38.847 62.933 1.00 72.19 526 ALA A N 1
ATOM 3968 C CA . ALA A 1 526 ? -24.550 37.661 62.660 1.00 72.19 526 ALA A CA 1
ATOM 3969 C C . ALA A 1 526 ? -24.129 36.457 63.527 1.00 72.19 526 ALA A C 1
ATOM 3971 O O . ALA A 1 526 ? -24.967 35.721 64.050 1.00 72.19 526 ALA A O 1
ATOM 3972 N N . THR A 1 527 ? -22.823 36.287 63.747 1.00 72.56 527 THR A N 1
ATOM 3973 C CA . THR A 1 527 ? -22.294 35.178 64.553 1.00 72.56 527 THR A CA 1
ATOM 3974 C C . THR A 1 527 ? -22.508 35.410 66.055 1.00 72.56 527 THR A C 1
ATOM 3976 O O . THR A 1 527 ? -22.797 34.471 66.799 1.00 72.56 527 THR A O 1
ATOM 3979 N N . ARG A 1 528 ? -22.482 36.660 66.528 1.00 81.81 528 ARG A N 1
ATOM 3980 C CA . ARG A 1 528 ? -22.856 37.000 67.913 1.00 81.81 528 ARG A CA 1
ATOM 3981 C C . ARG A 1 528 ? -24.332 36.754 68.197 1.00 81.81 528 ARG A C 1
ATOM 3983 O O . ARG A 1 528 ? -24.663 36.267 69.275 1.00 81.81 528 ARG A O 1
ATOM 3990 N N . GLN A 1 529 ? -25.204 37.013 67.224 1.00 65.94 529 GLN A N 1
ATOM 3991 C CA . GLN A 1 529 ? -26.637 36.716 67.333 1.00 65.94 529 GLN A CA 1
ATOM 3992 C C . GLN A 1 529 ? -26.921 35.209 67.450 1.00 65.94 529 GLN A C 1
ATOM 3994 O O . GLN A 1 529 ? -27.912 34.828 68.066 1.00 65.94 529 GLN A O 1
ATOM 3999 N N . SER A 1 530 ? -26.020 34.346 66.961 1.00 65.88 530 SER A N 1
ATOM 4000 C CA . SER A 1 530 ? -26.063 32.893 67.210 1.00 65.88 530 SER A CA 1
ATOM 4001 C C . SER A 1 530 ? -25.525 32.450 68.584 1.00 65.88 530 SER A C 1
ATOM 4003 O O . SER A 1 530 ? -25.454 31.256 68.862 1.00 65.88 530 SER A O 1
ATOM 4005 N N . GLY A 1 531 ? -25.171 33.390 69.468 1.00 62.09 531 GLY A N 1
ATOM 4006 C CA . GLY A 1 531 ? -24.775 33.118 70.856 1.00 62.09 531 GLY A CA 1
ATOM 4007 C C . GLY A 1 531 ? -23.270 32.936 71.090 1.00 62.09 531 GLY A C 1
ATOM 4008 O O . GLY A 1 531 ? -22.854 32.722 72.230 1.00 62.09 531 GLY A O 1
ATOM 4009 N N . ALA A 1 532 ? -22.432 33.057 70.055 1.00 69.00 532 ALA A N 1
ATOM 4010 C CA . ALA A 1 532 ? -20.979 32.955 70.184 1.00 69.00 532 ALA A CA 1
ATOM 4011 C C . ALA A 1 532 ? -20.350 34.281 70.665 1.00 69.00 532 ALA A C 1
ATOM 4013 O O . ALA A 1 532 ? -20.595 35.348 70.099 1.00 69.00 532 ALA A O 1
ATOM 4014 N N . ARG A 1 533 ? -19.488 34.236 71.694 1.00 69.06 533 ARG A N 1
ATOM 4015 C CA . ARG A 1 533 ? -18.726 35.413 72.159 1.00 69.06 533 ARG A CA 1
ATOM 4016 C C . ARG A 1 533 ? -17.445 35.565 71.344 1.00 69.06 533 ARG A C 1
ATOM 4018 O O . ARG A 1 533 ? -16.470 34.868 71.598 1.00 69.06 533 ARG A O 1
ATOM 4025 N N . ILE A 1 534 ? -17.449 36.488 70.384 1.00 74.88 534 ILE A N 1
ATOM 4026 C CA . ILE A 1 534 ? -16.313 36.722 69.482 1.00 74.88 534 ILE A CA 1
ATOM 4027 C C . ILE A 1 534 ? -15.895 38.196 69.546 1.00 74.88 534 ILE A C 1
ATOM 4029 O O . ILE A 1 534 ? -16.717 39.101 69.360 1.00 74.88 534 ILE A O 1
ATOM 4033 N N . GLY A 1 535 ? -14.611 38.438 69.821 1.00 70.12 535 GLY A N 1
ATOM 4034 C CA . GLY A 1 535 ? -13.977 39.758 69.801 1.00 70.12 535 GLY A CA 1
ATOM 4035 C C . GLY A 1 535 ? -13.107 39.927 68.557 1.00 70.12 535 GLY A C 1
ATOM 4036 O O . GLY A 1 535 ? -12.421 38.992 68.159 1.00 70.12 535 GLY A O 1
ATOM 4037 N N . LEU A 1 536 ? -13.130 41.113 67.947 1.00 75.69 536 LEU A N 1
ATOM 4038 C CA . LEU A 1 536 ? -12.230 41.470 66.851 1.00 75.69 536 LEU A CA 1
ATOM 4039 C C . LEU A 1 536 ? -11.122 42.365 67.409 1.00 75.69 536 LEU A C 1
ATOM 4041 O O . LEU A 1 536 ? -11.414 43.421 67.967 1.00 75.69 536 LEU A O 1
ATOM 4045 N N . ARG A 1 537 ? -9.862 41.955 67.247 1.00 69.00 537 ARG A N 1
ATOM 4046 C CA . ARG A 1 537 ? -8.689 42.803 67.486 1.00 69.00 537 ARG A CA 1
ATOM 4047 C C . ARG A 1 537 ? -8.000 43.002 66.142 1.00 69.00 537 ARG A C 1
ATOM 4049 O O . ARG A 1 537 ? -7.529 42.034 65.553 1.00 69.00 537 ARG A O 1
ATOM 4056 N N . TRP A 1 538 ? -7.988 44.236 65.650 1.00 65.94 538 TRP A N 1
ATOM 4057 C CA . TRP A 1 538 ? -7.297 44.600 64.416 1.00 65.94 538 TRP A CA 1
ATOM 4058 C C . TRP A 1 538 ? -6.046 45.405 64.756 1.00 65.94 538 TRP A C 1
ATOM 4060 O O . TRP A 1 538 ? -6.127 46.375 65.508 1.00 65.94 538 TRP A O 1
ATOM 4070 N N . THR A 1 539 ? -4.901 44.989 64.223 1.00 63.50 539 THR A N 1
ATOM 4071 C CA . THR A 1 539 ? -3.631 45.709 64.325 1.00 63.50 539 THR A CA 1
ATOM 4072 C C . THR A 1 539 ? -3.330 46.373 62.977 1.00 63.50 539 THR A C 1
ATOM 4074 O O . THR A 1 539 ? -3.171 45.667 61.977 1.00 63.50 539 THR A O 1
ATOM 4077 N N . PRO A 1 540 ? -3.268 47.715 62.903 1.00 58.50 540 PRO A N 1
ATOM 4078 C CA . PRO A 1 540 ? -2.801 48.393 61.702 1.00 58.50 540 PRO A CA 1
ATOM 4079 C C . PRO A 1 540 ? -1.321 48.062 61.467 1.00 58.50 540 PRO A C 1
ATOM 4081 O O . PRO A 1 540 ? -0.511 48.191 62.381 1.00 58.50 540 PRO A O 1
ATOM 4084 N N . ARG A 1 541 ? -0.963 47.660 60.243 1.00 57.00 541 ARG A N 1
ATOM 4085 C CA . ARG A 1 541 ? 0.429 47.678 59.764 1.00 57.00 541 ARG A CA 1
ATOM 4086 C C . ARG A 1 541 ? 0.720 49.055 59.176 1.00 57.00 541 ARG A C 1
ATOM 4088 O O . ARG A 1 541 ? -0.131 49.591 58.467 1.00 57.00 541 ARG A O 1
ATOM 4095 N N . ASP A 1 542 ? 1.894 49.607 59.458 1.00 57.34 542 ASP A N 1
ATOM 4096 C CA . ASP A 1 542 ? 2.365 50.822 58.795 1.00 57.34 542 ASP A CA 1
ATOM 4097 C C . ASP A 1 542 ? 2.807 50.542 57.344 1.00 57.34 542 ASP A C 1
ATOM 4099 O O . ASP A 1 542 ? 2.851 49.397 56.882 1.00 57.34 542 ASP A O 1
ATOM 4103 N N . GLU A 1 543 ? 3.110 51.609 56.600 1.00 57.81 543 GLU A N 1
ATOM 4104 C CA . GLU A 1 543 ? 3.377 51.581 55.154 1.00 57.81 543 GLU A CA 1
ATOM 4105 C C . GLU A 1 543 ? 4.631 50.769 54.754 1.00 57.81 543 GLU A C 1
ATOM 4107 O O . GLU A 1 543 ? 4.847 50.533 53.566 1.00 57.81 543 GLU A O 1
ATOM 4112 N N . HIS A 1 544 ? 5.429 50.296 55.722 1.00 58.75 544 HIS A N 1
ATOM 4113 C CA . HIS A 1 544 ? 6.636 49.490 55.492 1.00 58.75 544 HIS A CA 1
ATOM 4114 C C . HIS A 1 544 ? 6.509 48.026 55.957 1.00 58.75 544 HIS A C 1
ATOM 4116 O O . HIS A 1 544 ? 7.405 47.225 55.693 1.00 58.75 544 HIS A O 1
ATOM 4122 N N . GLY A 1 545 ? 5.370 47.628 56.536 1.00 55.75 545 GLY A N 1
ATOM 4123 C CA . GLY A 1 545 ? 4.998 46.220 56.685 1.00 55.75 545 GLY A CA 1
ATOM 4124 C C . GLY A 1 545 ? 5.546 45.485 57.912 1.00 55.75 545 GLY A C 1
ATOM 4125 O O . GLY A 1 545 ? 5.413 44.256 57.953 1.00 55.75 545 GLY A O 1
ATOM 4126 N N . ASP A 1 546 ? 6.070 46.180 58.924 1.00 41.88 546 ASP A N 1
ATOM 4127 C CA . ASP A 1 546 ? 6.463 45.558 60.198 1.00 41.88 546 ASP A CA 1
ATOM 4128 C C . ASP A 1 546 ? 5.345 45.659 61.261 1.00 41.88 546 ASP A C 1
ATOM 4130 O O . ASP A 1 546 ? 4.616 46.651 61.321 1.00 41.88 546 ASP A O 1
ATOM 4134 N N . PRO A 1 547 ? 5.122 44.614 62.085 1.00 49.31 547 PRO A N 1
ATOM 4135 C CA . PRO A 1 547 ? 4.137 44.653 63.164 1.00 49.31 547 PRO A CA 1
ATOM 4136 C C . PRO A 1 547 ? 4.646 45.487 64.352 1.00 49.31 547 PRO A C 1
ATOM 4138 O O . PRO A 1 547 ? 5.703 45.196 64.910 1.00 49.31 547 PRO A O 1
ATOM 4141 N N . THR A 1 548 ? 3.874 46.482 64.792 1.00 46.94 548 THR A N 1
ATOM 4142 C CA . THR A 1 548 ? 4.122 47.205 66.046 1.00 46.94 548 THR A CA 1
ATOM 4143 C C . THR A 1 548 ? 3.629 46.368 67.232 1.00 46.94 548 THR A C 1
ATOM 4145 O O . THR A 1 548 ? 2.445 46.048 67.338 1.00 46.94 548 THR A O 1
ATOM 4148 N N . TRP A 1 549 ? 4.541 45.969 68.122 1.00 49.25 549 TRP A N 1
ATOM 4149 C CA . TRP A 1 549 ? 4.203 45.316 69.390 1.00 49.25 549 TRP A CA 1
ATOM 4150 C C . TRP A 1 549 ? 4.364 46.321 70.534 1.00 49.25 549 TRP A C 1
ATOM 4152 O O . TRP A 1 549 ? 5.487 46.740 70.800 1.00 49.25 549 TRP A O 1
ATOM 4162 N N . ASP A 1 550 ? 3.280 46.636 71.247 1.00 41.31 550 ASP A N 1
ATOM 4163 C CA . ASP A 1 550 ? 3.372 47.061 72.648 1.00 41.31 550 ASP A CA 1
ATOM 4164 C C . ASP A 1 550 ? 3.265 45.798 73.509 1.00 41.31 550 ASP A C 1
ATOM 4166 O O . ASP A 1 550 ? 2.251 45.096 73.516 1.00 41.31 550 ASP A O 1
ATOM 4170 N N . ALA A 1 551 ? 4.374 45.448 74.156 1.00 43.62 551 ALA A N 1
ATOM 4171 C CA . ALA A 1 551 ? 4.531 44.240 74.952 1.00 43.62 551 ALA A CA 1
ATOM 4172 C C . ALA A 1 551 ? 4.025 44.453 76.385 1.00 43.62 551 ALA A C 1
ATOM 4174 O O . ALA A 1 551 ? 4.816 44.517 77.317 1.00 43.62 551 ALA A O 1
ATOM 4175 N N . GLU A 1 552 ? 2.712 44.526 76.563 1.00 42.97 552 GLU A N 1
ATOM 4176 C CA . GLU A 1 552 ? 2.054 44.346 77.860 1.00 42.97 552 GLU A CA 1
ATOM 4177 C C . GLU A 1 552 ? 0.658 43.750 77.604 1.00 42.97 552 GLU A C 1
ATOM 4179 O O . GLU A 1 552 ? -0.038 44.146 76.675 1.00 42.97 552 GLU A O 1
ATOM 4184 N N . ASP A 1 553 ? 0.276 42.742 78.388 1.00 40.50 553 ASP A N 1
ATOM 4185 C CA . ASP A 1 553 ? -0.980 41.977 78.310 1.00 40.50 553 ASP A CA 1
ATOM 4186 C C . ASP A 1 553 ? -1.131 40.908 77.211 1.00 40.50 553 ASP A C 1
ATOM 4188 O O . ASP A 1 553 ? -2.032 40.923 76.365 1.00 40.50 553 ASP A O 1
ATOM 4192 N N . ILE A 1 554 ? -0.339 39.838 77.355 1.00 38.03 554 ILE A N 1
ATOM 4193 C CA . ILE A 1 554 ? -0.797 38.483 77.015 1.00 38.03 554 ILE A CA 1
ATOM 4194 C C . ILE A 1 554 ? -0.816 37.646 78.298 1.00 38.03 554 ILE A C 1
ATOM 4196 O O . ILE A 1 554 ? 0.193 37.075 78.704 1.00 38.03 554 ILE A O 1
ATOM 4200 N N . SER A 1 555 ? -1.989 37.540 78.924 1.00 36.78 555 SER A N 1
ATOM 4201 C CA . SER A 1 555 ? -2.313 36.440 79.834 1.00 36.78 555 SER A CA 1
ATOM 4202 C C . SER A 1 555 ? -3.455 35.628 79.221 1.00 36.78 555 SER A C 1
ATOM 4204 O O . SER A 1 555 ? -4.548 36.130 78.969 1.00 36.78 555 SER A O 1
ATOM 4206 N N . VAL A 1 556 ? -3.176 34.362 78.910 1.00 37.91 556 VAL A N 1
ATOM 4207 C CA . VAL A 1 556 ? -4.172 33.383 78.457 1.00 37.91 556 VAL A CA 1
ATOM 4208 C C . VAL A 1 556 ? -4.540 32.536 79.676 1.00 37.91 556 VAL A C 1
ATOM 4210 O O . VAL A 1 556 ? -3.660 31.842 80.190 1.00 37.91 556 VAL A O 1
ATOM 4213 N N . PRO A 1 557 ? -5.791 32.550 80.172 1.00 37.06 557 PRO A N 1
ATOM 4214 C CA . PRO A 1 557 ? -6.204 31.597 81.185 1.00 37.06 557 PRO A CA 1
ATOM 4215 C C . PRO A 1 557 ? -6.384 30.226 80.535 1.00 37.06 557 PRO A C 1
ATOM 4217 O O . PRO A 1 557 ? -7.094 30.067 79.541 1.00 37.06 557 PRO A O 1
ATOM 4220 N N . ALA A 1 558 ? -5.711 29.240 81.114 1.00 37.34 558 ALA A N 1
ATOM 4221 C CA . ALA A 1 558 ? -5.838 27.842 80.760 1.00 37.34 558 ALA A CA 1
ATOM 4222 C C . ALA A 1 558 ? -7.214 27.264 81.144 1.00 37.34 558 ALA A C 1
ATOM 4224 O O . ALA A 1 558 ? -7.846 27.701 82.102 1.00 37.34 558 ALA A O 1
ATOM 4225 N N . ALA A 1 559 ? -7.549 26.175 80.446 1.00 36.69 559 ALA A N 1
ATOM 4226 C CA . ALA A 1 559 ? -8.559 25.162 80.750 1.00 36.69 559 ALA A CA 1
ATOM 4227 C C . ALA A 1 559 ? -10.019 25.466 80.363 1.00 36.69 559 ALA A C 1
ATOM 4229 O O . ALA A 1 559 ? -10.747 26.199 81.019 1.00 36.69 559 ALA A O 1
ATOM 4230 N N . THR A 1 560 ? -10.532 24.698 79.404 1.00 36.34 560 THR A N 1
ATOM 4231 C CA . THR A 1 560 ? -11.196 23.424 79.738 1.00 36.34 560 THR A CA 1
ATOM 4232 C C . THR A 1 560 ? -11.362 22.592 78.471 1.00 36.34 560 THR A C 1
ATOM 4234 O O . THR A 1 560 ? -11.901 23.049 77.469 1.00 36.34 560 THR A O 1
ATOM 4237 N N . GLY A 1 561 ? -10.806 21.381 78.503 1.00 34.12 561 GLY A N 1
ATOM 4238 C CA . GLY A 1 561 ? -10.965 20.402 77.441 1.00 34.12 561 GLY A CA 1
ATOM 4239 C C . GLY A 1 561 ? -12.307 19.690 77.536 1.00 34.12 561 GLY A C 1
ATOM 4240 O O . GLY A 1 561 ? -12.872 19.570 78.618 1.00 34.12 561 GLY A O 1
ATOM 4241 N N . LEU A 1 562 ? -12.755 19.177 76.396 1.00 28.86 562 LEU A N 1
ATOM 4242 C CA . LEU A 1 562 ? -13.510 17.935 76.286 1.00 28.86 562 LEU A CA 1
ATOM 4243 C C . LEU A 1 562 ? -13.446 17.488 74.824 1.00 28.86 562 LEU A C 1
ATOM 4245 O O . LEU A 1 562 ? -14.030 18.096 73.934 1.00 28.86 562 LEU A O 1
ATOM 4249 N N . THR A 1 563 ? -12.657 16.444 74.602 1.00 34.00 563 THR A N 1
ATOM 4250 C CA . THR A 1 563 ? -12.740 15.552 73.449 1.00 34.00 563 THR A CA 1
ATOM 4251 C C . THR A 1 563 ? -13.930 14.613 73.634 1.00 34.00 563 THR A C 1
ATOM 4253 O O . THR A 1 563 ? -13.963 13.892 74.635 1.00 34.00 563 THR A O 1
ATOM 4256 N N . ALA A 1 564 ? -14.838 14.595 72.661 1.00 33.75 564 ALA A N 1
ATOM 4257 C CA . ALA A 1 564 ? -15.514 13.419 72.108 1.00 33.75 564 ALA A CA 1
ATOM 4258 C C . ALA A 1 564 ? -16.119 13.821 70.760 1.00 33.75 564 ALA A C 1
ATOM 4260 O O . ALA A 1 564 ? -16.840 14.845 70.744 1.00 33.75 564 ALA A O 1
#

pLDDT: mean 73.45, std 17.5, range [25.88, 95.94]